Protein AF-0000000079915778 (afdb_homodimer)

pLDDT: mean 86.03, std 10.93, range [22.3, 97.56]

Organism: NCBI:txid1990687

Radius of gyration: 32.43 Å; Cα contacts (8 Å, |Δi|>4): 1343; chains: 2; bounding box: 92×86×88 Å

Nearest PDB structures (foldseek):
  7b9v-assembly1_B  TM=4.156E-01  e=5.890E+00  Saccharomyces cerevisiae
  7b9v-assembly1_B  TM=4.158E-01  e=5.842E+00  Saccharomyces cerevisiae
  1g3p-assembly1_A  TM=3.866E-01  e=5.503E+00  Inovirus M13
  2g3p-assembly1_B  TM=2.930E-01  e=6.202E+00  Enterobacteria phage fd

Structure (mmCIF, N/CA/C/O backbone):
data_AF-0000000079915778-model_v1
#
loop_
_entity.id
_entity.type
_entity.pdbx_description
1 polymer 'GIY-YIG domain-containing protein'
#
loop_
_atom_site.group_PDB
_atom_site.id
_atom_site.type_symbol
_atom_site.label_atom_id
_atom_site.label_alt_id
_atom_site.label_comp_id
_atom_site.label_asym_id
_atom_site.label_entity_id
_atom_site.label_seq_id
_atom_site.pdbx_PDB_ins_code
_atom_site.Cartn_x
_atom_site.Cartn_y
_atom_site.Cartn_z
_atom_site.occupancy
_atom_site.B_iso_or_equiv
_atom_site.auth_seq_id
_atom_site.auth_comp_id
_atom_site.auth_asym_id
_atom_site.auth_atom_id
_atom_site.pdbx_PDB_model_num
ATOM 1 N N . MET A 1 1 ? -9.039 -28.516 17.906 1 73.69 1 MET A N 1
ATOM 2 C CA . MET A 1 1 ? -9.922 -27.75 17.031 1 73.69 1 MET A CA 1
ATOM 3 C C . MET A 1 1 ? -10.438 -26.5 17.75 1 73.69 1 MET A C 1
ATOM 5 O O . MET A 1 1 ? -10.828 -26.562 18.906 1 73.69 1 MET A O 1
ATOM 9 N N . ALA A 1 2 ? -10.031 -25.375 17.203 1 83.38 2 ALA A N 1
ATOM 10 C CA . ALA A 1 2 ? -10.531 -24.141 17.797 1 83.38 2 ALA A CA 1
ATOM 11 C C . ALA A 1 2 ? -11.492 -23.422 16.859 1 83.38 2 ALA A C 1
ATOM 13 O O . ALA A 1 2 ? -11.398 -23.578 15.633 1 83.38 2 ALA A O 1
ATOM 14 N N . THR A 1 3 ? -12.562 -22.969 17.469 1 90.06 3 THR A N 1
ATOM 15 C CA . THR A 1 3 ? -13.5 -22.156 16.703 1 90.06 3 THR A CA 1
ATOM 16 C C . THR A 1 3 ? -13.148 -20.688 16.797 1 90.06 3 THR A C 1
ATOM 18 O O . THR A 1 3 ? -12.922 -20.172 17.906 1 90.06 3 THR A O 1
ATOM 21 N N . VAL A 1 4 ? -12.984 -20.094 15.656 1 92.69 4 VAL A N 1
ATOM 22 C CA . VAL A 1 4 ? -12.68 -18.672 15.641 1 92.69 4 VAL A CA 1
ATOM 23 C C . VAL A 1 4 ? -13.633 -17.953 14.695 1 92.69 4 VAL A C 1
ATOM 25 O O . VAL A 1 4 ? -14.375 -18.578 13.945 1 92.69 4 VAL A O 1
ATOM 28 N N . TRP A 1 5 ? -13.766 -16.641 14.797 1 93.62 5 TRP A N 1
ATOM 29 C CA . TRP A 1 5 ? -14.57 -15.773 13.945 1 93.62 5 TRP A CA 1
ATOM 30 C C . TRP A 1 5 ? -13.695 -14.781 13.188 1 93.62 5 TRP A C 1
ATOM 32 O O . TRP A 1 5 ? -13.219 -13.797 13.766 1 93.62 5 TRP A O 1
ATOM 42 N N . THR A 1 6 ? -13.477 -15.031 11.93 1 92.25 6 THR A N 1
ATOM 43 C CA . THR A 1 6 ? -12.602 -14.211 11.094 1 92.25 6 THR A CA 1
ATOM 44 C C . THR A 1 6 ? -13.406 -13.539 9.977 1 92.25 6 THR A C 1
ATOM 46 O O . THR A 1 6 ? -14.18 -14.195 9.281 1 92.25 6 THR A O 1
ATOM 49 N N . ILE A 1 7 ? -13.195 -12.219 9.852 1 92.56 7 ILE A N 1
ATOM 50 C CA . ILE A 1 7 ? -13.891 -11.477 8.797 1 92.56 7 ILE A CA 1
ATOM 51 C C . ILE A 1 7 ? -13.023 -11.445 7.543 1 92.56 7 ILE A C 1
ATOM 53 O O . ILE A 1 7 ? -12.039 -10.703 7.477 1 92.56 7 ILE A O 1
ATOM 57 N N . PRO A 1 8 ? -13.438 -12.156 6.527 1 88.12 8 PRO A N 1
ATOM 58 C CA . PRO A 1 8 ? -12.625 -12.219 5.309 1 88.12 8 PRO A CA 1
ATOM 59 C C . PRO A 1 8 ? -12.805 -10.984 4.422 1 88.12 8 PRO A C 1
ATOM 61 O O . PRO A 1 8 ? -13.727 -10.195 4.637 1 88.12 8 PRO A O 1
ATOM 64 N N . ILE A 1 9 ? -11.93 -10.859 3.438 1 84.31 9 ILE A N 1
ATOM 65 C CA . ILE A 1 9 ? -11.906 -9.68 2.576 1 84.31 9 ILE A CA 1
ATOM 66 C C . ILE A 1 9 ? -13.156 -9.648 1.71 1 84.31 9 ILE A C 1
ATOM 68 O O . ILE A 1 9 ? -13.633 -8.57 1.336 1 84.31 9 ILE A O 1
ATOM 72 N N . ASP A 1 10 ? -13.711 -10.781 1.413 1 86.38 10 ASP A N 1
ATOM 73 C CA . ASP A 1 10 ? -14.883 -10.836 0.543 1 86.38 10 ASP A CA 1
ATOM 74 C C . ASP A 1 10 ? -16.172 -10.922 1.36 1 86.38 10 ASP A C 1
ATOM 76 O O . ASP A 1 10 ? -17.188 -11.43 0.877 1 86.38 10 ASP A O 1
ATOM 80 N N . ILE A 1 11 ? -16.203 -10.461 2.588 1 90.69 11 ILE A N 1
ATOM 81 C CA . ILE A 1 11 ? -17.312 -10.625 3.521 1 90.69 11 ILE A CA 1
ATOM 82 C C . ILE A 1 11 ? -18.562 -9.961 2.961 1 90.69 11 ILE A C 1
ATOM 84 O O . ILE A 1 11 ? -19.688 -10.461 3.131 1 90.69 11 ILE A O 1
ATOM 88 N N . THR A 1 12 ? -18.406 -8.797 2.344 1 90.12 12 THR A N 1
ATOM 89 C CA . THR A 1 12 ? -19.578 -8.094 1.827 1 90.12 12 THR A CA 1
ATOM 90 C C . THR A 1 12 ? -20.297 -8.938 0.78 1 90.12 12 THR A C 1
ATOM 92 O O . THR A 1 12 ? -21.516 -9.07 0.821 1 90.12 12 THR A O 1
ATOM 95 N N . SER A 1 13 ? -19.516 -9.492 -0.095 1 89.81 13 SER A N 1
ATOM 96 C CA . SER A 1 13 ? -20.109 -10.352 -1.113 1 89.81 13 SER A CA 1
ATOM 97 C C . SER A 1 13 ? -20.797 -11.562 -0.484 1 89.81 13 SER A C 1
ATOM 99 O O . SER A 1 13 ? -21.938 -11.883 -0.818 1 89.81 13 SER A O 1
ATOM 101 N N . ARG A 1 14 ? -20.172 -12.234 0.436 1 91.94 14 ARG A N 1
ATOM 102 C CA . ARG A 1 14 ? -20.75 -13.398 1.115 1 91.94 14 ARG A CA 1
ATOM 103 C C . ARG A 1 14 ? -22 -13.016 1.888 1 91.94 14 ARG A C 1
ATOM 105 O O . ARG A 1 14 ? -22.984 -13.758 1.893 1 91.94 14 ARG A O 1
ATOM 112 N N . TRP A 1 15 ? -21.906 -11.844 2.539 1 93.44 15 TRP A N 1
ATOM 113 C CA . TRP A 1 15 ? -23 -11.305 3.338 1 93.44 15 TRP A CA 1
ATOM 114 C C . TRP A 1 15 ? -24.234 -11.047 2.473 1 93.44 15 TRP A C 1
ATOM 116 O O . TRP A 1 15 ? -25.344 -11.445 2.826 1 93.44 15 TRP A O 1
ATOM 126 N N . LEU A 1 16 ? -23.984 -10.531 1.333 1 91.5 16 LEU A N 1
ATOM 127 C CA . LEU A 1 16 ? -25.062 -10.211 0.408 1 91.5 16 LEU A CA 1
ATOM 128 C C . LEU A 1 16 ? -25.641 -11.477 -0.215 1 91.5 16 LEU A C 1
ATOM 130 O O . LEU A 1 16 ? -26.828 -11.516 -0.572 1 91.5 16 LEU A O 1
ATOM 134 N N . ASP A 1 17 ? -24.906 -12.555 -0.272 1 92.19 17 ASP A N 1
ATOM 135 C CA . ASP A 1 17 ? -25.344 -13.797 -0.909 1 92.19 17 ASP A CA 1
ATOM 136 C C . ASP A 1 17 ? -25.938 -14.758 0.117 1 92.19 17 ASP A C 1
ATOM 138 O O . ASP A 1 17 ? -26.438 -15.828 -0.244 1 92.19 17 ASP A O 1
ATOM 142 N N . SER A 1 18 ? -25.891 -14.422 1.354 1 92.12 18 SER A N 1
ATOM 143 C CA . SER A 1 18 ? -26.375 -15.281 2.426 1 92.12 18 SER A CA 1
ATOM 144 C C . SER A 1 18 ? -27.891 -15.461 2.348 1 92.12 18 SER A C 1
ATOM 146 O O . SER A 1 18 ? -28.641 -14.477 2.34 1 92.12 18 SER A O 1
ATOM 148 N N . ALA A 1 19 ? -28.312 -16.688 2.377 1 89.5 19 ALA A N 1
ATOM 149 C CA . ALA A 1 19 ? -29.734 -17 2.328 1 89.5 19 ALA A CA 1
ATOM 150 C C . ALA A 1 19 ? -30.453 -16.484 3.574 1 89.5 19 ALA A C 1
ATOM 152 O O . ALA A 1 19 ? -31.594 -16.047 3.5 1 89.5 19 ALA A O 1
ATOM 153 N N . GLU A 1 20 ? -29.828 -16.562 4.68 1 89.38 20 GLU A N 1
ATOM 154 C CA . GLU A 1 20 ? -30.406 -16.094 5.93 1 89.38 20 GLU A CA 1
ATOM 155 C C . GLU A 1 20 ? -30.672 -14.586 5.883 1 89.38 20 GLU A C 1
ATOM 157 O O . GLU A 1 20 ? -31.719 -14.125 6.336 1 89.38 20 GLU A O 1
ATOM 162 N N . VAL A 1 21 ? -29.75 -13.875 5.34 1 90.56 21 VAL A N 1
ATOM 163 C CA . VAL A 1 21 ? -29.891 -12.422 5.246 1 90.56 21 VAL A CA 1
ATOM 164 C C . VAL A 1 21 ? -31 -12.07 4.258 1 90.56 21 VAL A C 1
ATOM 166 O O . VAL A 1 21 ? -31.812 -11.18 4.523 1 90.56 21 VAL A O 1
ATOM 169 N N . GLN A 1 22 ? -31 -12.82 3.219 1 88.12 22 GLN A N 1
ATOM 170 C CA . GLN A 1 22 ? -32.031 -12.594 2.217 1 88.12 22 GLN A CA 1
ATOM 171 C C . GLN A 1 22 ? -33.438 -12.867 2.791 1 88.12 22 GLN A C 1
ATOM 173 O O . GLN A 1 22 ? -34.344 -12.078 2.584 1 88.12 22 GLN A O 1
ATOM 178 N N . ALA A 1 23 ? -33.562 -13.922 3.518 1 85.94 23 ALA A N 1
ATOM 179 C CA . ALA A 1 23 ? -34.812 -14.266 4.152 1 85.94 23 ALA A CA 1
ATOM 180 C C . ALA A 1 23 ? -35.25 -13.211 5.168 1 85.94 23 ALA A C 1
ATOM 182 O O . ALA A 1 23 ? -36.406 -12.875 5.285 1 85.94 23 ALA A O 1
ATOM 183 N N . PHE A 1 24 ? -34.344 -12.656 5.848 1 88.75 24 PHE A N 1
ATOM 184 C CA . PHE A 1 24 ? -34.625 -11.609 6.828 1 88.75 24 PHE A CA 1
ATOM 185 C C . PHE A 1 24 ? -35.188 -10.375 6.16 1 88.75 24 PHE A C 1
ATOM 187 O O . PHE A 1 24 ? -36.125 -9.758 6.688 1 88.75 24 PHE A O 1
ATOM 194 N N . LEU A 1 25 ? -34.594 -10.078 5.09 1 86.06 25 LEU A N 1
ATOM 195 C CA . LEU A 1 25 ? -35 -8.852 4.41 1 86.06 25 LEU A CA 1
ATOM 196 C C . LEU A 1 25 ? -36.312 -9.062 3.654 1 86.06 25 LEU A C 1
ATOM 198 O O . LEU A 1 25 ? -37.062 -8.117 3.445 1 86.06 25 LEU A O 1
ATOM 202 N N . ALA A 1 26 ? -36.531 -10.281 3.27 1 81.5 26 ALA A N 1
ATOM 203 C CA . ALA A 1 26 ? -37.719 -10.586 2.469 1 81.5 26 ALA A CA 1
ATOM 204 C C . ALA A 1 26 ? -38.938 -10.852 3.357 1 81.5 26 ALA A C 1
ATOM 206 O O . ALA A 1 26 ? -40.094 -10.688 2.924 1 81.5 26 ALA A O 1
ATOM 207 N N . SER A 1 27 ? -38.688 -11.375 4.566 1 74.75 27 SER A N 1
ATOM 208 C CA . SER A 1 27 ? -39.781 -11.875 5.375 1 74.75 27 SER A CA 1
ATOM 209 C C . SER A 1 27 ? -40.406 -10.758 6.215 1 74.75 27 SER A C 1
ATOM 211 O O . SER A 1 27 ? -39.688 -9.922 6.766 1 74.75 27 SER A O 1
ATOM 213 N N . ASN A 1 28 ? -41.688 -10.641 6.133 1 66.12 28 ASN A N 1
ATOM 214 C CA . ASN A 1 28 ? -42.406 -9.695 6.965 1 66.12 28 ASN A CA 1
ATOM 215 C C . ASN A 1 28 ? -42.812 -10.312 8.297 1 66.12 28 ASN A C 1
ATOM 217 O O . ASN A 1 28 ? -43.375 -9.641 9.164 1 66.12 28 ASN A O 1
ATOM 221 N N . ASP A 1 29 ? -42.5 -11.609 8.453 1 66.31 29 ASP A N 1
ATOM 222 C CA . ASP A 1 29 ? -43.062 -12.289 9.625 1 66.31 29 ASP A CA 1
ATOM 223 C C . ASP A 1 29 ? -41.938 -12.891 10.484 1 66.31 29 ASP A C 1
ATOM 225 O O . ASP A 1 29 ? -42.125 -13.938 11.102 1 66.31 29 ASP A O 1
ATOM 229 N N . LEU A 1 30 ? -40.875 -12.297 10.539 1 69.44 30 LEU A N 1
ATOM 230 C CA . LEU A 1 30 ? -39.812 -12.898 11.344 1 69.44 30 LEU A CA 1
ATOM 231 C C . LEU A 1 30 ? -39.969 -12.523 12.812 1 69.44 30 LEU A C 1
ATOM 233 O O . LEU A 1 30 ? -40.281 -11.375 13.133 1 69.44 30 LEU A O 1
ATOM 237 N N . ASP A 1 31 ? -39.781 -13.555 13.688 1 67.5 31 ASP A N 1
ATOM 238 C CA . ASP A 1 31 ? -39.812 -13.398 15.141 1 67.5 31 ASP A CA 1
ATOM 239 C C . ASP A 1 31 ? -38.656 -12.516 15.625 1 67.5 31 ASP A C 1
ATOM 241 O O . ASP A 1 31 ? -37.5 -12.742 15.273 1 67.5 31 ASP A O 1
ATOM 245 N N . ASN A 1 32 ? -39 -11.188 15.969 1 74.88 32 ASN A N 1
ATOM 246 C CA . ASN A 1 32 ? -38.062 -10.266 16.609 1 74.88 32 ASN A CA 1
ATOM 247 C C . ASN A 1 32 ? -37.438 -9.305 15.594 1 74.88 32 ASN A C 1
ATOM 249 O O . ASN A 1 32 ? -36.281 -8.914 15.727 1 74.88 32 ASN A O 1
ATOM 253 N N . ALA A 1 33 ? -38.188 -9.305 14.523 1 81.25 33 ALA A N 1
ATOM 254 C CA . ALA A 1 33 ? -37.781 -8.297 13.555 1 81.25 33 ALA A CA 1
ATOM 255 C C . ALA A 1 33 ? -38.875 -7.262 13.336 1 81.25 33 ALA A C 1
ATOM 257 O O . ALA A 1 33 ? -40.062 -7.559 13.516 1 81.25 33 ALA A O 1
ATOM 258 N N . SER A 1 34 ? -38.406 -6.109 13.094 1 84.19 34 SER A N 1
ATOM 259 C CA . SER A 1 34 ? -39.375 -5.035 12.836 1 84.19 34 SER A CA 1
ATOM 260 C C . SER A 1 34 ? -40.25 -5.34 11.617 1 84.19 34 SER A C 1
ATOM 262 O O . SER A 1 34 ? -39.75 -5.852 10.609 1 84.19 34 SER A O 1
ATOM 264 N N . PRO A 1 35 ? -41.5 -5.145 11.789 1 83.19 35 PRO A N 1
ATOM 265 C CA . PRO A 1 35 ? -42.344 -5.332 10.617 1 83.19 35 PRO A CA 1
ATOM 266 C C . PRO A 1 35 ? -42.125 -4.277 9.539 1 83.19 35 PRO A C 1
ATOM 268 O O . PRO A 1 35 ? -42.562 -4.453 8.398 1 83.19 35 PRO A O 1
ATOM 271 N N . ASP A 1 36 ? -41.469 -3.191 9.867 1 85.25 36 ASP A N 1
ATOM 272 C CA . ASP A 1 36 ? -41.156 -2.135 8.914 1 85.25 36 ASP A CA 1
ATOM 273 C C . ASP A 1 36 ? -39.938 -2.486 8.094 1 85.25 36 ASP A C 1
ATOM 275 O O . ASP A 1 36 ? -38.812 -2.549 8.641 1 85.25 36 ASP A O 1
ATOM 279 N N . PRO A 1 37 ? -40.125 -2.646 6.793 1 83.88 37 PRO A N 1
ATOM 280 C CA . PRO A 1 37 ? -38.969 -3.023 5.953 1 83.88 37 PRO A CA 1
ATOM 281 C C . PRO A 1 37 ? -37.875 -1.976 5.957 1 83.88 37 PRO A C 1
ATOM 283 O O . PRO A 1 37 ? -36.688 -2.314 5.793 1 83.88 37 PRO A O 1
ATOM 286 N N . LEU A 1 38 ? -38.156 -0.766 6.133 1 84.94 38 LEU A N 1
ATOM 287 C CA . LEU A 1 38 ? -37.156 0.288 6.164 1 84.94 38 LEU A CA 1
ATOM 288 C C . LEU A 1 38 ? -36.281 0.152 7.395 1 84.94 38 LEU A C 1
ATOM 290 O O . LEU A 1 38 ? -35.062 0.376 7.32 1 84.94 38 LEU A O 1
ATOM 294 N N . VAL A 1 39 ? -36.906 -0.17 8.438 1 87.81 39 VAL A N 1
ATOM 295 C CA . VAL A 1 39 ? -36.156 -0.376 9.672 1 87.81 39 VAL A CA 1
ATOM 296 C C . VAL A 1 39 ? -35.281 -1.61 9.539 1 87.81 39 VAL A C 1
ATOM 298 O O . VAL A 1 39 ? -34.094 -1.592 9.938 1 87.81 39 VAL A O 1
ATOM 301 N N . ARG A 1 40 ? -35.719 -2.629 8.969 1 88.88 40 ARG A N 1
ATOM 302 C CA . ARG A 1 40 ? -34.938 -3.846 8.773 1 88.88 40 ARG A CA 1
ATOM 303 C C . ARG A 1 40 ? -33.75 -3.588 7.863 1 88.88 40 ARG A C 1
ATOM 305 O O . ARG A 1 40 ? -32.656 -4.105 8.109 1 88.88 40 ARG A O 1
ATOM 312 N N . PHE A 1 41 ? -34.031 -2.822 6.926 1 88.12 41 PHE A N 1
ATOM 313 C CA . PHE A 1 41 ? -32.938 -2.51 6.02 1 88.12 41 PHE A CA 1
ATOM 314 C C . PHE A 1 41 ? -31.875 -1.664 6.719 1 88.12 41 PHE A C 1
ATOM 316 O O . PHE A 1 41 ? -30.672 -1.848 6.496 1 88.12 41 PHE A O 1
ATOM 323 N N . ALA A 1 42 ? -32.344 -0.742 7.449 1 88.25 42 ALA A N 1
ATOM 324 C CA . ALA A 1 42 ? -31.375 0.084 8.195 1 88.25 42 ALA A CA 1
ATOM 325 C C . ALA A 1 42 ? -30.5 -0.771 9.109 1 88.25 42 ALA A C 1
ATOM 327 O O . ALA A 1 42 ? -29.297 -0.536 9.219 1 88.25 42 ALA A O 1
ATOM 328 N N . GLN A 1 43 ? -31.125 -1.682 9.719 1 90.19 43 GLN A N 1
ATOM 329 C CA . GLN A 1 43 ? -30.391 -2.594 10.586 1 90.19 43 GLN A CA 1
ATOM 330 C C . GLN A 1 43 ? -29.406 -3.445 9.781 1 90.19 43 GLN A C 1
ATOM 332 O O . GLN A 1 43 ? -28.266 -3.65 10.203 1 90.19 43 GLN A O 1
ATOM 337 N N . PHE A 1 44 ? -29.875 -3.922 8.695 1 92.69 44 PHE A N 1
ATOM 338 C CA . PHE A 1 44 ? -29.016 -4.648 7.777 1 92.69 44 PHE A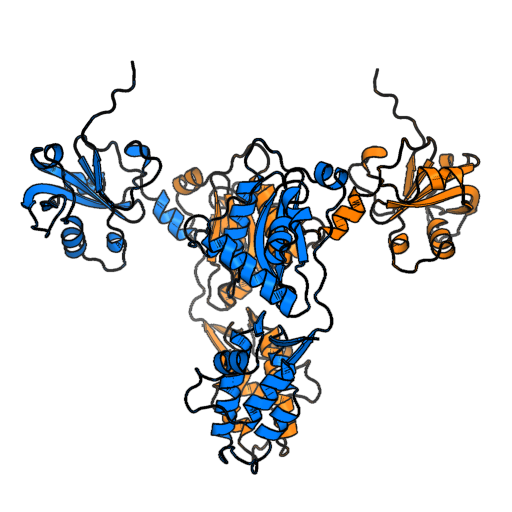 CA 1
ATOM 339 C C . PHE A 1 44 ? -27.828 -3.783 7.355 1 92.69 44 PHE A C 1
ATOM 341 O O . PHE A 1 44 ? -26.688 -4.246 7.348 1 92.69 44 PHE A O 1
ATOM 348 N N . SER A 1 45 ? -28.062 -2.555 7 1 91.75 45 SER A N 1
ATOM 349 C CA . SER A 1 45 ? -27.047 -1.609 6.57 1 91.75 45 SER A CA 1
ATOM 350 C C . SER A 1 45 ? -26 -1.394 7.66 1 91.75 45 SER A C 1
ATOM 352 O O . SER A 1 45 ? -24.797 -1.422 7.387 1 91.75 45 SER A O 1
ATOM 354 N N . ASP A 1 46 ? -26.422 -1.227 8.836 1 93.44 46 ASP A N 1
ATOM 355 C CA . ASP A 1 46 ? -25.516 -0.99 9.953 1 93.44 46 ASP A CA 1
ATOM 356 C C . ASP A 1 46 ? -24.594 -2.189 10.18 1 93.44 46 ASP A C 1
ATOM 358 O O . ASP A 1 46 ? -23.391 -2.023 10.406 1 93.44 46 ASP A O 1
ATOM 362 N N . VAL A 1 47 ? -25.156 -3.355 10.062 1 94.31 47 VAL A N 1
ATOM 363 C CA . VAL A 1 47 ? -24.359 -4.566 10.242 1 94.31 47 VAL A CA 1
ATOM 364 C C . VAL A 1 47 ? -23.359 -4.703 9.102 1 94.31 47 VAL A C 1
ATOM 366 O O . VAL A 1 47 ? -22.203 -5.074 9.32 1 94.31 47 VAL A O 1
ATOM 369 N N . THR A 1 48 ? -23.828 -4.414 7.91 1 93.44 48 THR A N 1
ATOM 370 C CA . THR A 1 48 ? -22.953 -4.488 6.746 1 93.44 48 THR A CA 1
ATOM 371 C C . THR A 1 48 ? -21.75 -3.566 6.914 1 93.44 48 THR A C 1
ATOM 373 O O . THR A 1 48 ? -20.609 -3.979 6.684 1 93.44 48 THR A O 1
ATOM 376 N N . LYS A 1 49 ? -22 -2.355 7.383 1 92.5 49 LYS A N 1
ATOM 377 C CA . LYS A 1 49 ? -20.922 -1.385 7.594 1 92.5 49 LYS A CA 1
ATOM 378 C C . LYS A 1 49 ? -19.953 -1.858 8.68 1 92.5 49 LYS A C 1
ATOM 380 O O . LYS A 1 49 ? -18.75 -1.69 8.547 1 92.5 49 LYS A O 1
ATOM 385 N N . SER A 1 50 ? -20.484 -2.418 9.68 1 93.56 50 SER A N 1
ATOM 386 C CA . SER A 1 50 ? -19.641 -2.928 10.758 1 93.56 50 SER A CA 1
ATOM 387 C C . SER A 1 50 ? -18.75 -4.074 10.273 1 93.56 50 SER A C 1
ATOM 389 O O . SER A 1 50 ? -17.562 -4.125 10.602 1 93.56 50 SER A O 1
ATOM 391 N N . LEU A 1 51 ? -19.344 -4.992 9.508 1 93.19 51 LEU A N 1
ATOM 392 C CA . LEU A 1 51 ? -18.562 -6.094 8.945 1 93.19 51 LEU A CA 1
ATOM 393 C C . LEU A 1 51 ? -17.422 -5.566 8.086 1 93.19 51 LEU A C 1
ATOM 395 O O . LEU A 1 51 ? -16.281 -6.035 8.195 1 93.19 51 LEU A O 1
ATOM 399 N N . GLN A 1 52 ? -17.734 -4.582 7.328 1 88.62 52 GLN A N 1
ATOM 400 C CA . GLN A 1 52 ? -16.734 -4.004 6.438 1 88.62 52 GLN A CA 1
ATOM 401 C C . GLN A 1 52 ? -15.594 -3.363 7.23 1 88.62 52 GLN A C 1
ATOM 403 O O . GLN A 1 52 ? -14.422 -3.531 6.887 1 88.62 52 GLN A O 1
ATOM 408 N N . ARG A 1 53 ? -15.875 -2.719 8.312 1 88.69 53 ARG A N 1
ATOM 409 C CA . ARG A 1 53 ? -14.891 -2.004 9.117 1 88.69 53 ARG A CA 1
ATOM 410 C C . ARG A 1 53 ? -13.961 -2.977 9.836 1 88.69 53 ARG A C 1
ATOM 412 O O . ARG A 1 53 ? -12.867 -2.602 10.258 1 88.69 53 ARG A O 1
ATOM 419 N N . ASN A 1 54 ? -14.422 -4.211 9.945 1 89.56 54 ASN A N 1
ATOM 420 C CA . ASN A 1 54 ? -13.656 -5.156 10.75 1 89.56 54 ASN A CA 1
ATOM 421 C C . ASN A 1 54 ? -12.992 -6.223 9.875 1 89.56 54 ASN A C 1
ATOM 423 O O . ASN A 1 54 ? -12.562 -7.262 10.375 1 89.56 54 ASN A O 1
ATOM 427 N N . ILE A 1 55 ? -12.969 -5.992 8.578 1 87.5 55 ILE A N 1
ATOM 428 C CA . ILE A 1 55 ? -12.297 -6.918 7.672 1 87.5 55 ILE A CA 1
ATOM 429 C C . ILE A 1 55 ? -10.859 -7.141 8.133 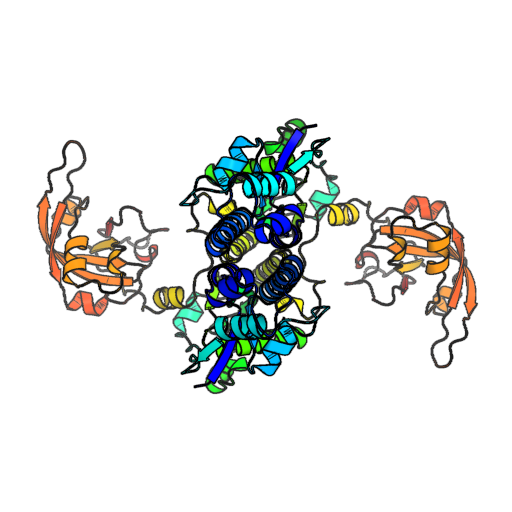1 87.5 55 ILE A C 1
ATOM 431 O O . ILE A 1 55 ? -10.156 -6.191 8.484 1 87.5 55 ILE A O 1
ATOM 435 N N . GLY A 1 56 ? -10.453 -8.414 8.195 1 84.88 56 GLY A N 1
ATOM 436 C CA . GLY A 1 56 ? -9.086 -8.75 8.562 1 84.88 56 GLY A CA 1
ATOM 437 C C . GLY A 1 56 ? -8.914 -9.031 10.039 1 84.88 56 GLY A C 1
ATOM 438 O O . GLY A 1 56 ? -7.836 -9.43 10.484 1 84.88 56 GLY A O 1
ATOM 439 N N . HIS A 1 57 ? -9.961 -8.93 10.812 1 89.56 57 HIS A N 1
ATOM 440 C CA . HIS A 1 57 ? -9.883 -9.195 12.242 1 89.56 57 HIS A CA 1
ATOM 441 C C . HIS A 1 57 ? -10.375 -10.602 12.57 1 89.56 57 HIS A C 1
ATOM 443 O O . HIS A 1 57 ? -11.273 -11.117 11.906 1 89.56 57 HIS A O 1
ATOM 449 N N . THR A 1 58 ? -9.766 -11.18 13.5 1 92.06 58 THR A N 1
ATOM 450 C CA . THR A 1 58 ? -10.148 -12.492 14.008 1 92.06 58 THR A CA 1
ATOM 451 C C . THR A 1 58 ? -10.422 -12.43 15.508 1 92.06 58 THR A C 1
ATOM 453 O O . THR A 1 58 ? -9.664 -11.805 16.25 1 92.06 58 THR A O 1
ATOM 456 N N . TYR A 1 59 ? -11.547 -13.031 15.891 1 91.88 59 TYR A N 1
ATOM 457 C CA . TYR A 1 59 ? -11.938 -13.086 17.297 1 91.88 59 TYR A CA 1
ATOM 458 C C . TYR A 1 59 ? -11.914 -14.523 17.797 1 91.88 59 TYR A C 1
ATOM 460 O O . TYR A 1 59 ? -12.312 -15.453 17.094 1 91.88 59 TYR A O 1
ATOM 468 N N . SER A 1 60 ? -11.508 -14.695 19.047 1 90.19 60 SER A N 1
ATOM 469 C CA . SER A 1 60 ? -11.336 -16.031 19.609 1 90.19 60 SER A CA 1
ATOM 470 C C . SER A 1 60 ? -12.586 -16.5 20.344 1 90.19 60 SER A C 1
ATOM 472 O O . SER A 1 60 ? -12.648 -17.625 20.812 1 90.19 60 SER A O 1
ATOM 474 N N . SER A 1 61 ? -13.562 -15.617 20.5 1 92.75 61 SER A N 1
ATOM 475 C CA . SER A 1 61 ? -14.82 -15.977 21.156 1 92.75 61 SER A CA 1
ATOM 476 C C . SER A 1 61 ? -16.016 -15.336 20.438 1 92.75 61 SER A C 1
ATOM 478 O O . SER A 1 61 ? -15.875 -14.281 19.812 1 92.75 61 SER A O 1
ATOM 480 N N . VAL A 1 62 ? -17.141 -16.062 20.609 1 93.75 62 VAL A N 1
ATOM 481 C CA . VAL A 1 62 ? -18.359 -15.547 19.984 1 93.75 62 VAL A CA 1
ATOM 482 C C . VAL A 1 62 ? -18.766 -14.234 20.641 1 93.75 62 VAL A C 1
ATOM 484 O O . VAL A 1 62 ? -19.25 -13.32 19.984 1 93.75 62 VAL A O 1
ATOM 487 N N . GLN A 1 63 ? -18.547 -14.094 21.922 1 93.88 63 GLN A N 1
ATOM 488 C CA . GLN A 1 63 ? -18.875 -12.875 22.656 1 93.88 63 GLN A CA 1
ATOM 489 C C . GLN A 1 63 ? -18 -11.703 22.203 1 93.88 63 GLN A C 1
ATOM 491 O O . GLN A 1 63 ? -18.484 -10.586 22.031 1 93.88 63 GLN A O 1
ATOM 496 N N . GLY A 1 64 ? -16.734 -12.031 22.047 1 93.88 64 GLY A N 1
ATOM 497 C CA . GLY A 1 64 ? -15.828 -11 21.547 1 93.88 64 GLY A CA 1
ATOM 498 C C . GLY A 1 64 ? -16.203 -10.492 20.172 1 93.88 64 GLY A C 1
ATOM 499 O O . GLY A 1 64 ? -16.203 -9.289 19.922 1 93.88 64 GLY A O 1
ATOM 500 N N . ALA A 1 65 ? -16.547 -11.438 19.344 1 95.25 65 ALA A N 1
ATOM 501 C CA . ALA A 1 65 ? -16.969 -11.078 18 1 95.25 65 ALA A CA 1
ATOM 502 C C . ALA A 1 65 ? -18.25 -10.25 18.016 1 95.25 65 ALA A C 1
ATOM 504 O O . ALA A 1 65 ? -18.344 -9.203 17.375 1 95.25 65 ALA A O 1
ATOM 505 N N . ALA A 1 66 ? -19.188 -10.688 18.828 1 95.5 66 ALA A N 1
ATOM 506 C CA . ALA A 1 66 ? -20.469 -10 18.906 1 95.5 66 ALA A CA 1
ATOM 507 C C . ALA A 1 66 ? -20.312 -8.586 19.453 1 95.5 66 ALA A C 1
ATOM 509 O O . ALA A 1 66 ? -20.922 -7.645 18.953 1 95.5 66 ALA A O 1
ATOM 510 N N . THR A 1 67 ? -19.516 -8.438 20.438 1 95.25 67 THR A N 1
ATOM 511 C CA . THR A 1 67 ? -19.281 -7.133 21.047 1 95.25 67 THR A CA 1
ATOM 512 C C . THR A 1 67 ? -18.656 -6.176 20.031 1 95.25 67 THR A C 1
ATOM 514 O O . THR A 1 67 ? -19.094 -5.035 19.891 1 95.25 67 THR A O 1
ATOM 517 N N . ALA A 1 68 ? -17.688 -6.652 19.328 1 94 68 ALA A N 1
ATOM 518 C CA . ALA A 1 68 ? -16.969 -5.82 18.375 1 94 68 ALA A CA 1
ATOM 519 C C . ALA A 1 68 ? -17.859 -5.418 17.203 1 94 68 ALA A C 1
ATOM 521 O O . ALA A 1 68 ? -17.797 -4.285 16.719 1 94 68 ALA A O 1
ATOM 522 N N . LEU A 1 69 ? -18.703 -6.312 16.797 1 95.31 69 LEU A N 1
ATOM 523 C CA . LEU A 1 69 ? -19.453 -6.109 15.57 1 95.31 69 LEU A CA 1
ATOM 524 C C . LEU A 1 69 ? -20.781 -5.391 15.852 1 95.31 69 LEU A C 1
ATOM 526 O O . LEU A 1 69 ? -21.25 -4.602 15.031 1 95.31 69 LEU A O 1
ATOM 530 N N . PHE A 1 70 ? -21.391 -5.602 17.094 1 95.44 70 PHE A N 1
ATOM 531 C CA . PHE A 1 70 ? -22.797 -5.219 17.203 1 95.44 70 PHE A CA 1
ATOM 532 C C . PHE A 1 70 ? -23 -4.219 18.328 1 95.44 70 PHE A C 1
ATOM 534 O O . PHE A 1 70 ? -23.969 -3.453 18.328 1 95.44 70 PHE A O 1
ATOM 541 N N . ASP A 1 71 ? -22.234 -4.164 19.297 1 93.19 71 ASP A N 1
ATOM 542 C CA . ASP A 1 71 ? -22.484 -3.334 20.469 1 93.19 71 ASP A CA 1
ATOM 543 C C . ASP A 1 71 ? -22.438 -1.851 20.125 1 93.19 71 ASP A C 1
ATOM 545 O O . ASP A 1 71 ? -23.109 -1.032 20.75 1 93.19 71 ASP A O 1
ATOM 549 N N . GLY A 1 72 ? -21.766 -1.43 19.156 1 89.25 72 GLY A N 1
ATOM 550 C CA . GLY A 1 72 ? -21.656 -0.026 18.797 1 89.25 72 GLY A CA 1
ATOM 551 C C . GLY A 1 72 ? -22.781 0.433 17.875 1 89.25 72 GLY A C 1
ATOM 552 O O . GLY A 1 72 ? -22.844 1.608 17.516 1 89.25 72 GLY A O 1
ATOM 553 N N . ILE A 1 73 ? -23.719 -0.439 17.594 1 91.25 73 ILE A N 1
ATOM 554 C CA . ILE A 1 73 ? -24.781 -0.089 16.672 1 91.25 73 ILE A CA 1
ATOM 555 C C . ILE A 1 73 ? -25.984 0.438 17.438 1 91.25 73 ILE A C 1
ATOM 557 O O . ILE A 1 73 ? -26.547 -0.264 18.297 1 91.25 73 ILE A O 1
ATOM 561 N N . ASP A 1 74 ? -26.328 1.641 17.078 1 86.69 74 ASP A N 1
ATOM 562 C CA . ASP A 1 74 ? -27.469 2.285 17.734 1 86.69 74 ASP A CA 1
ATOM 563 C C . ASP A 1 74 ? -28.781 1.583 17.375 1 86.69 74 ASP A C 1
ATOM 565 O O . ASP A 1 74 ? -29.016 1.258 16.203 1 86.69 74 ASP A O 1
ATOM 569 N N . GLY A 1 75 ? -29.703 1.36 18.297 1 85.12 75 GLY A N 1
ATOM 570 C CA . GLY A 1 75 ? -31 0.743 18.078 1 85.12 75 GLY A CA 1
ATOM 571 C C . GLY A 1 75 ? -30.969 -0.771 18.172 1 85.12 75 GLY A C 1
ATOM 572 O O . GLY A 1 75 ? -32 -1.427 18.125 1 85.12 75 GLY A O 1
ATOM 573 N N . GLY A 1 76 ? -29.781 -1.296 18.297 1 88.12 76 GLY A N 1
ATOM 574 C CA . GLY A 1 76 ? -29.625 -2.732 18.453 1 88.12 76 GLY A CA 1
ATOM 575 C C . GLY A 1 76 ? -29.688 -3.494 17.141 1 88.12 76 GLY A C 1
ATOM 576 O O . GLY A 1 76 ? -30.062 -2.932 16.109 1 88.12 76 GLY A O 1
ATOM 577 N N . VAL A 1 77 ? -29.25 -4.727 17.156 1 93.06 77 VAL A N 1
ATOM 578 C CA . VAL A 1 77 ? -29.234 -5.609 15.992 1 93.06 77 VAL A CA 1
ATOM 579 C C . VAL A 1 77 ? -30.156 -6.801 16.234 1 93.06 77 VAL A C 1
ATOM 581 O O . VAL A 1 77 ? -30.094 -7.438 17.281 1 93.06 77 VAL A O 1
ATOM 584 N N . PRO A 1 78 ? -31.047 -7.062 15.312 1 91.94 78 PRO A N 1
ATOM 585 C CA . PRO A 1 78 ? -31.906 -8.234 15.461 1 91.94 78 PRO A CA 1
ATOM 586 C C . PRO A 1 78 ? -31.125 -9.539 15.594 1 91.94 78 PRO A C 1
ATOM 588 O O . PRO A 1 78 ? -30.078 -9.703 14.945 1 91.94 78 PRO A O 1
ATOM 591 N N . VAL A 1 79 ? -31.719 -10.43 16.359 1 91.5 79 VAL A N 1
ATOM 592 C CA . VAL A 1 79 ? -31.047 -11.688 16.656 1 91.5 79 VAL A CA 1
ATOM 593 C C . VAL A 1 79 ? -30.781 -12.453 15.367 1 91.5 79 VAL A C 1
ATOM 595 O O . VAL A 1 79 ? -29.719 -13.062 15.211 1 91.5 79 VAL A O 1
ATOM 598 N N . ALA A 1 80 ? -31.641 -12.398 14.43 1 90.94 80 ALA A N 1
ATOM 599 C CA . ALA A 1 80 ? -31.5 -13.109 13.164 1 90.94 80 ALA A CA 1
ATOM 600 C C . ALA A 1 80 ? -30.266 -12.633 12.406 1 90.94 80 ALA A C 1
ATOM 602 O O . ALA A 1 80 ? -29.516 -13.438 11.859 1 90.94 80 ALA A O 1
ATOM 603 N N . LEU A 1 81 ? -30.062 -11.352 12.32 1 93.38 81 LEU A N 1
ATOM 604 C CA . LEU A 1 81 ? -28.906 -10.797 11.625 1 93.38 81 LEU A CA 1
ATOM 605 C C . LEU A 1 81 ? -27.609 -11.125 12.367 1 93.38 81 LEU A C 1
ATOM 607 O O . LEU A 1 81 ? -26.594 -11.414 11.742 1 93.38 81 LEU A O 1
ATOM 611 N N . LYS A 1 82 ? -27.719 -11.047 13.711 1 94.69 82 LYS A N 1
ATOM 612 C CA . LYS A 1 82 ? -26.547 -11.391 14.508 1 94.69 82 LYS A CA 1
ATOM 613 C C . LYS A 1 82 ? -26.078 -12.82 14.227 1 94.69 82 LYS A C 1
ATOM 615 O O . LYS A 1 82 ? -24.906 -13.055 13.953 1 94.69 82 LYS A O 1
ATOM 620 N N . LEU A 1 83 ? -27.016 -13.68 14.242 1 93.62 83 LEU A N 1
ATOM 621 C CA . LEU A 1 83 ? -26.703 -15.094 14.039 1 93.62 83 LEU A CA 1
ATOM 622 C C . LEU A 1 83 ? -26.188 -15.336 12.633 1 93.62 83 LEU A C 1
ATOM 624 O O . LEU A 1 83 ? -25.234 -16.094 12.438 1 93.62 83 LEU A O 1
ATOM 628 N N . ALA A 1 84 ? -26.812 -14.742 11.688 1 94.31 84 ALA A N 1
ATOM 629 C CA . ALA A 1 84 ? -26.375 -14.898 10.305 1 94.31 84 ALA A CA 1
ATOM 630 C C . ALA A 1 84 ? -24.938 -14.43 10.133 1 94.31 84 ALA A C 1
ATOM 632 O O . ALA A 1 84 ? -24.109 -15.117 9.516 1 94.31 84 ALA A O 1
ATOM 633 N N . ALA A 1 85 ? -24.641 -13.258 10.688 1 96 85 ALA A N 1
ATOM 634 C CA . ALA A 1 85 ? -23.297 -12.695 10.586 1 96 85 ALA A CA 1
ATOM 635 C C . ALA A 1 85 ? -22.281 -13.594 11.273 1 96 85 ALA A C 1
ATOM 637 O O . ALA A 1 85 ? -21.234 -13.906 10.695 1 96 85 ALA A O 1
ATOM 638 N N . LEU A 1 86 ? -22.594 -14.016 12.453 1 95.81 86 LEU A N 1
ATOM 639 C CA . LEU A 1 86 ? -21.656 -14.82 13.242 1 95.81 86 LEU A CA 1
ATOM 640 C C . LEU A 1 86 ? -21.422 -16.172 12.594 1 95.81 86 LEU A C 1
ATOM 642 O O . LEU A 1 86 ? -20.312 -16.719 12.641 1 95.81 86 LEU A O 1
ATOM 646 N N . ARG A 1 87 ? -22.422 -16.766 11.992 1 94.31 87 ARG A N 1
ATOM 647 C CA . ARG A 1 87 ? -22.281 -18.031 11.281 1 94.31 87 ARG A CA 1
ATOM 648 C C . ARG A 1 87 ? -21.406 -17.875 10.031 1 94.31 87 ARG A C 1
ATOM 650 O O . ARG A 1 87 ? -20.625 -18.766 9.688 1 94.31 87 ARG A O 1
ATOM 657 N N . LEU A 1 88 ? -21.594 -16.75 9.383 1 93.75 88 LEU A N 1
ATOM 658 C CA . LEU A 1 88 ? -20.875 -16.5 8.133 1 93.75 88 LEU A CA 1
ATOM 659 C C . LEU A 1 88 ? -19.375 -16.375 8.383 1 93.75 88 LEU A C 1
ATOM 661 O O . LEU A 1 88 ? -18.578 -16.719 7.516 1 93.75 88 LEU A O 1
ATOM 665 N N . ILE A 1 89 ? -19 -15.898 9.555 1 93.88 89 ILE A N 1
ATOM 666 C CA . ILE A 1 89 ? -17.578 -15.609 9.773 1 93.88 89 ILE A CA 1
ATOM 667 C C . ILE A 1 89 ? -16.969 -16.688 10.664 1 93.88 89 ILE A C 1
ATOM 669 O O . ILE A 1 89 ? -15.781 -16.609 11.008 1 93.88 89 ILE A O 1
ATOM 673 N N . LEU A 1 90 ? -17.75 -17.656 10.977 1 93.69 90 LEU A N 1
ATOM 674 C CA . LEU A 1 90 ? -17.266 -18.766 11.797 1 93.69 90 LEU A CA 1
ATOM 675 C C . LEU A 1 90 ? -16.312 -19.656 11.016 1 93.69 90 LEU A C 1
ATOM 677 O O . LEU A 1 90 ? -16.578 -20 9.859 1 93.69 90 LEU A O 1
ATOM 681 N N . ARG A 1 91 ? -15.203 -19.906 11.562 1 88.94 91 ARG A N 1
ATOM 682 C CA . ARG A 1 91 ? -14.211 -20.797 10.984 1 88.94 91 ARG A CA 1
ATOM 683 C C . ARG A 1 91 ? -13.695 -21.797 12.016 1 88.94 91 ARG A C 1
ATOM 685 O O . ARG A 1 91 ? -13.469 -21.438 13.172 1 88.94 91 ARG A O 1
ATOM 692 N N . GLU A 1 92 ? -13.68 -22.984 11.586 1 87.31 92 GLU A N 1
ATOM 693 C CA . GLU A 1 92 ? -13.062 -24.016 12.414 1 87.31 92 GLU A CA 1
ATOM 694 C C . GLU A 1 92 ? -11.594 -24.219 12.039 1 87.31 92 GLU A C 1
ATOM 696 O O . GLU A 1 92 ? -11.273 -24.453 10.875 1 87.31 92 GLU A O 1
ATOM 701 N N . VAL A 1 93 ? -10.82 -24.031 13.094 1 84.25 93 VAL A N 1
ATOM 702 C CA . VAL A 1 93 ? -9.383 -24.188 12.891 1 84.25 93 VAL A CA 1
ATOM 703 C C . VAL A 1 93 ? -8.906 -25.484 13.547 1 84.25 93 VAL A C 1
ATOM 705 O O . VAL A 1 93 ? -8.961 -25.625 14.773 1 84.25 93 VAL A O 1
ATOM 708 N N . TYR A 1 94 ? -8.516 -26.484 12.773 1 76.44 94 TYR A N 1
ATOM 709 C CA . TYR A 1 94 ? -8.148 -27.797 13.289 1 76.44 94 TYR A CA 1
ATOM 710 C C . TYR A 1 94 ? -6.719 -27.812 13.82 1 76.44 94 TYR A C 1
ATOM 712 O O . TYR A 1 94 ? -6.453 -28.359 14.891 1 76.44 94 TYR A O 1
ATOM 720 N N . GLN A 1 95 ? -5.777 -27.312 13.023 1 70 95 GLN A N 1
ATOM 721 C CA . GLN A 1 95 ? -4.387 -27.25 13.461 1 70 95 GLN A CA 1
ATOM 722 C C . GLN A 1 95 ? -3.775 -25.891 13.148 1 70 95 GLN A C 1
ATOM 724 O O . GLN A 1 95 ? -4.109 -25.266 12.133 1 70 95 GLN A O 1
ATOM 729 N N . THR A 1 96 ? -3.166 -25.484 14.32 1 72.25 96 THR A N 1
ATOM 730 C CA . THR A 1 96 ? -2.43 -24.234 14.086 1 72.25 96 THR A CA 1
ATOM 731 C C . THR A 1 96 ? -1.291 -24.469 13.094 1 72.25 96 THR A C 1
ATOM 733 O O . THR A 1 96 ? -0.674 -25.531 13.086 1 72.25 96 THR A O 1
ATOM 736 N N . ARG A 1 97 ? -1.253 -23.516 12.258 1 77.31 97 ARG A N 1
ATOM 737 C CA . ARG A 1 97 ? -0.183 -23.594 11.266 1 77.31 97 ARG A CA 1
ATOM 738 C C . ARG A 1 97 ? 1.186 -23.578 11.938 1 77.31 97 ARG A C 1
ATOM 740 O O . ARG A 1 97 ? 1.338 -23.047 13.039 1 77.31 97 ARG A O 1
ATOM 747 N N . ARG A 1 98 ? 2.072 -24.219 11.336 1 81.88 98 ARG A N 1
ATOM 748 C CA . ARG A 1 98 ? 3.41 -24.359 11.906 1 81.88 98 ARG A CA 1
ATOM 749 C C . ARG A 1 98 ? 4.254 -23.109 11.617 1 81.88 98 ARG A C 1
ATOM 751 O O . ARG A 1 98 ? 4.023 -22.422 10.625 1 81.88 98 ARG A O 1
ATOM 758 N N . ALA A 1 99 ? 5.156 -22.891 12.617 1 89.75 99 ALA A N 1
ATOM 759 C CA . ALA A 1 99 ? 6.145 -21.828 12.422 1 89.75 99 ALA A CA 1
ATOM 760 C C . ALA A 1 99 ? 7.086 -22.172 11.266 1 89.75 99 ALA A C 1
ATOM 762 O O . ALA A 1 99 ? 7.371 -23.344 11.008 1 89.75 99 ALA A O 1
ATOM 763 N N . PRO A 1 100 ? 7.457 -21.141 10.547 1 91.5 100 PRO A N 1
ATOM 764 C CA . PRO A 1 100 ? 8.391 -21.406 9.445 1 91.5 100 PRO A CA 1
ATOM 765 C C . PRO A 1 100 ? 9.727 -21.969 9.922 1 91.5 100 PRO A C 1
ATOM 767 O O . PRO A 1 100 ? 10.211 -21.578 11 1 91.5 100 PRO A O 1
ATOM 770 N N . GLU A 1 101 ? 10.273 -22.828 9.109 1 89 101 GLU A N 1
ATOM 771 C CA . GLU A 1 101 ? 11.602 -23.375 9.391 1 89 101 GLU A CA 1
ATOM 772 C C . GLU A 1 101 ? 12.703 -22.469 8.844 1 89 101 GLU A C 1
ATOM 774 O O . GLU A 1 101 ? 12.531 -21.844 7.801 1 89 101 GLU A O 1
ATOM 779 N N . PRO A 1 102 ? 13.758 -22.5 9.648 1 90.75 102 PRO A N 1
ATOM 780 C CA . PRO A 1 102 ? 14.867 -21.703 9.109 1 90.75 102 PRO A CA 1
ATOM 781 C C . PRO A 1 102 ? 15.383 -22.234 7.777 1 90.75 102 PRO A C 1
ATOM 783 O O . PRO A 1 102 ? 15.422 -23.453 7.566 1 90.75 102 PRO A O 1
ATOM 786 N N . PHE A 1 103 ? 15.656 -21.297 6.898 1 90.06 103 PHE A N 1
ATOM 787 C CA . PHE A 1 103 ? 16.25 -21.734 5.641 1 90.06 103 PHE A CA 1
ATOM 788 C C . PHE A 1 103 ? 17.766 -21.891 5.789 1 90.06 103 PHE A C 1
ATOM 790 O O . PHE A 1 103 ? 18.359 -21.359 6.723 1 90.06 103 PHE A O 1
ATOM 797 N N . PRO A 1 104 ? 18.375 -22.672 4.859 1 85.75 104 PRO A N 1
ATOM 798 C CA . PRO A 1 104 ? 19.812 -22.922 4.957 1 85.75 104 PRO A CA 1
ATOM 799 C C . PRO A 1 104 ? 20.641 -21.641 4.938 1 85.75 104 PRO A C 1
ATOM 801 O O . PRO A 1 104 ? 20.234 -20.656 4.336 1 85.75 104 PRO A O 1
ATOM 804 N N . LYS A 1 105 ? 21.781 -21.75 5.59 1 87.38 105 LYS A N 1
ATOM 805 C CA . LYS A 1 105 ? 22.688 -20.609 5.719 1 87.38 105 LYS A CA 1
ATOM 806 C C . LYS A 1 105 ? 23.062 -20.047 4.348 1 87.38 105 LYS A C 1
ATOM 808 O O . LYS A 1 105 ? 23.25 -18.844 4.191 1 87.38 105 LYS A O 1
ATOM 813 N N . ARG A 1 106 ? 23.172 -20.859 3.439 1 84.88 106 ARG A N 1
ATOM 814 C CA . ARG A 1 106 ? 23.531 -20.438 2.086 1 84.88 106 ARG A CA 1
ATOM 815 C C . ARG A 1 106 ? 22.547 -19.438 1.532 1 84.88 106 ARG A C 1
ATOM 817 O O . ARG A 1 106 ? 22.938 -18.469 0.855 1 84.88 106 ARG A O 1
ATOM 824 N N . VAL A 1 107 ? 21.328 -19.734 1.748 1 89.25 107 VAL A N 1
ATOM 825 C CA . VAL A 1 107 ? 20.281 -18.828 1.291 1 89.25 107 VAL A CA 1
ATOM 826 C C . VAL A 1 107 ? 20.469 -17.453 1.941 1 89.25 107 VAL A C 1
ATOM 828 O O . VAL A 1 107 ? 20.375 -16.422 1.271 1 89.25 107 VAL A O 1
ATOM 831 N N . GLY A 1 108 ? 20.719 -17.422 3.213 1 90.31 108 GLY A N 1
ATOM 832 C CA . GLY A 1 108 ? 20.969 -16.172 3.916 1 90.31 108 GLY A CA 1
ATOM 833 C C . GLY A 1 108 ? 22.156 -15.414 3.355 1 90.31 108 GLY A C 1
ATOM 834 O O . GLY A 1 108 ? 22.125 -14.188 3.242 1 90.31 108 GLY A O 1
ATOM 835 N N . ASP A 1 109 ? 23.141 -16.156 3 1 89.25 109 ASP A N 1
ATOM 836 C CA . ASP A 1 109 ? 24.328 -15.547 2.428 1 89.25 109 ASP A CA 1
ATOM 837 C C . ASP A 1 109 ? 24.031 -14.914 1.069 1 89.25 109 ASP A C 1
ATOM 839 O O . ASP A 1 109 ? 24.547 -13.844 0.751 1 89.25 109 ASP A O 1
ATOM 843 N N . GLU A 1 110 ? 23.266 -15.609 0.346 1 86.56 110 GLU A N 1
ATOM 844 C CA . GLU A 1 110 ? 22.891 -15.102 -0.972 1 86.56 110 GLU A CA 1
ATOM 845 C C . GLU A 1 110 ? 22.016 -13.859 -0.857 1 86.56 110 GLU A C 1
ATOM 847 O O . GLU A 1 110 ? 22.125 -12.93 -1.661 1 86.56 110 GLU A O 1
ATOM 852 N N . LEU A 1 111 ? 21.203 -13.828 0.1 1 90.81 111 LEU A N 1
ATOM 853 C CA . LEU A 1 111 ? 20.297 -12.703 0.283 1 90.81 111 LEU A CA 1
ATOM 854 C C . LEU A 1 111 ? 21.047 -11.477 0.802 1 90.81 111 LEU A C 1
ATOM 856 O O . LEU A 1 111 ? 20.672 -10.344 0.486 1 90.81 111 LEU A O 1
ATOM 860 N N . GLY A 1 112 ? 22.094 -11.711 1.538 1 91.06 112 GLY A N 1
ATOM 861 C CA . GLY A 1 112 ? 22.75 -10.578 2.178 1 91.06 112 GLY A CA 1
ATOM 862 C C . GLY A 1 112 ? 21.812 -9.766 3.051 1 91.06 112 GLY A C 1
ATOM 863 O O . GLY A 1 112 ? 20.984 -10.32 3.785 1 91.06 112 GLY A O 1
ATOM 864 N N . SER A 1 113 ? 22.062 -8.461 3.045 1 91.69 113 SER A N 1
ATOM 865 C CA . SER A 1 113 ? 21.109 -7.574 3.707 1 91.69 113 SER A CA 1
ATOM 866 C C . SER A 1 113 ? 19.859 -7.363 2.855 1 91.69 113 SER A C 1
ATOM 868 O O . SER A 1 113 ? 19.953 -7.195 1.638 1 91.69 113 SER A O 1
ATOM 870 N N . TYR A 1 114 ? 18.75 -7.508 3.518 1 93.38 114 TYR A N 1
ATOM 871 C CA . TYR A 1 114 ? 17.516 -7.418 2.738 1 93.38 114 TYR A CA 1
ATOM 872 C C . TYR A 1 114 ? 16.438 -6.656 3.502 1 93.38 114 TYR A C 1
ATOM 874 O O . TYR A 1 114 ? 16.578 -6.406 4.703 1 93.38 114 TYR A O 1
ATOM 882 N N . VAL A 1 115 ? 15.508 -6.156 2.775 1 94.88 115 VAL A N 1
ATOM 883 C CA . VAL A 1 115 ? 14.273 -5.594 3.314 1 94.88 115 VAL A CA 1
ATOM 884 C C . VAL A 1 115 ? 13.109 -6.551 3.051 1 94.88 115 VAL A C 1
ATOM 886 O O . VAL A 1 115 ? 13 -7.121 1.962 1 94.88 115 VAL A O 1
ATOM 889 N N . TYR A 1 116 ? 12.297 -6.789 4.117 1 96.19 116 TYR A N 1
ATOM 890 C CA . TYR A 1 116 ? 11.211 -7.758 3.967 1 96.19 116 TYR A CA 1
ATOM 891 C C . TYR A 1 116 ? 9.883 -7.168 4.418 1 96.19 116 TYR A C 1
ATOM 893 O O . TYR A 1 116 ? 9.852 -6.141 5.105 1 96.19 116 TYR A O 1
ATOM 901 N N . ALA A 1 117 ? 8.844 -7.746 3.91 1 97 117 ALA A N 1
ATOM 902 C CA . ALA A 1 117 ? 7.473 -7.387 4.273 1 97 117 ALA A CA 1
ATOM 903 C C . ALA A 1 117 ? 6.691 -8.609 4.746 1 97 117 ALA A C 1
ATOM 905 O O . ALA A 1 117 ? 6.828 -9.703 4.184 1 97 117 ALA A O 1
ATOM 906 N N . LEU A 1 118 ? 5.973 -8.414 5.828 1 97.5 118 LEU A N 1
ATOM 907 C CA . LEU A 1 118 ? 5.039 -9.43 6.301 1 97.5 118 LEU A CA 1
ATOM 908 C C . LEU A 1 118 ? 3.619 -9.125 5.844 1 97.5 118 LEU A C 1
ATOM 910 O O . LEU A 1 118 ? 3.121 -8.016 6.059 1 97.5 118 LEU A O 1
ATOM 914 N N . LEU A 1 119 ? 3.021 -10.078 5.188 1 95.44 119 LEU A N 1
ATOM 915 C CA . LEU A 1 119 ? 1.696 -9.891 4.605 1 95.44 119 LEU A CA 1
ATOM 916 C C . LEU A 1 119 ? 0.655 -10.711 5.352 1 95.44 119 LEU A C 1
ATOM 918 O O . LEU A 1 119 ? 0.898 -11.875 5.684 1 95.44 119 LEU A O 1
ATOM 922 N N . ASP A 1 120 ? -0.417 -10.086 5.719 1 93.69 120 ASP A N 1
ATOM 923 C CA . ASP A 1 120 ? -1.595 -10.742 6.281 1 93.69 120 ASP A CA 1
ATOM 924 C C . ASP A 1 120 ? -2.488 -11.305 5.176 1 93.69 120 ASP A C 1
ATOM 926 O O . ASP A 1 120 ? -3.059 -10.547 4.387 1 93.69 120 ASP A O 1
ATOM 930 N N . PRO A 1 121 ? -2.582 -12.625 5.105 1 88.88 121 PRO A N 1
ATOM 931 C CA . PRO A 1 121 ? -3.354 -13.219 4.012 1 88.88 121 PRO A CA 1
ATOM 932 C C . PRO A 1 121 ? -4.859 -13.016 4.172 1 88.88 121 PRO A C 1
ATOM 934 O O . PRO A 1 121 ? -5.617 -13.227 3.225 1 88.88 121 PRO A O 1
ATOM 937 N N . ARG A 1 122 ? -5.395 -12.719 5.352 1 85.56 122 ARG A N 1
ATOM 938 C CA . ARG A 1 122 ? -6.824 -12.57 5.598 1 85.56 122 ARG A CA 1
ATOM 939 C C . ARG A 1 122 ? -7.391 -11.383 4.824 1 85.56 122 ARG A C 1
ATOM 941 O O . ARG A 1 122 ? -8.531 -11.422 4.359 1 85.56 122 ARG A O 1
ATOM 948 N N . ASN A 1 123 ? -6.57 -10.297 4.645 1 85.38 123 ASN A N 1
ATOM 949 C CA . ASN A 1 123 ? -7.004 -9.133 3.889 1 85.38 123 ASN A CA 1
ATOM 950 C C . ASN A 1 123 ? -5.961 -8.711 2.857 1 85.38 123 ASN A C 1
ATOM 952 O O . ASN A 1 123 ? -6.066 -7.637 2.262 1 85.38 123 ASN A O 1
ATOM 956 N N . ARG A 1 124 ? -4.883 -9.484 2.693 1 87.31 124 ARG A N 1
ATOM 957 C CA . ARG A 1 124 ? -3.809 -9.25 1.732 1 87.31 124 ARG A CA 1
ATOM 958 C C . ARG A 1 124 ? -3.223 -7.852 1.894 1 87.31 124 ARG A C 1
ATOM 960 O O . ARG A 1 124 ? -3.111 -7.102 0.919 1 87.31 124 ARG A O 1
ATOM 967 N N . SER A 1 125 ? -2.91 -7.543 3.064 1 91.62 125 SER A N 1
ATOM 968 C CA . SER A 1 125 ? -2.279 -6.273 3.418 1 91.62 125 SER A CA 1
ATOM 969 C C . SER A 1 125 ? -0.917 -6.496 4.066 1 91.62 125 SER A C 1
ATOM 971 O O . SER A 1 125 ? -0.729 -7.461 4.812 1 91.62 125 SER A O 1
ATOM 973 N N . VAL A 1 126 ? -0.033 -5.641 3.723 1 94.88 126 VAL A N 1
ATOM 974 C CA . VAL A 1 126 ? 1.254 -5.648 4.41 1 94.88 126 VAL A CA 1
ATOM 975 C C . VAL A 1 126 ? 1.103 -5.02 5.793 1 94.88 126 VAL A C 1
ATOM 977 O O . VAL A 1 126 ? 0.64 -3.885 5.922 1 94.88 126 VAL A O 1
ATOM 980 N N . PHE A 1 127 ? 1.47 -5.773 6.855 1 96 127 PHE A N 1
ATOM 981 C CA . PHE A 1 127 ? 1.249 -5.215 8.188 1 96 127 PHE A CA 1
ATOM 982 C C . PHE A 1 127 ? 2.574 -4.883 8.859 1 96 127 PHE A C 1
ATOM 984 O O . PHE A 1 127 ? 2.6 -4.234 9.906 1 96 127 PHE A O 1
ATOM 991 N N . TYR A 1 128 ? 3.652 -5.285 8.219 1 96.56 128 TYR A N 1
ATOM 992 C CA . TYR A 1 128 ? 4.953 -4.969 8.797 1 96.56 128 TYR A CA 1
ATOM 993 C C . TYR A 1 128 ? 6.039 -4.957 7.723 1 96.56 128 TYR A C 1
ATOM 995 O O . TYR A 1 128 ? 6.02 -5.781 6.805 1 96.56 128 TYR A O 1
ATOM 1003 N N . VAL A 1 129 ? 6.957 -3.994 7.867 1 95.56 129 VAL A N 1
ATOM 1004 C CA . VAL A 1 129 ? 8.148 -3.895 7.035 1 95.56 129 VAL A CA 1
ATOM 1005 C C . VAL A 1 129 ? 9.391 -3.85 7.922 1 95.56 129 VAL A C 1
ATOM 1007 O O . VAL A 1 129 ? 9.438 -3.1 8.898 1 95.56 129 VAL A O 1
ATOM 1010 N N . GLY A 1 130 ? 10.367 -4.684 7.609 1 94.06 130 GLY A N 1
ATOM 1011 C CA . GLY A 1 130 ? 11.594 -4.711 8.383 1 94.06 130 GLY A CA 1
ATOM 1012 C C . GLY A 1 130 ? 12.828 -4.941 7.531 1 94.06 130 GLY A C 1
ATOM 1013 O O . GLY A 1 130 ? 12.727 -5.156 6.324 1 94.06 130 GLY A O 1
ATOM 1014 N N . LYS A 1 131 ? 13.961 -4.777 8.117 1 92.94 131 LYS A N 1
ATOM 1015 C CA . LYS A 1 131 ? 15.258 -5.105 7.527 1 92.94 131 LYS A CA 1
ATOM 1016 C C . LYS A 1 131 ? 15.945 -6.223 8.305 1 92.94 131 LYS A C 1
ATOM 1018 O O . LYS A 1 131 ? 15.664 -6.422 9.492 1 92.94 131 LYS A O 1
ATOM 1023 N N . GLY A 1 132 ? 16.781 -6.988 7.531 1 91.31 132 GLY A N 1
ATOM 1024 C CA . GLY A 1 132 ? 17.438 -8.07 8.242 1 91.31 132 GLY A CA 1
ATOM 1025 C C . GLY A 1 132 ? 18.438 -8.82 7.391 1 91.31 132 GLY A C 1
ATOM 1026 O O . GLY A 1 132 ? 18.734 -8.414 6.266 1 91.31 132 GLY A O 1
ATOM 1027 N N . ARG A 1 133 ? 19.031 -9.789 8.07 1 91.31 133 ARG A N 1
ATOM 1028 C CA . ARG A 1 133 ? 19.938 -10.773 7.48 1 91.31 133 ARG A CA 1
ATOM 1029 C C . ARG A 1 133 ? 19.609 -12.18 7.965 1 91.31 133 ARG A C 1
ATOM 1031 O O . ARG A 1 133 ? 18.953 -12.352 9 1 91.31 133 ARG A O 1
ATOM 1038 N N . GLY A 1 134 ? 20.109 -13.148 7.098 1 91.19 134 GLY A N 1
ATOM 1039 C CA . GLY A 1 134 ? 19.812 -14.516 7.496 1 91.19 134 GLY A CA 1
ATOM 1040 C C . GLY A 1 134 ? 18.328 -14.797 7.621 1 91.19 134 GLY A C 1
ATOM 1041 O O . GLY A 1 134 ? 17.547 -14.43 6.746 1 91.19 134 GLY A O 1
ATOM 1042 N N . THR A 1 135 ? 17.953 -15.445 8.766 1 93.38 135 THR A N 1
ATOM 1043 C CA . THR A 1 135 ? 16.578 -15.883 8.914 1 93.38 135 THR A CA 1
ATOM 1044 C C . THR A 1 135 ? 15.758 -14.867 9.711 1 93.38 135 THR A C 1
ATOM 1046 O O . THR A 1 135 ? 14.711 -15.195 10.266 1 93.38 135 THR A O 1
ATOM 1049 N N . ARG A 1 136 ? 16.188 -13.648 9.797 1 93.75 136 ARG A N 1
ATOM 1050 C CA . ARG A 1 136 ? 15.516 -12.594 10.555 1 93.75 136 ARG A CA 1
ATOM 1051 C C . ARG A 1 136 ? 14.078 -12.422 10.094 1 93.75 136 ARG A C 1
ATOM 1053 O O . ARG A 1 136 ? 13.203 -12.055 10.883 1 93.75 136 ARG A O 1
ATOM 1060 N N . VAL A 1 137 ? 13.805 -12.68 8.859 1 95 137 VAL A N 1
ATOM 1061 C CA . VAL A 1 137 ? 12.492 -12.5 8.25 1 95 137 VAL A CA 1
ATOM 1062 C C . VAL A 1 137 ? 11.453 -13.305 9.023 1 95 137 VAL A C 1
ATOM 1064 O O . VAL A 1 137 ? 10.281 -12.93 9.07 1 95 137 VAL A O 1
ATOM 1067 N N . TYR A 1 138 ? 11.914 -14.344 9.711 1 95.56 138 TYR A N 1
ATOM 1068 C CA . TYR A 1 138 ? 11.008 -15.203 10.453 1 95.56 138 TYR A CA 1
ATOM 1069 C C . TYR A 1 138 ? 10.961 -14.82 11.93 1 95.56 138 TYR A C 1
ATOM 1071 O O . TYR A 1 138 ? 10.18 -15.375 12.703 1 95.56 138 TYR A O 1
ATOM 1079 N N . GLY A 1 139 ? 11.742 -13.938 12.375 1 94.44 139 GLY A N 1
ATOM 1080 C CA . GLY A 1 139 ? 11.977 -13.641 13.773 1 94.44 139 GLY A CA 1
ATOM 1081 C C . GLY A 1 139 ? 10.711 -13.32 14.539 1 94.44 139 GLY A C 1
ATOM 1082 O O . GLY A 1 139 ? 10.469 -13.883 15.617 1 94.44 139 GLY A O 1
ATOM 1083 N N . TYR A 1 140 ? 9.906 -12.422 14.039 1 94.88 140 TYR A N 1
ATOM 1084 C CA . TYR A 1 140 ? 8.695 -12.016 14.742 1 94.88 140 TYR A CA 1
ATOM 1085 C C . TYR A 1 140 ? 7.727 -13.18 14.875 1 94.88 140 TYR A C 1
ATOM 1087 O O . TYR A 1 140 ? 7.031 -13.312 15.891 1 94.88 140 TYR A O 1
ATOM 1095 N N . VAL A 1 141 ? 7.672 -13.992 13.828 1 95.69 141 VAL A N 1
ATOM 1096 C CA . VAL A 1 141 ? 6.785 -15.148 13.883 1 95.69 141 VAL A CA 1
ATOM 1097 C C . VAL A 1 141 ? 7.266 -16.125 14.961 1 95.69 141 VAL A C 1
ATOM 1099 O O . VAL A 1 141 ? 6.465 -16.641 15.742 1 95.69 141 VAL A O 1
ATOM 1102 N N . TRP A 1 142 ? 8.586 -16.344 14.969 1 94.31 142 TRP A N 1
ATOM 1103 C CA . TRP A 1 142 ? 9.133 -17.234 15.992 1 94.31 142 TRP A CA 1
ATOM 1104 C C . TRP A 1 142 ? 8.859 -16.672 17.391 1 94.31 142 TRP A C 1
ATOM 1106 O O . TRP A 1 142 ? 8.57 -17.438 18.312 1 94.31 142 TRP A O 1
ATOM 1116 N N . GLU A 1 143 ? 8.961 -15.43 17.531 1 92.75 143 GLU A N 1
ATOM 1117 C CA . GLU A 1 143 ? 8.672 -14.805 18.812 1 92.75 143 GLU A CA 1
ATOM 1118 C C . GLU A 1 143 ? 7.191 -14.938 19.172 1 92.75 143 GLU A C 1
ATOM 1120 O O . GLU A 1 143 ? 6.852 -15.289 20.312 1 92.75 143 GLU A O 1
ATOM 1125 N N . ALA A 1 144 ? 6.359 -14.633 18.266 1 94 144 ALA A N 1
ATOM 1126 C CA . ALA A 1 144 ? 4.918 -14.672 18.5 1 94 144 ALA A CA 1
ATOM 1127 C C . ALA A 1 144 ? 4.461 -16.078 18.859 1 94 144 ALA A C 1
ATOM 1129 O O . ALA A 1 144 ? 3.57 -16.25 19.703 1 94 144 ALA A O 1
ATOM 1130 N N . LEU A 1 145 ? 5.105 -17.078 18.25 1 92.62 145 LEU A N 1
ATOM 1131 C CA . LEU A 1 145 ? 4.688 -18.469 18.453 1 92.62 145 LEU A CA 1
ATOM 1132 C C . LEU A 1 145 ? 5.562 -19.141 19.5 1 92.62 145 LEU A C 1
ATOM 1134 O O . LEU A 1 145 ? 5.445 -20.359 19.719 1 92.62 145 LEU A O 1
ATOM 1138 N N . ALA A 1 146 ? 6.469 -18.391 20.125 1 90.06 146 ALA A N 1
ATOM 1139 C CA . ALA A 1 146 ? 7.316 -18.859 21.219 1 90.06 146 ALA A CA 1
ATOM 1140 C C . ALA A 1 146 ? 8.172 -20.047 20.797 1 90.06 146 ALA A C 1
ATOM 1142 O O . ALA A 1 146 ? 8.219 -21.062 21.484 1 90.06 146 ALA A O 1
ATOM 1143 N N . VAL A 1 147 ? 8.664 -19.969 19.594 1 88.25 147 VAL A N 1
ATOM 1144 C CA . VAL A 1 147 ? 9.633 -20.953 19.125 1 88.25 147 VAL A CA 1
ATOM 1145 C C . VAL A 1 147 ? 11.039 -20.516 19.547 1 88.25 147 VAL A C 1
ATOM 1147 O O . VAL A 1 147 ? 11.812 -20.016 18.719 1 88.25 147 VAL A O 1
ATOM 1150 N N . ASP A 1 148 ? 11.43 -20.828 20.641 1 85.81 148 ASP A N 1
ATOM 1151 C CA . ASP A 1 148 ? 12.648 -20.328 21.266 1 85.81 148 ASP A CA 1
ATOM 1152 C C . ASP A 1 148 ? 13.891 -20.922 20.594 1 85.81 148 ASP A C 1
ATOM 1154 O O . ASP A 1 148 ? 14.914 -20.25 20.484 1 85.81 148 ASP A O 1
ATOM 1158 N N . GLU A 1 149 ? 13.781 -22.125 20.172 1 85.12 149 GLU A N 1
ATOM 1159 C CA . GLU A 1 149 ? 14.922 -22.781 19.547 1 85.12 149 GLU A CA 1
ATOM 1160 C C . GLU A 1 149 ? 15.391 -22.016 18.312 1 85.12 149 GLU A C 1
ATOM 1162 O O . GLU A 1 149 ? 16.594 -21.859 18.094 1 85.12 149 GLU A O 1
ATOM 1167 N N . HIS A 1 150 ? 14.438 -21.547 17.578 1 87.25 150 HIS A N 1
ATOM 1168 C CA . HIS A 1 150 ? 14.773 -20.812 16.359 1 87.25 150 HIS A CA 1
ATOM 1169 C C . HIS A 1 150 ? 15.164 -19.375 16.688 1 87.25 150 HIS A C 1
ATOM 1171 O O . HIS A 1 150 ? 16.078 -18.828 16.062 1 87.25 150 HIS A O 1
ATOM 1177 N N . ARG A 1 151 ? 14.539 -18.797 17.625 1 85.94 151 ARG A N 1
ATOM 1178 C CA . ARG A 1 151 ? 14.812 -17.406 18 1 85.94 151 ARG A CA 1
ATOM 1179 C C . ARG A 1 151 ? 16.266 -17.234 18.453 1 85.94 151 ARG A C 1
ATOM 1181 O O . ARG A 1 151 ? 16.875 -16.203 18.188 1 85.94 151 ARG A O 1
ATOM 1188 N N . LYS A 1 152 ? 16.797 -18.188 19.016 1 83 152 LYS A N 1
ATOM 1189 C CA . LYS A 1 152 ? 18.156 -18.125 19.562 1 83 152 LYS A CA 1
ATOM 1190 C C . LYS A 1 152 ? 19.203 -18.094 18.438 1 83 152 LYS A C 1
ATOM 1192 O O . LYS A 1 152 ? 20.328 -17.656 18.656 1 83 152 LYS A O 1
ATOM 1197 N N . THR A 1 153 ? 18.797 -18.516 17.297 1 80.44 153 THR A N 1
ATOM 1198 C CA . THR A 1 153 ? 19.734 -18.547 16.172 1 80.44 153 THR A CA 1
ATOM 1199 C C . THR A 1 153 ? 19.828 -17.188 15.492 1 80.44 153 THR A C 1
ATOM 1201 O O . THR A 1 153 ? 20.703 -16.969 14.656 1 80.44 153 THR A O 1
ATOM 1204 N N . LEU A 1 154 ? 19 -16.281 15.867 1 85.19 154 LEU A N 1
ATOM 1205 C CA . LEU A 1 154 ? 19 -14.961 15.258 1 85.19 154 LEU A CA 1
ATOM 1206 C C . LEU A 1 154 ? 20.156 -14.125 15.773 1 85.19 154 LEU A C 1
ATOM 1208 O O . LEU A 1 154 ? 20.438 -14.109 16.984 1 85.19 154 LEU A O 1
ATOM 1212 N N . GLU A 1 155 ? 20.953 -13.609 14.836 1 70.62 155 GLU A N 1
ATOM 1213 C CA . GLU A 1 155 ? 22.109 -12.812 15.211 1 70.62 155 GLU A CA 1
ATOM 1214 C C . GLU A 1 155 ? 21.719 -11.398 15.602 1 70.62 155 GLU A C 1
ATOM 1216 O O . GLU A 1 155 ? 22.406 -10.742 16.375 1 70.62 155 GLU A O 1
ATOM 1221 N N . ASP A 1 156 ? 20.734 -10.891 14.953 1 67 156 ASP A N 1
ATOM 1222 C CA . ASP A 1 156 ? 20.391 -9.484 15.164 1 67 156 ASP A CA 1
ATOM 1223 C C . ASP A 1 156 ? 19.031 -9.344 15.844 1 67 156 ASP A C 1
ATOM 1225 O O . ASP A 1 156 ? 18.172 -10.211 15.695 1 67 156 ASP A O 1
ATOM 1229 N N . SER A 1 157 ? 19.094 -8.539 16.891 1 60.47 157 SER A N 1
ATOM 1230 C CA . SER A 1 157 ? 17.828 -8.258 17.562 1 60.47 157 SER A CA 1
ATOM 1231 C C . SER A 1 157 ? 17.047 -7.164 16.828 1 60.47 157 SER A C 1
ATOM 1233 O O . SER A 1 157 ? 17.641 -6.262 16.234 1 60.47 157 SER A O 1
ATOM 1235 N N . GLU A 1 158 ? 15.789 -7.422 16.625 1 64.75 158 GLU A N 1
ATOM 1236 C CA . GLU A 1 158 ? 14.945 -6.363 16.078 1 64.75 158 GLU A CA 1
ATOM 1237 C C . GLU A 1 158 ? 14.93 -5.137 17 1 64.75 158 GLU A C 1
ATOM 1239 O O . GLU A 1 158 ? 14.781 -5.266 18.219 1 64.75 158 GLU A O 1
ATOM 1244 N N . LYS A 1 159 ? 15.289 -4.008 16.469 1 75.25 159 LYS A N 1
ATOM 1245 C CA . LYS A 1 159 ? 15.445 -2.768 17.219 1 75.25 159 LYS A CA 1
ATOM 1246 C C . LYS A 1 159 ? 14.172 -1.924 17.156 1 75.25 159 LYS A C 1
ATOM 1248 O O . LYS A 1 159 ? 14.227 -0.701 17.297 1 75.25 159 LYS A O 1
ATOM 1253 N N . ASP A 1 160 ? 13.039 -2.66 17.094 1 88.5 160 ASP A N 1
ATOM 1254 C CA . ASP A 1 160 ? 11.805 -1.888 17 1 88.5 160 ASP A CA 1
ATOM 1255 C C . ASP A 1 160 ? 11.359 -1.405 18.375 1 88.5 160 ASP A C 1
ATOM 1257 O O . ASP A 1 160 ? 11.727 -1.994 19.406 1 88.5 160 ASP A O 1
ATOM 1261 N N . ALA A 1 161 ? 10.68 -0.276 18.406 1 87.81 161 ALA A N 1
ATOM 1262 C CA . ALA A 1 161 ? 10.062 0.198 19.641 1 87.81 161 ALA A CA 1
ATOM 1263 C C . ALA A 1 161 ? 9.133 -0.863 20.234 1 87.81 161 ALA A C 1
ATOM 1265 O O . ALA A 1 161 ? 8.57 -1.678 19.5 1 87.81 161 ALA A O 1
ATOM 1266 N N . PRO A 1 162 ? 8.977 -0.863 21.562 1 90.94 162 PRO A N 1
ATOM 1267 C CA . PRO A 1 162 ? 8.125 -1.854 22.234 1 90.94 162 PRO A CA 1
ATOM 1268 C C . PRO A 1 162 ? 6.699 -1.867 21.688 1 90.94 162 PRO A C 1
ATOM 1270 O O . PRO A 1 162 ? 6.086 -2.932 21.578 1 90.94 162 PRO A O 1
ATOM 1273 N N . GLU A 1 163 ? 6.223 -0.686 21.375 1 91.62 163 GLU A N 1
ATOM 1274 C CA . GLU A 1 163 ? 4.859 -0.6 20.844 1 91.62 163 GLU A CA 1
ATOM 1275 C C . GLU A 1 163 ? 4.738 -1.326 19.516 1 91.62 163 GLU A C 1
ATOM 1277 O O . GLU A 1 163 ? 3.725 -1.976 19.25 1 91.62 163 GLU A O 1
ATOM 1282 N N . VAL A 1 164 ? 5.738 -1.165 18.719 1 93.31 164 VAL A N 1
ATOM 1283 C CA . VAL A 1 164 ? 5.754 -1.82 17.406 1 93.31 164 VAL A CA 1
ATOM 1284 C C . VAL A 1 164 ? 5.844 -3.334 17.594 1 93.31 164 VAL A C 1
ATOM 1286 O O . VAL A 1 164 ? 5.113 -4.09 16.953 1 93.31 164 VAL A O 1
ATOM 1289 N N . THR A 1 165 ? 6.707 -3.773 18.484 1 93.56 165 THR A N 1
ATOM 1290 C CA . THR A 1 165 ? 6.875 -5.195 18.75 1 93.56 165 THR A CA 1
ATOM 1291 C C . THR A 1 165 ? 5.562 -5.809 19.25 1 93.56 165 THR A C 1
ATOM 1293 O O . THR A 1 165 ? 5.133 -6.848 18.75 1 93.56 165 THR A O 1
ATOM 1296 N N . ALA A 1 166 ? 4.93 -5.184 20.141 1 94.44 166 ALA A N 1
ATOM 1297 C CA . ALA A 1 166 ? 3.682 -5.684 20.703 1 94.44 166 ALA A CA 1
ATOM 1298 C C . ALA A 1 166 ? 2.594 -5.781 19.641 1 94.44 166 ALA A C 1
ATOM 1300 O O . ALA A 1 166 ? 1.888 -6.789 19.562 1 94.44 166 ALA A O 1
ATOM 1301 N N . ALA A 1 167 ? 2.473 -4.727 18.906 1 94.88 167 ALA A N 1
ATOM 1302 C CA . ALA A 1 167 ? 1.459 -4.707 17.859 1 94.88 167 ALA A CA 1
ATOM 1303 C C . ALA A 1 167 ? 1.721 -5.793 16.812 1 94.88 167 ALA A C 1
ATOM 1305 O O . ALA A 1 167 ? 0.787 -6.445 16.344 1 94.88 167 ALA A O 1
ATOM 1306 N N . THR A 1 168 ? 3.012 -5.945 16.438 1 95.69 168 THR A N 1
ATOM 1307 C CA . THR A 1 168 ? 3.379 -6.934 15.43 1 95.69 168 THR A CA 1
ATOM 1308 C C . THR A 1 168 ? 3.105 -8.352 15.938 1 95.69 168 THR A C 1
ATOM 1310 O O . THR A 1 168 ? 2.506 -9.156 15.227 1 95.69 168 THR A O 1
ATOM 1313 N N . ILE A 1 169 ? 3.475 -8.625 17.141 1 95.38 169 ILE A N 1
ATOM 1314 C CA . ILE A 1 169 ? 3.264 -9.938 17.734 1 95.38 169 ILE A CA 1
ATOM 1315 C C . ILE A 1 169 ? 1.768 -10.227 17.844 1 95.38 169 ILE A C 1
ATOM 1317 O O . ILE A 1 169 ? 1.313 -11.32 17.516 1 95.38 169 ILE A O 1
ATOM 1321 N N . ALA A 1 170 ? 0.998 -9.273 18.281 1 94 170 ALA A N 1
ATOM 1322 C CA . ALA A 1 170 ? -0.447 -9.438 18.422 1 94 170 ALA A CA 1
ATOM 1323 C C . ALA A 1 170 ? -1.092 -9.781 17.078 1 94 170 ALA A C 1
ATOM 1325 O O . ALA A 1 170 ? -1.937 -10.68 17.016 1 94 170 ALA A O 1
ATOM 1326 N N . ARG A 1 171 ? -0.706 -9.102 16.078 1 94.5 171 ARG A N 1
ATOM 1327 C CA . ARG A 1 171 ? -1.273 -9.352 14.758 1 94.5 171 ARG A CA 1
ATOM 1328 C C . ARG A 1 171 ? -0.908 -10.75 14.258 1 94.5 171 ARG A C 1
ATOM 1330 O O . ARG A 1 171 ? -1.744 -11.445 13.68 1 94.5 171 ARG A O 1
ATOM 1337 N N . ILE A 1 172 ? 0.33 -11.094 14.445 1 95.69 172 ILE A N 1
ATOM 1338 C CA . ILE A 1 172 ? 0.774 -12.414 14.016 1 95.69 172 ILE A CA 1
ATOM 1339 C C . ILE A 1 172 ? -0.042 -13.492 14.727 1 95.69 172 ILE A C 1
ATOM 1341 O O . ILE A 1 172 ? -0.506 -14.445 14.094 1 95.69 172 ILE A O 1
ATOM 1345 N N . ARG A 1 173 ? -0.298 -13.352 15.961 1 91.94 173 ARG A N 1
ATOM 1346 C CA . ARG A 1 173 ? -1.086 -14.32 16.719 1 91.94 173 ARG A CA 1
ATOM 1347 C C . ARG A 1 173 ? -2.518 -14.391 16.203 1 91.94 173 ARG A C 1
ATOM 1349 O O . ARG A 1 173 ? -3.086 -15.477 16.062 1 91.94 173 ARG A O 1
ATOM 1356 N N . GLU A 1 174 ? -3.045 -13.266 15.906 1 89.75 174 GLU A N 1
ATOM 1357 C CA . GLU A 1 174 ? -4.387 -13.234 15.32 1 89.75 174 GLU A CA 1
ATOM 1358 C C . GLU A 1 174 ? -4.438 -14.016 14.016 1 89.75 174 GLU A C 1
ATOM 1360 O O . GLU A 1 174 ? -5.398 -14.742 13.758 1 89.75 174 GLU A O 1
ATOM 1365 N N . ILE A 1 175 ? -3.441 -13.828 13.203 1 91.56 175 ILE A N 1
ATOM 1366 C CA . ILE A 1 175 ? -3.381 -14.5 11.906 1 91.56 175 ILE A CA 1
ATOM 1367 C C . ILE A 1 175 ? -3.322 -16.016 12.109 1 91.56 175 ILE A C 1
ATOM 1369 O O . ILE A 1 175 ? -4.102 -16.75 11.516 1 91.56 175 ILE A O 1
ATOM 1373 N N . TYR A 1 176 ? -2.479 -16.438 12.984 1 90.81 176 TYR A N 1
ATOM 1374 C CA . TYR A 1 176 ? -2.316 -17.875 13.203 1 90.81 176 TYR A CA 1
ATOM 1375 C C . TYR A 1 176 ? -3.535 -18.453 13.914 1 90.81 176 TYR A C 1
ATOM 1377 O O . TYR A 1 176 ? -3.939 -19.594 13.633 1 90.81 176 TYR A O 1
ATOM 1385 N N . ASP A 1 177 ? -4.125 -17.688 14.789 1 86.88 177 ASP A N 1
ATOM 1386 C CA . ASP A 1 177 ? -5.355 -18.125 15.445 1 86.88 177 ASP A CA 1
ATOM 1387 C C . ASP A 1 177 ? -6.473 -18.344 14.422 1 86.88 177 ASP A C 1
ATOM 1389 O O . ASP A 1 177 ? -7.379 -19.156 14.656 1 86.88 177 ASP A O 1
ATOM 1393 N N . SER A 1 178 ? -6.387 -17.656 13.359 1 87.31 178 SER A N 1
ATOM 1394 C CA . SER A 1 178 ? -7.41 -17.766 12.328 1 87.31 178 SER A CA 1
ATOM 1395 C C . SER A 1 178 ? -7.125 -18.938 11.391 1 87.31 178 SER A C 1
ATOM 1397 O O . SER A 1 178 ? -7.875 -19.172 10.438 1 87.31 178 SER A O 1
ATOM 1399 N N . GLY A 1 179 ? -6.023 -19.641 11.625 1 85.75 179 GLY A N 1
ATOM 1400 C CA . GLY A 1 179 ? -5.684 -20.781 10.797 1 85.75 179 GLY A CA 1
ATOM 1401 C C . GLY A 1 179 ? -4.867 -20.422 9.578 1 85.75 179 GLY A C 1
ATOM 1402 O O . GLY A 1 179 ? -4.66 -21.266 8.688 1 85.75 179 GLY A O 1
ATOM 1403 N N . HIS A 1 180 ? -4.492 -19.234 9.484 1 88.25 180 HIS A N 1
ATOM 1404 C CA . HIS A 1 180 ? -3.633 -18.781 8.398 1 88.25 180 HIS A CA 1
ATOM 1405 C C . HIS A 1 180 ? -2.189 -18.625 8.859 1 88.25 180 HIS A C 1
ATOM 1407 O O . HIS A 1 180 ? -1.898 -18.766 10.055 1 88.25 180 HIS A O 1
ATOM 1413 N N . GLU A 1 181 ? -1.312 -18.484 7.93 1 92.62 181 GLU A N 1
ATOM 1414 C CA . GLU A 1 181 ? 0.09 -18.203 8.219 1 92.62 181 GLU A CA 1
ATOM 1415 C C . GLU A 1 181 ? 0.523 -16.875 7.594 1 92.62 181 GLU A C 1
ATOM 1417 O O . GLU A 1 181 ? 0.012 -16.484 6.543 1 92.62 181 GLU A O 1
ATOM 1422 N N . VAL A 1 182 ? 1.438 -16.281 8.289 1 95.62 182 VAL A N 1
ATOM 1423 C CA . VAL A 1 182 ? 2.006 -15.055 7.754 1 95.62 182 VAL A CA 1
ATOM 1424 C C . VAL A 1 182 ? 2.744 -15.352 6.453 1 95.62 182 VAL A C 1
ATOM 1426 O O . VAL A 1 182 ? 3.471 -16.344 6.355 1 95.62 182 VAL A O 1
ATOM 1429 N N . GLU A 1 183 ? 2.471 -14.602 5.406 1 94.5 183 GLU A N 1
ATOM 1430 C CA . GLU A 1 183 ? 3.262 -14.695 4.184 1 94.5 183 GLU A CA 1
ATOM 1431 C C . GLU A 1 183 ? 4.48 -13.781 4.246 1 94.5 183 GLU A C 1
ATOM 1433 O O . GLU A 1 183 ? 4.363 -12.602 4.598 1 94.5 183 GLU A O 1
ATOM 1438 N N . HIS A 1 184 ? 5.633 -14.336 3.969 1 96.56 184 HIS A N 1
ATOM 1439 C CA . HIS A 1 184 ? 6.898 -13.609 4.027 1 96.56 184 HIS A CA 1
ATOM 1440 C C . HIS A 1 184 ? 7.379 -13.227 2.633 1 96.56 184 HIS A C 1
ATOM 1442 O O . HIS A 1 184 ? 7.508 -14.086 1.76 1 96.56 184 HIS A O 1
ATOM 1448 N N . TYR A 1 185 ? 7.66 -11.945 2.434 1 95.19 185 TYR A N 1
ATOM 1449 C CA . TYR A 1 185 ? 8.156 -11.469 1.146 1 95.19 185 TYR A CA 1
ATOM 1450 C C . TYR A 1 185 ? 9.469 -10.719 1.312 1 95.19 185 TYR A C 1
ATOM 1452 O O . TYR A 1 185 ? 9.641 -9.961 2.264 1 95.19 185 TYR A O 1
ATOM 1460 N N . ILE A 1 186 ? 10.414 -10.938 0.405 1 94.94 186 ILE A N 1
ATOM 1461 C CA . ILE A 1 186 ? 11.609 -10.117 0.286 1 94.94 186 ILE A CA 1
ATOM 1462 C C . ILE A 1 186 ? 11.391 -9.039 -0.777 1 94.94 186 ILE A C 1
ATOM 1464 O O . ILE A 1 186 ? 11.109 -9.352 -1.937 1 94.94 186 ILE A O 1
ATOM 1468 N N . VAL A 1 187 ? 11.5 -7.84 -0.312 1 93.94 187 VAL A N 1
ATOM 1469 C CA . VAL A 1 187 ? 11.234 -6.699 -1.186 1 93.94 187 VAL A CA 1
ATOM 1470 C C . VAL A 1 187 ? 12.5 -6.324 -1.946 1 93.94 187 VAL A C 1
ATOM 1472 O O . VAL A 1 187 ? 12.445 -5.965 -3.123 1 93.94 187 VAL A O 1
ATOM 1475 N N . ALA A 1 188 ? 13.617 -6.297 -1.354 1 91.62 188 ALA A N 1
ATOM 1476 C CA . ALA A 1 188 ? 14.945 -6.039 -1.9 1 91.62 188 ALA A CA 1
ATOM 1477 C C . ALA A 1 188 ? 16 -6.844 -1.158 1 91.62 188 ALA A C 1
ATOM 1479 O O . ALA A 1 188 ? 15.93 -7.008 0.061 1 91.62 188 ALA A O 1
ATOM 1480 N N . HIS A 1 189 ? 16.938 -7.359 -1.919 1 91.31 189 HIS A N 1
ATOM 1481 C CA . HIS A 1 189 ? 18 -8.117 -1.272 1 91.31 189 HIS A CA 1
ATOM 1482 C C . HIS A 1 189 ? 19.344 -7.84 -1.927 1 91.31 189 HIS A C 1
ATOM 1484 O O . HIS A 1 189 ? 19.422 -7.07 -2.887 1 91.31 189 HIS A O 1
ATOM 1490 N N . ARG A 1 190 ? 20.453 -8.352 -1.334 1 89.88 190 ARG A N 1
ATOM 1491 C CA . ARG A 1 190 ? 21.828 -8.109 -1.753 1 89.88 190 ARG A CA 1
ATOM 1492 C C . ARG A 1 190 ? 22.188 -6.625 -1.659 1 89.88 190 ARG A C 1
ATOM 1494 O O . ARG A 1 190 ? 22.766 -6.059 -2.588 1 89.88 190 ARG A O 1
ATOM 1501 N N . LEU A 1 191 ? 21.625 -6.105 -0.596 1 88.56 191 LEU A N 1
ATOM 1502 C CA . LEU A 1 191 ? 21.859 -4.676 -0.393 1 88.56 191 LEU A CA 1
ATOM 1503 C C . LEU A 1 191 ? 23.203 -4.43 0.283 1 88.56 191 LEU A C 1
ATOM 1505 O O . LEU A 1 191 ? 23.609 -5.195 1.154 1 88.56 191 LEU A O 1
ATOM 1509 N N . ASN A 1 192 ? 23.859 -3.42 -0.256 1 75.94 192 ASN A N 1
ATOM 1510 C CA . ASN A 1 192 ? 25.156 -3.08 0.318 1 75.94 192 ASN A CA 1
ATOM 1511 C C . 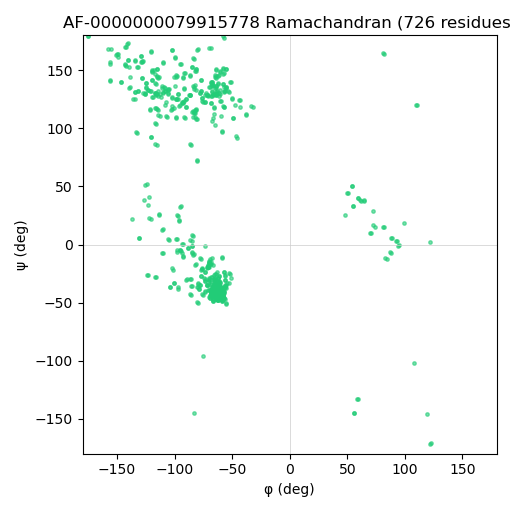ASN A 1 192 ? 25.031 -2.631 1.771 1 75.94 192 ASN A C 1
ATOM 1513 O O . ASN A 1 192 ? 24.141 -1.85 2.105 1 75.94 192 ASN A O 1
ATOM 1517 N N . ALA A 1 193 ? 25.859 -3.174 2.584 1 65.44 193 ALA A N 1
ATOM 1518 C CA . ALA A 1 193 ? 25.812 -2.896 4.016 1 65.44 193 ALA A CA 1
ATOM 1519 C C . ALA A 1 193 ? 26.25 -1.467 4.312 1 65.44 193 ALA A C 1
ATOM 1521 O O . ALA A 1 193 ? 25.859 -0.882 5.324 1 65.44 193 ALA A O 1
ATOM 1522 N N . THR A 1 194 ? 27.172 -0.815 3.549 1 59.03 194 THR A N 1
ATOM 1523 C CA . THR A 1 194 ? 27.828 0.438 3.887 1 59.03 194 THR A CA 1
ATOM 1524 C C . THR A 1 194 ? 26.875 1.617 3.736 1 59.03 194 THR A C 1
ATOM 1526 O O . THR A 1 194 ? 27.062 2.656 4.375 1 59.03 194 THR A O 1
ATOM 1529 N N . GLY A 1 195 ? 25.781 1.499 3.371 1 60.09 195 GLY A N 1
ATOM 1530 C CA . GLY A 1 195 ? 25.109 2.738 3.02 1 60.09 195 GLY A CA 1
ATOM 1531 C C . GLY A 1 195 ? 23.688 2.809 3.533 1 60.09 195 GLY A C 1
ATOM 1532 O O . GLY A 1 195 ? 22.953 3.748 3.219 1 60.09 195 GLY A O 1
ATOM 1533 N N . ASP A 1 196 ? 23.422 2.1 4.449 1 79.81 196 ASP A N 1
ATOM 1534 C CA . ASP A 1 196 ? 22.109 2.115 5.094 1 79.81 196 ASP A CA 1
ATOM 1535 C C . ASP A 1 196 ? 20.984 2.057 4.062 1 79.81 196 ASP A C 1
ATOM 1537 O O . ASP A 1 196 ? 19.984 2.754 4.191 1 79.81 196 ASP A O 1
ATOM 1541 N N . VAL A 1 197 ? 21.297 1.514 2.949 1 85.38 197 VAL A N 1
ATOM 1542 C CA . VAL A 1 197 ? 20.328 1.415 1.861 1 85.38 197 VAL A CA 1
ATOM 1543 C C . VAL A 1 197 ? 19.094 0.659 2.338 1 85.38 197 VAL A C 1
ATOM 1545 O O . VAL A 1 197 ? 17.969 1.058 2.045 1 85.38 197 VAL A O 1
ATOM 1548 N N . ALA A 1 198 ? 19.328 -0.345 3.102 1 89.81 198 ALA A N 1
ATOM 1549 C CA . ALA A 1 198 ? 18.203 -1.139 3.613 1 89.81 198 ALA A CA 1
ATOM 1550 C C . ALA A 1 198 ? 17.297 -0.293 4.492 1 89.81 198 ALA A C 1
ATOM 1552 O O . ALA A 1 198 ? 16.062 -0.423 4.426 1 89.81 198 ALA A O 1
ATOM 1553 N N . GLU A 1 199 ? 17.875 0.561 5.238 1 88.56 199 GLU A N 1
ATOM 1554 C CA . GLU A 1 199 ? 17.094 1.438 6.105 1 88.56 199 GLU A CA 1
ATOM 1555 C C . GLU A 1 199 ? 16.297 2.445 5.285 1 88.56 199 GLU A C 1
ATOM 1557 O O . GLU A 1 199 ? 15.125 2.711 5.59 1 88.56 199 GLU A O 1
ATOM 1562 N N . ALA A 1 200 ? 16.922 3.004 4.309 1 88.12 200 ALA A N 1
ATOM 1563 C CA . ALA A 1 200 ? 16.219 3.961 3.449 1 88.12 200 ALA A CA 1
ATOM 1564 C C . ALA A 1 200 ? 15.039 3.307 2.742 1 88.12 200 ALA A C 1
ATOM 1566 O O . ALA A 1 200 ? 13.969 3.904 2.633 1 88.12 200 ALA A O 1
ATOM 1567 N N . ILE A 1 201 ? 15.234 2.072 2.305 1 90.94 201 ILE A N 1
ATOM 1568 C CA . ILE A 1 201 ? 14.164 1.35 1.628 1 90.94 201 ILE A CA 1
ATOM 1569 C C . ILE A 1 201 ? 13.031 1.064 2.611 1 90.94 201 ILE A C 1
ATOM 1571 O O . ILE A 1 201 ? 11.867 1.334 2.316 1 90.94 201 ILE A O 1
ATOM 1575 N N . SER A 1 202 ? 13.398 0.547 3.754 1 92.44 202 SER A N 1
ATOM 1576 C CA . SER A 1 202 ? 12.391 0.208 4.75 1 92.44 202 SER A CA 1
ATOM 1577 C C . SER A 1 202 ? 11.594 1.439 5.18 1 92.44 202 SER A C 1
ATOM 1579 O O . SER A 1 202 ? 10.367 1.401 5.242 1 92.44 202 SER A O 1
ATOM 1581 N N . ASP A 1 203 ? 12.297 2.531 5.379 1 90.5 203 ASP A N 1
ATOM 1582 C CA . ASP A 1 203 ? 11.633 3.766 5.781 1 90.5 203 ASP A CA 1
ATOM 1583 C C . ASP A 1 203 ? 10.695 4.266 4.684 1 90.5 203 ASP A C 1
ATOM 1585 O O . ASP A 1 203 ? 9.586 4.73 4.969 1 90.5 203 ASP A O 1
ATOM 1589 N N . GLY A 1 204 ? 11.18 4.207 3.488 1 91.62 204 GLY A N 1
ATOM 1590 C CA . GLY A 1 204 ? 10.328 4.582 2.369 1 91.62 204 GLY A CA 1
ATOM 1591 C C . GLY A 1 204 ? 9.07 3.75 2.27 1 91.62 204 GLY A C 1
ATOM 1592 O O . GLY A 1 204 ? 7.98 4.285 2.045 1 91.62 204 GLY A O 1
ATOM 1593 N N . LEU A 1 205 ? 9.258 2.479 2.459 1 93.88 205 LEU A N 1
ATOM 1594 C CA . LEU A 1 205 ? 8.117 1.565 2.406 1 93.88 205 LEU A CA 1
ATOM 1595 C C . LEU A 1 205 ? 7.105 1.894 3.5 1 93.88 205 LEU A C 1
ATOM 1597 O O . LEU A 1 205 ? 5.906 1.986 3.232 1 93.88 205 LEU A O 1
ATOM 1601 N N . ILE A 1 206 ? 7.594 2.082 4.691 1 93.12 206 ILE A N 1
ATOM 1602 C CA . ILE A 1 206 ? 6.723 2.393 5.82 1 93.12 206 ILE A CA 1
ATOM 1603 C C . ILE A 1 206 ? 5.965 3.689 5.547 1 93.12 206 ILE A C 1
ATOM 1605 O O . ILE A 1 206 ? 4.754 3.764 5.762 1 93.12 206 ILE A O 1
ATOM 1609 N N . GLY A 1 207 ? 6.613 4.648 5.047 1 90.88 207 GLY A N 1
ATOM 1610 C CA . GLY A 1 207 ? 5.977 5.914 4.719 1 90.88 207 GLY A CA 1
ATOM 1611 C C . GLY A 1 207 ? 4.898 5.777 3.658 1 90.88 207 GLY A C 1
ATOM 1612 O O . GLY A 1 207 ? 3.797 6.312 3.814 1 90.88 207 GLY A O 1
ATOM 1613 N N . ALA A 1 208 ? 5.191 5.078 2.594 1 92.69 208 ALA A N 1
ATOM 1614 C CA . ALA A 1 208 ? 4.258 4.941 1.478 1 92.69 208 ALA A CA 1
ATOM 1615 C C . ALA A 1 208 ? 3.051 4.094 1.872 1 92.69 208 ALA A C 1
ATOM 1617 O O . ALA A 1 208 ? 1.91 4.449 1.567 1 92.69 208 ALA A O 1
ATOM 1618 N N . LEU A 1 209 ? 3.312 2.986 2.523 1 92.56 209 LEU A N 1
ATOM 1619 C CA . LEU A 1 209 ? 2.229 2.105 2.941 1 92.56 209 LEU A CA 1
ATOM 1620 C C . LEU A 1 209 ? 1.343 2.789 3.979 1 92.56 209 LEU A C 1
ATOM 1622 O O . LEU A 1 209 ? 0.144 2.514 4.059 1 92.56 209 LEU A O 1
ATOM 1626 N N . GLY A 1 210 ? 1.947 3.645 4.703 1 90.31 210 GLY A N 1
ATOM 1627 C CA . GLY A 1 210 ? 1.202 4.391 5.703 1 90.31 210 GLY A CA 1
ATOM 1628 C C . GLY A 1 210 ? 0.223 5.383 5.105 1 90.31 210 GLY A C 1
ATOM 1629 O O . GLY A 1 210 ? -0.698 5.84 5.785 1 90.31 210 GLY A O 1
ATOM 1630 N N . LEU A 1 211 ? 0.364 5.73 3.816 1 87.69 211 LEU A N 1
ATOM 1631 C CA . LEU A 1 211 ? -0.51 6.68 3.135 1 87.69 211 LEU A CA 1
ATOM 1632 C C . LEU A 1 211 ? -1.851 6.035 2.795 1 87.69 211 LEU A C 1
ATOM 1634 O O . LEU A 1 211 ? -2.834 6.734 2.545 1 87.69 211 LEU A O 1
ATOM 1638 N N . LEU A 1 212 ? -1.896 4.742 2.756 1 88.06 212 LEU A N 1
ATOM 1639 C CA . LEU A 1 212 ? -3.041 4.027 2.205 1 88.06 212 LEU A CA 1
ATOM 1640 C C . LEU A 1 212 ? -4.203 4.016 3.193 1 88.06 212 LEU A C 1
ATOM 1642 O O . LEU A 1 212 ? -3.994 3.887 4.402 1 88.06 212 LEU A O 1
ATOM 1646 N N . GLU A 1 213 ? -5.289 4.148 2.598 1 81.19 213 GLU A N 1
ATOM 1647 C CA . GLU A 1 213 ? -6.48 3.977 3.42 1 81.19 213 GLU A CA 1
ATOM 1648 C C . GLU A 1 213 ? -6.574 2.557 3.967 1 81.19 213 GLU A C 1
ATOM 1650 O O . GLU A 1 213 ? -6.406 1.587 3.225 1 81.19 213 GLU A O 1
ATOM 1655 N N . GLY A 1 214 ? -6.773 2.51 5.352 1 78.12 214 GLY A N 1
ATOM 1656 C CA . GLY A 1 214 ? -6.961 1.2 5.957 1 78.12 214 GLY A CA 1
ATOM 1657 C C . GLY A 1 214 ? -5.656 0.465 6.207 1 78.12 214 GLY A C 1
ATOM 1658 O O . GLY A 1 214 ? -5.652 -0.753 6.391 1 78.12 214 GLY A O 1
ATOM 1659 N N . SER A 1 215 ? -4.598 1.241 6.133 1 80.5 215 SER A N 1
ATOM 1660 C CA . SER A 1 215 ? -3.303 0.632 6.41 1 80.5 215 SER A CA 1
ATOM 1661 C C . SER A 1 215 ? -3.287 -0.042 7.777 1 80.5 215 SER A C 1
ATOM 1663 O O . SER A 1 215 ? -3.812 0.503 8.75 1 80.5 215 SER A O 1
ATOM 1665 N N . VAL A 1 216 ? -2.727 -1.267 7.852 1 84.12 216 VAL A N 1
ATOM 1666 C CA . VAL A 1 216 ? -2.625 -2.031 9.094 1 84.12 216 VAL A CA 1
ATOM 1667 C C . VAL A 1 216 ? -1.158 -2.178 9.492 1 84.12 216 VAL A C 1
ATOM 1669 O O . VAL A 1 216 ? -0.79 -3.125 10.188 1 84.12 216 VAL A O 1
ATOM 1672 N N . LEU A 1 217 ? -0.376 -1.233 9.031 1 91.5 217 LEU A N 1
ATOM 1673 C CA . LEU A 1 217 ? 1.057 -1.298 9.297 1 91.5 217 LEU A CA 1
ATOM 1674 C C . LEU A 1 217 ? 1.338 -1.152 10.789 1 91.5 217 LEU A C 1
ATOM 1676 O O . LEU A 1 217 ? 1.082 -0.096 11.375 1 91.5 217 LEU A O 1
ATOM 1680 N N . THR A 1 218 ? 1.911 -2.154 11.359 1 93.94 218 THR A N 1
ATOM 1681 C CA . THR A 1 218 ? 2.219 -2.141 12.781 1 93.94 218 THR A CA 1
ATOM 1682 C C . THR A 1 218 ? 3.451 -1.285 13.062 1 93.94 218 THR A C 1
ATOM 1684 O O . THR A 1 218 ? 3.67 -0.857 14.195 1 93.94 218 THR A O 1
ATOM 1687 N N . ASN A 1 219 ? 4.305 -1.058 12.039 1 91.94 219 ASN A N 1
ATOM 1688 C CA . ASN A 1 219 ? 5.461 -0.176 12.164 1 91.94 219 ASN A CA 1
ATOM 1689 C C . ASN A 1 219 ? 5.062 1.193 12.711 1 91.94 219 ASN A C 1
ATOM 1691 O O . ASN A 1 219 ? 5.891 1.905 13.281 1 91.94 219 ASN A O 1
ATOM 1695 N N . LEU A 1 220 ? 3.852 1.604 12.539 1 88.12 220 LEU A N 1
ATOM 1696 C CA . LEU A 1 220 ? 3.404 2.951 12.875 1 88.12 220 LEU A CA 1
ATOM 1697 C C . LEU A 1 220 ? 2.842 3.004 14.289 1 88.12 220 LEU A C 1
ATOM 1699 O O . LEU A 1 220 ? 2.373 4.055 14.734 1 88.12 220 LEU A O 1
ATOM 1703 N N . ALA A 1 221 ? 2.854 1.915 14.945 1 85.75 221 ALA A N 1
ATOM 1704 C CA . ALA A 1 221 ? 2.252 1.835 16.281 1 85.75 221 ALA A CA 1
ATOM 1705 C C . ALA A 1 221 ? 2.949 2.777 17.25 1 85.75 221 ALA A C 1
ATOM 1707 O O . ALA A 1 221 ? 2.34 3.244 18.219 1 85.75 221 ALA A O 1
ATOM 1708 N N . ALA A 1 222 ? 4.289 3.023 17.094 1 77.19 222 ALA A N 1
ATOM 1709 C CA . ALA A 1 222 ? 5.023 3.891 18.016 1 77.19 222 ALA A CA 1
ATOM 1710 C C . ALA A 1 222 ? 4.867 5.359 17.625 1 77.19 222 ALA A C 1
ATOM 1712 O O . ALA A 1 222 ? 5.453 6.238 18.25 1 77.19 222 ALA A O 1
ATOM 1713 N N . GLY A 1 223 ? 4.062 5.695 16.703 1 67.5 223 GLY A N 1
ATOM 1714 C CA . GLY A 1 223 ? 3.9 7.062 16.25 1 67.5 223 GLY A CA 1
ATOM 1715 C C . GLY A 1 223 ? 4.434 7.285 14.844 1 67.5 223 GLY A C 1
ATOM 1716 O O . GLY A 1 223 ? 5.418 6.66 14.445 1 67.5 223 GLY A O 1
ATOM 1717 N N . ALA A 1 224 ? 3.566 7.711 13.898 1 56.38 224 ALA A N 1
ATOM 1718 C CA . ALA A 1 224 ? 3.738 7.887 12.461 1 56.38 224 ALA A CA 1
ATOM 1719 C C . ALA A 1 224 ? 4.867 8.867 12.156 1 56.38 224 ALA A C 1
ATOM 1721 O O . ALA A 1 224 ? 5.43 8.859 11.062 1 56.38 224 ALA A O 1
ATOM 1722 N N . GLY A 1 225 ? 5.398 9.602 13.07 1 54.28 225 GLY A N 1
ATOM 1723 C CA . GLY A 1 225 ? 6.02 10.867 12.727 1 54.28 225 GLY A CA 1
ATOM 1724 C C . GLY A 1 225 ? 7.305 10.711 11.938 1 54.28 225 GLY A C 1
ATOM 1725 O O . GLY A 1 225 ? 7.504 11.383 10.922 1 54.28 225 GLY A O 1
ATOM 1726 N N . GLU A 1 226 ? 8.195 9.797 12.328 1 56.03 226 GLU A N 1
ATOM 1727 C CA . GLU A 1 226 ? 9.531 9.883 11.758 1 56.03 226 GLU A CA 1
ATOM 1728 C C . GLU A 1 226 ? 9.594 9.234 10.375 1 56.03 226 GLU A C 1
ATOM 1730 O O . GLU A 1 226 ? 10.43 9.594 9.547 1 56.03 226 GLU A O 1
ATOM 1735 N N . HIS A 1 227 ? 8.633 8.414 10.055 1 59.56 227 HIS A N 1
ATOM 1736 C CA . HIS A 1 227 ? 8.766 7.621 8.836 1 59.56 227 HIS A CA 1
ATOM 1737 C C . HIS A 1 227 ? 7.574 7.84 7.906 1 59.56 227 HIS A C 1
ATOM 1739 O O . HIS A 1 227 ? 7.039 6.883 7.344 1 59.56 227 HIS A O 1
ATOM 1745 N N . ARG A 1 228 ? 7.359 9.086 7.672 1 74.19 228 ARG A N 1
ATOM 1746 C CA . ARG A 1 228 ? 6.145 9.32 6.895 1 74.19 228 ARG A CA 1
ATOM 1747 C C . ARG A 1 228 ? 6.469 9.969 5.551 1 74.19 228 ARG A C 1
ATOM 1749 O O . ARG A 1 228 ? 7.418 10.742 5.445 1 74.19 228 ARG A O 1
ATOM 1756 N N . ALA A 1 229 ? 5.781 9.484 4.555 1 87.44 229 ALA A N 1
ATOM 1757 C CA . ALA A 1 229 ? 5.727 10.25 3.312 1 87.44 229 ALA A CA 1
ATOM 1758 C C . ALA A 1 229 ? 5.172 11.648 3.553 1 87.44 229 ALA A C 1
ATOM 1760 O O . ALA A 1 229 ? 4.207 11.82 4.301 1 87.44 229 ALA A O 1
ATOM 1761 N N . VAL A 1 230 ? 5.883 12.648 3.006 1 87.38 230 VAL A N 1
ATOM 1762 C CA . VAL A 1 230 ? 5.52 14.039 3.271 1 87.38 230 VAL A CA 1
ATOM 1763 C C . VAL A 1 230 ? 4.918 14.664 2.016 1 87.38 230 VAL A C 1
ATOM 1765 O O . VAL A 1 230 ? 5.473 14.531 0.922 1 87.38 230 VAL A O 1
ATOM 1768 N N . PRO A 1 231 ? 3.756 15.328 2.26 1 89.88 231 PRO A N 1
ATOM 1769 C CA . PRO A 1 231 ? 3.223 16.062 1.108 1 89.88 231 PRO A CA 1
ATOM 1770 C C . PRO A 1 231 ? 4.207 17.094 0.558 1 89.88 231 PRO A C 1
ATOM 1772 O O . PRO A 1 231 ? 4.875 17.781 1.328 1 89.88 231 PRO A O 1
ATOM 1775 N N . VAL A 1 232 ? 4.312 17.188 -0.753 1 91.62 232 VAL A N 1
ATOM 1776 C CA . VAL A 1 232 ? 5.266 18.094 -1.393 1 91.62 232 VAL A CA 1
ATOM 1777 C C . VAL A 1 232 ? 5.008 19.516 -0.928 1 91.62 232 VAL A C 1
ATOM 1779 O O . VAL A 1 232 ? 5.953 20.266 -0.652 1 91.62 232 VAL A O 1
ATOM 1782 N N . ASP A 1 233 ? 3.75 19.906 -0.821 1 84.19 233 ASP A N 1
ATOM 1783 C CA . ASP A 1 233 ? 3.4 21.266 -0.419 1 84.19 233 ASP A CA 1
ATOM 1784 C C . ASP A 1 233 ? 3.99 21.594 0.948 1 84.19 233 ASP A C 1
ATOM 1786 O O . ASP A 1 233 ? 4.398 22.734 1.189 1 84.19 233 ASP A O 1
ATOM 1790 N N . ASP A 1 234 ? 4.016 20.672 1.815 1 80.88 234 ASP A N 1
ATOM 1791 C CA . ASP A 1 234 ? 4.602 20.875 3.137 1 80.88 234 ASP A CA 1
ATOM 1792 C C . ASP A 1 234 ? 6.109 21.094 3.043 1 80.88 234 ASP A C 1
ATOM 1794 O O . ASP A 1 234 ? 6.668 21.922 3.766 1 80.88 234 ASP A O 1
ATOM 1798 N N . LEU A 1 235 ? 6.73 20.375 2.182 1 86.06 235 LEU A N 1
ATOM 1799 C CA . LEU A 1 235 ? 8.172 20.516 2.006 1 86.06 235 LEU A CA 1
ATOM 1800 C C . LEU A 1 235 ? 8.508 21.859 1.348 1 86.06 235 LEU A C 1
ATOM 1802 O O . LEU A 1 235 ? 9.539 22.469 1.658 1 86.06 235 LEU A O 1
ATOM 1806 N N . VAL A 1 236 ? 7.672 22.219 0.403 1 84.75 236 VAL A N 1
ATOM 1807 C CA . VAL A 1 236 ? 7.867 23.516 -0.237 1 84.75 236 VAL A CA 1
ATOM 1808 C C . VAL A 1 236 ? 7.805 24.625 0.812 1 84.75 236 VAL A C 1
ATOM 1810 O O . VAL A 1 236 ? 8.656 25.516 0.83 1 84.75 236 VAL A O 1
ATOM 1813 N N . LEU A 1 237 ? 6.777 24.531 1.603 1 74.38 237 LEU A N 1
ATOM 1814 C CA . LEU A 1 237 ? 6.648 25.516 2.678 1 74.38 237 LEU A CA 1
ATOM 1815 C C . LEU A 1 237 ? 7.875 25.484 3.586 1 74.38 237 LEU A C 1
ATOM 1817 O O . LEU A 1 237 ? 8.359 26.531 4.012 1 74.38 237 LEU A O 1
ATOM 1821 N N . GLN A 1 238 ? 8.352 24.344 3.781 1 74.5 238 GLN A N 1
ATOM 1822 C CA . GLN A 1 238 ? 9.484 24.156 4.684 1 74.5 238 GLN A CA 1
ATOM 1823 C C . GLN A 1 238 ? 10.781 24.672 4.055 1 74.5 238 GLN A C 1
ATOM 1825 O O . GLN A 1 238 ? 11.594 25.312 4.723 1 74.5 238 GLN A O 1
ATOM 1830 N N . TYR A 1 239 ? 10.93 24.406 2.807 1 80.75 239 TYR A N 1
ATOM 1831 C CA . TYR A 1 239 ? 12.234 24.656 2.205 1 80.75 239 TYR A CA 1
ATOM 1832 C C . TYR A 1 239 ? 12.227 25.953 1.405 1 80.75 239 TYR A C 1
ATOM 1834 O O . TYR A 1 239 ? 13.281 26.438 1.008 1 80.75 239 TYR A O 1
ATOM 1842 N N . ALA A 1 240 ? 10.984 26.391 0.996 1 72 240 ALA A N 1
ATOM 1843 C CA . ALA A 1 240 ? 10.891 27.625 0.237 1 72 240 ALA A CA 1
ATOM 1844 C C . ALA A 1 240 ? 11.391 28.812 1.063 1 72 240 ALA A C 1
ATOM 1846 O O . ALA A 1 240 ? 11.938 29.781 0.516 1 72 240 ALA A O 1
ATOM 1847 N N . ALA A 1 241 ? 10.953 28.75 2.289 1 64.44 241 ALA A N 1
ATOM 1848 C CA . ALA A 1 241 ? 11.344 29.891 3.115 1 64.44 241 ALA A CA 1
ATOM 1849 C C . ALA A 1 241 ? 12.859 30.047 3.156 1 64.44 241 ALA A C 1
ATOM 1851 O O . ALA A 1 241 ? 13.586 29.062 3.236 1 64.44 241 ALA A O 1
ATOM 1852 N N . GLU A 1 242 ? 13.297 31.219 2.641 1 68.44 242 GLU A N 1
ATOM 1853 C CA . GLU A 1 242 ? 14.703 31.578 2.736 1 68.44 242 GLU A CA 1
ATOM 1854 C C . GLU A 1 242 ? 15.266 31.281 4.121 1 68.44 242 GLU A C 1
ATOM 1856 O O . GLU A 1 242 ? 14.594 31.516 5.133 1 68.44 242 GLU A O 1
ATOM 1861 N N . PRO A 1 243 ? 16.328 30.484 4.031 1 74.25 243 PRO A N 1
ATOM 1862 C CA . PRO A 1 243 ? 16.906 30.25 5.359 1 74.25 243 PRO A CA 1
ATOM 1863 C C . PRO A 1 243 ? 17.156 31.562 6.121 1 74.25 243 PRO A C 1
ATOM 1865 O O . PRO A 1 243 ? 17.406 32.594 5.508 1 74.25 243 PRO A O 1
ATOM 1868 N N . VAL A 1 244 ? 16.844 31.484 7.422 1 81 244 VAL A N 1
ATOM 1869 C CA . VAL A 1 244 ? 17.109 32.656 8.242 1 81 244 VAL A CA 1
ATOM 1870 C C . VAL A 1 244 ? 18.578 33.062 8.125 1 81 244 VAL A C 1
ATOM 1872 O O . VAL A 1 244 ? 19.453 32.188 8.008 1 81 244 VAL A O 1
ATOM 1875 N N . PRO A 1 245 ? 18.859 34.312 7.957 1 81.81 245 PRO A N 1
ATOM 1876 C CA . PRO A 1 245 ? 20.25 34.781 8.047 1 81.81 245 PRO A CA 1
ATOM 1877 C C . PRO A 1 245 ? 20.891 34.438 9.391 1 81.81 245 PRO A C 1
ATOM 1879 O O . PRO A 1 245 ? 20.312 33.688 10.195 1 81.81 245 PRO A O 1
ATOM 1882 N N . ASN A 1 246 ? 22.219 34.812 9.539 1 84.06 246 ASN A N 1
ATOM 1883 C CA . ASN A 1 246 ? 22.906 34.562 10.812 1 84.06 246 ASN A CA 1
ATOM 1884 C C . ASN A 1 246 ? 22.078 35.094 11.992 1 84.06 246 ASN A C 1
ATOM 1886 O O . ASN A 1 246 ? 21.688 36.25 12.016 1 84.06 246 ASN A O 1
ATOM 1890 N N . LEU A 1 247 ? 21.844 34.219 12.914 1 89.12 247 LEU A N 1
ATOM 1891 C CA . LEU A 1 247 ? 21.062 34.531 14.094 1 89.12 247 LEU A CA 1
ATOM 1892 C C . LEU A 1 247 ? 21.812 35.5 14.992 1 89.12 247 LEU A C 1
ATOM 1894 O O . LEU A 1 247 ? 23.047 35.406 15.133 1 89.12 247 LEU A O 1
ATOM 1898 N N . PRO A 1 248 ? 21.141 36.375 15.492 1 88.44 248 PRO A N 1
ATOM 1899 C CA . PRO A 1 248 ? 21.812 37.25 16.469 1 88.44 248 PRO A CA 1
ATOM 1900 C C . PRO A 1 248 ? 22.203 36.5 17.75 1 88.44 248 PRO A C 1
ATOM 1902 O O . PRO A 1 248 ? 21.484 35.594 18.172 1 88.44 248 PRO A O 1
ATOM 1905 N N . THR A 1 249 ? 23.375 36.75 18.203 1 88.56 249 THR A N 1
ATOM 1906 C CA . THR A 1 249 ? 23.844 36.219 19.484 1 88.56 249 THR A CA 1
ATOM 1907 C C . THR A 1 249 ? 24.078 37.344 20.484 1 88.56 249 THR A C 1
ATOM 1909 O O . THR A 1 249 ? 24.891 38.25 20.234 1 88.56 249 THR A O 1
ATOM 1912 N N . PRO A 1 250 ? 23.328 37.344 21.531 1 89.56 250 PRO A N 1
ATOM 1913 C CA . PRO A 1 250 ? 22.469 36.281 22.062 1 89.56 250 PRO A CA 1
ATOM 1914 C C . PRO A 1 250 ? 21.047 36.344 21.531 1 89.56 250 PRO A C 1
ATOM 1916 O O . PRO A 1 250 ? 20.562 37.438 21.188 1 89.56 250 PRO A O 1
ATOM 1919 N N . CYS A 1 251 ? 20.375 35.219 21.359 1 94.44 251 CYS A N 1
ATOM 1920 C CA . CYS A 1 251 ? 18.953 35.156 21.047 1 94.44 251 CYS A CA 1
ATOM 1921 C C . CYS A 1 251 ? 18.312 33.906 21.609 1 94.44 251 CYS A C 1
ATOM 1923 O O . CYS A 1 251 ? 19.016 33 22.094 1 94.44 251 CYS A O 1
ATOM 1925 N N . VAL A 1 252 ? 16.984 33.906 21.672 1 94.38 252 VAL A N 1
ATOM 1926 C CA . VAL A 1 252 ? 16.234 32.719 22.078 1 94.38 252 VAL A CA 1
ATOM 1927 C C . VAL A 1 252 ? 15.305 32.25 20.953 1 94.38 252 VAL A C 1
ATOM 1929 O O . VAL A 1 252 ? 14.602 33.094 20.359 1 94.38 252 VAL A O 1
ATOM 1932 N N . LEU A 1 253 ? 15.414 31.031 20.625 1 94.25 253 LEU A N 1
ATOM 1933 C CA . LEU A 1 253 ? 14.5 30.422 19.672 1 94.25 253 LEU A CA 1
ATOM 1934 C C . LEU A 1 253 ? 13.383 29.672 20.391 1 94.25 253 LEU A C 1
ATOM 1936 O O . LEU A 1 253 ? 13.648 28.922 21.328 1 94.25 253 LEU A O 1
ATOM 1940 N N . LEU A 1 254 ? 12.125 29.969 19.969 1 94.25 254 LEU A N 1
ATOM 1941 C CA . LEU A 1 254 ? 10.961 29.344 20.578 1 94.25 254 LEU A CA 1
ATOM 1942 C C . LEU A 1 254 ? 10.133 28.594 19.547 1 94.25 254 LEU A C 1
ATOM 1944 O O . LEU A 1 254 ? 9.695 29.188 18.547 1 94.25 254 LEU A O 1
ATOM 1948 N N . GLU A 1 255 ? 10.055 27.312 19.734 1 91.62 255 GLU A N 1
ATOM 1949 C CA . GLU A 1 255 ? 9.148 26.547 18.875 1 91.62 255 GLU A CA 1
ATOM 1950 C C . GLU A 1 255 ? 7.723 26.578 19.438 1 91.62 255 GLU A C 1
ATOM 1952 O O . GLU A 1 255 ? 7.465 26.062 20.516 1 91.62 255 GLU A O 1
ATOM 1957 N N . VAL A 1 256 ? 6.801 27.188 18.75 1 87.5 256 VAL A N 1
ATOM 1958 C CA . VAL A 1 256 ? 5.383 27.25 19.094 1 87.5 256 VAL A CA 1
ATOM 1959 C C . VAL A 1 256 ? 4.555 26.625 17.969 1 87.5 256 VAL A C 1
ATOM 1961 O O . VAL A 1 256 ? 4.148 27.312 17.031 1 87.5 256 VAL A O 1
ATOM 1964 N N . PRO A 1 257 ? 4.246 25.328 18.062 1 77.25 257 PRO A N 1
ATOM 1965 C CA . PRO A 1 257 ? 3.6 24.609 16.969 1 77.25 257 PRO A CA 1
ATOM 1966 C C . PRO A 1 257 ? 2.287 25.25 16.531 1 77.25 257 PRO A C 1
ATOM 1968 O O . PRO A 1 257 ? 1.987 25.297 15.328 1 77.25 257 PRO A O 1
ATOM 1971 N N . ARG A 1 258 ? 1.564 25.766 17.391 1 70.75 258 ARG A N 1
ATOM 1972 C CA . ARG A 1 258 ? 0.255 26.328 17.078 1 70.75 258 ARG A CA 1
ATOM 1973 C C . ARG A 1 258 ? 0.393 27.609 16.266 1 70.75 258 ARG A C 1
ATOM 1975 O O . ARG A 1 258 ? -0.581 28.094 15.688 1 70.75 258 ARG A O 1
ATOM 1982 N N . ALA A 1 259 ? 1.601 28.172 16.25 1 76.75 259 ALA A N 1
ATOM 1983 C CA . ALA A 1 259 ? 1.833 29.406 15.508 1 76.75 259 ALA A CA 1
ATOM 1984 C C . ALA A 1 259 ? 1.721 29.172 14.008 1 76.75 259 ALA A C 1
ATOM 1986 O O . ALA A 1 259 ? 1.618 30.125 13.234 1 76.75 259 ALA A O 1
ATOM 1987 N N . ALA A 1 260 ? 1.687 27.906 13.625 1 69.12 260 ALA A N 1
ATOM 1988 C CA . ALA A 1 260 ? 1.566 27.562 12.211 1 69.12 260 ALA A CA 1
ATOM 1989 C C . ALA A 1 260 ? 0.106 27.359 11.812 1 69.12 260 ALA A C 1
ATOM 1991 O O . ALA A 1 260 ? -0.218 27.281 10.625 1 69.12 260 ALA A O 1
ATOM 1992 N N . GLU A 1 261 ? -0.723 27.328 12.805 1 67.19 261 GLU A N 1
ATOM 1993 C CA . GLU A 1 261 ? -2.129 27.031 12.539 1 67.19 261 GLU A CA 1
ATOM 1994 C C . GLU A 1 261 ? -2.77 28.141 11.695 1 67.19 261 GLU A C 1
ATOM 1996 O O . GLU A 1 261 ? -2.398 29.312 11.812 1 67.19 261 GLU A O 1
ATOM 2001 N N . ARG A 1 262 ? -3.688 27.641 10.852 1 55.53 262 ARG A N 1
ATOM 2002 C CA . ARG A 1 262 ? -4.43 28.578 10.016 1 55.53 262 ARG A CA 1
ATOM 2003 C C . ARG A 1 262 ? -5.367 29.438 10.852 1 55.53 262 ARG A C 1
ATOM 2005 O O . ARG A 1 262 ? -6.074 28.922 11.727 1 55.53 262 ARG A O 1
ATOM 2012 N N . GLY A 1 263 ? -5.203 30.812 10.609 1 62.28 263 GLY A N 1
ATOM 2013 C CA . GLY A 1 263 ? -6.086 31.734 11.305 1 62.28 263 GLY A CA 1
ATOM 2014 C C . GLY A 1 263 ? -5.508 32.25 12.609 1 62.28 263 GLY A C 1
ATOM 2015 O O . GLY A 1 263 ? -6.184 32.969 13.359 1 62.28 263 GLY A O 1
ATOM 2016 N N . VAL A 1 264 ? -4.379 31.891 12.891 1 73.75 264 VAL A N 1
ATOM 2017 C CA . VAL A 1 264 ? -3.766 32.344 14.133 1 73.75 264 VAL A CA 1
ATOM 2018 C C . VAL A 1 264 ? -3.428 33.844 14.031 1 73.75 264 VAL A C 1
ATOM 2020 O O . VAL A 1 264 ? -2.941 34.281 12.992 1 73.75 264 VAL A O 1
ATOM 2023 N N . THR A 1 265 ? -3.891 34.625 15.039 1 79.75 265 THR A N 1
ATOM 2024 C CA . THR A 1 265 ? -3.609 36.031 15.086 1 79.75 265 THR A CA 1
ATOM 2025 C C . THR A 1 265 ? -2.254 36.312 15.734 1 79.75 265 THR A C 1
ATOM 2027 O O . THR A 1 265 ? -1.746 35.469 16.484 1 79.75 265 THR A O 1
ATOM 2030 N N . PRO A 1 266 ? -1.646 37.469 15.328 1 82.81 266 PRO A N 1
ATOM 2031 C CA . PRO A 1 266 ? -0.377 37.812 15.961 1 82.81 266 PRO A CA 1
ATOM 2032 C C . PRO A 1 266 ? -0.465 37.844 17.484 1 82.81 266 PRO A C 1
ATOM 2034 O O . PRO A 1 266 ? 0.494 37.5 18.172 1 82.81 266 PRO A O 1
ATOM 2037 N N . ASP A 1 267 ? -1.572 38.219 17.938 1 88.06 267 ASP A N 1
ATOM 2038 C CA . ASP A 1 267 ? -1.772 38.281 19.391 1 88.06 267 ASP A CA 1
ATOM 2039 C C . ASP A 1 267 ? -1.761 36.875 20 1 88.06 267 ASP A C 1
ATOM 2041 O O . ASP A 1 267 ? -1.228 36.656 21.078 1 88.06 267 ASP A O 1
ATOM 2045 N N . ASP A 1 268 ? -2.342 35.969 19.297 1 85.94 268 ASP A N 1
ATOM 2046 C CA . ASP A 1 268 ? -2.342 34.562 19.75 1 85.94 268 ASP A CA 1
ATOM 2047 C C . ASP A 1 268 ? -0.924 34 19.797 1 85.94 268 ASP A C 1
ATOM 2049 O O . ASP A 1 268 ? -0.558 33.312 20.734 1 85.94 268 ASP A O 1
ATOM 2053 N N . ILE A 1 269 ? -0.259 34.344 18.734 1 88.94 269 ILE A N 1
ATOM 2054 C CA . ILE A 1 269 ? 1.123 33.875 18.672 1 88.94 269 ILE A CA 1
ATOM 2055 C C . ILE A 1 269 ? 1.914 34.438 19.844 1 88.94 269 ILE A C 1
ATOM 2057 O O . ILE A 1 269 ? 2.65 33.688 20.516 1 88.94 269 ILE A O 1
ATOM 2061 N N . TYR A 1 270 ? 1.731 35.719 20.141 1 93.5 270 TYR A N 1
ATOM 2062 C CA . TYR A 1 270 ? 2.439 36.375 21.25 1 93.5 270 TYR A CA 1
ATOM 2063 C C . TYR A 1 270 ? 2.078 35.719 22.578 1 93.5 270 TYR A C 1
ATOM 2065 O O . TYR A 1 270 ? 2.955 35.438 23.406 1 93.5 270 TYR A O 1
ATOM 2073 N N . GLU A 1 271 ? 0.809 35.5 22.781 1 91.75 271 GLU A N 1
ATOM 2074 C CA . GLU A 1 271 ? 0.339 34.938 24.047 1 91.75 271 GLU A CA 1
ATOM 2075 C C . GLU A 1 271 ? 0.915 33.531 24.266 1 91.75 271 GLU A C 1
ATOM 2077 O O . GLU A 1 271 ? 1.244 33.188 25.391 1 91.75 271 GLU A O 1
ATOM 2082 N N . ARG A 1 272 ? 1.05 32.844 23.219 1 89.19 272 ARG A N 1
ATOM 2083 C CA . ARG A 1 272 ? 1.606 31.5 23.328 1 89.19 272 ARG A CA 1
ATOM 2084 C C . ARG A 1 272 ? 3.127 31.547 23.438 1 89.19 272 ARG A C 1
ATOM 2086 O O . ARG A 1 272 ? 3.732 30.703 24.094 1 89.19 272 ARG A O 1
ATOM 2093 N N . ALA A 1 273 ? 3.666 32.5 22.781 1 93.12 273 ALA A N 1
ATOM 2094 C CA . ALA A 1 273 ? 5.121 32.625 22.734 1 93.12 273 ALA A CA 1
ATOM 2095 C C . ALA A 1 273 ? 5.672 33.125 24.062 1 93.12 273 ALA A C 1
ATOM 2097 O O . ALA A 1 273 ? 6.781 32.781 24.469 1 93.12 273 ALA A O 1
ATOM 2098 N N . ARG A 1 274 ? 4.977 33.906 24.781 1 92.81 274 ARG A N 1
ATOM 2099 C CA . ARG A 1 274 ? 5.5 34.562 25.969 1 92.81 274 ARG A CA 1
ATOM 2100 C C . ARG A 1 274 ? 5.734 33.562 27.094 1 92.81 274 ARG A C 1
ATOM 2102 O O . ARG A 1 274 ? 6.441 33.844 28.062 1 92.81 274 ARG A O 1
ATOM 2109 N N . GLY A 1 275 ? 5.145 32.344 26.969 1 86.06 275 GLY A N 1
ATOM 2110 C CA . GLY A 1 275 ? 5.477 31.328 27.938 1 86.06 275 GLY A CA 1
ATOM 2111 C C . GLY A 1 275 ? 4.27 30.797 28.688 1 86.06 275 GLY A C 1
ATOM 2112 O O . GLY A 1 275 ? 3.131 30.984 28.25 1 86.06 275 GLY A O 1
ATOM 2113 N N . PRO A 1 276 ? 4.605 30.016 29.672 1 87.44 276 PRO A N 1
ATOM 2114 C CA . PRO A 1 276 ? 5.816 30.062 30.5 1 87.44 276 PRO A CA 1
ATOM 2115 C C . PRO A 1 276 ? 6.93 29.172 29.969 1 87.44 276 PRO A C 1
ATOM 2117 O O . PRO A 1 276 ? 6.656 28.094 29.422 1 87.44 276 PRO A O 1
ATOM 2120 N N . TRP A 1 277 ? 8.281 29.672 30.109 1 91.5 277 TRP A N 1
ATOM 2121 C CA . TRP A 1 277 ? 9.461 28.953 29.672 1 91.5 277 TRP A CA 1
ATOM 2122 C C . TRP A 1 277 ? 10.492 28.844 30.797 1 91.5 277 TRP A C 1
ATOM 2124 O O . TRP A 1 277 ? 10.469 29.641 31.734 1 91.5 277 TRP A O 1
ATOM 2134 N N . ALA A 1 278 ? 11.375 27.875 30.703 1 88.19 278 ALA A N 1
ATOM 2135 C CA . ALA A 1 278 ? 12.5 27.75 31.625 1 88.19 278 ALA A CA 1
ATOM 2136 C C . ALA A 1 278 ? 13.641 28.688 31.234 1 88.19 278 ALA A C 1
ATOM 2138 O O . ALA A 1 278 ? 14.703 28.234 30.812 1 88.19 278 ALA A O 1
ATOM 2139 N N . ALA A 1 279 ? 13.391 29.906 31.469 1 90.75 279 ALA A N 1
ATOM 2140 C CA . ALA A 1 279 ? 14.375 30.922 31.078 1 90.75 279 ALA A CA 1
ATOM 2141 C C . ALA A 1 279 ? 15.445 31.078 32.156 1 90.75 279 ALA A C 1
ATOM 2143 O O . ALA A 1 279 ? 15.148 31.484 33.281 1 90.75 279 ALA A O 1
ATOM 2144 N N . GLY A 1 280 ? 16.656 30.734 31.828 1 88 280 GLY A N 1
ATOM 2145 C CA . GLY A 1 280 ? 17.781 30.891 32.75 1 88 280 GLY A CA 1
ATOM 2146 C C . GLY A 1 280 ? 18.125 32.344 33 1 88 280 GLY A C 1
ATOM 2147 O O . GLY A 1 280 ? 17.688 33.25 32.281 1 88 280 GLY A O 1
ATOM 2148 N N . ALA A 1 281 ? 19.016 32.531 34.031 1 89.31 281 ALA A N 1
ATOM 2149 C CA . ALA A 1 281 ? 19.422 33.875 34.469 1 89.31 281 ALA A CA 1
ATOM 2150 C C . ALA A 1 281 ? 20.172 34.594 33.344 1 89.31 281 ALA A C 1
ATOM 2152 O O . ALA A 1 281 ? 20.016 35.812 33.156 1 89.31 281 ALA A O 1
ATOM 2153 N N . ALA A 1 282 ? 20.906 33.844 32.562 1 90.06 282 ALA A N 1
ATOM 2154 C CA . ALA A 1 282 ? 21.688 34.438 31.5 1 90.06 282 ALA A CA 1
ATOM 2155 C C . ALA A 1 282 ? 20.766 35.094 30.453 1 90.06 282 ALA A C 1
ATOM 2157 O O . ALA A 1 282 ? 21.078 36.156 29.938 1 90.06 282 ALA A O 1
ATOM 2158 N N . VAL A 1 283 ? 19.703 34.469 30.219 1 92.38 283 VAL A N 1
ATOM 2159 C CA . VAL A 1 283 ? 18.75 34.969 29.234 1 92.38 283 VAL A CA 1
ATOM 2160 C C . VAL A 1 283 ? 17.969 36.156 29.812 1 92.38 283 VAL A C 1
ATOM 2162 O O . VAL A 1 283 ? 17.828 37.188 29.156 1 92.38 283 VAL A O 1
ATOM 2165 N N . ARG A 1 284 ? 17.562 36.062 30.984 1 91.81 284 ARG A N 1
ATOM 2166 C CA . ARG A 1 284 ? 16.734 37.062 31.625 1 91.81 284 ARG A CA 1
ATOM 2167 C C . ARG A 1 284 ? 17.516 38.344 31.844 1 91.81 284 ARG A C 1
ATOM 2169 O O . ARG A 1 284 ? 16.953 39.469 31.828 1 91.81 284 ARG A O 1
ATOM 2176 N N . ASN A 1 285 ? 18.812 38.125 32.062 1 90.88 285 ASN A N 1
ATOM 2177 C CA . ASN A 1 285 ? 19.656 39.281 32.375 1 90.88 285 ASN A CA 1
ATOM 2178 C C . ASN A 1 285 ? 20.141 39.969 31.094 1 90.88 285 ASN A C 1
ATOM 2180 O O . ASN A 1 285 ? 20.797 41 31.141 1 90.88 285 ASN A O 1
ATOM 2184 N N . SER A 1 286 ? 19.859 39.344 29.969 1 90.31 286 SER A N 1
ATOM 2185 C CA . SER A 1 286 ? 20.188 39.969 28.703 1 90.31 286 SER A CA 1
ATOM 2186 C C . SER A 1 286 ? 19.125 40.969 28.266 1 90.31 286 SER A C 1
ATOM 2188 O O . SER A 1 286 ? 18 40.594 27.953 1 90.31 286 SER A O 1
ATOM 2190 N N . GLU A 1 287 ? 19.531 42.188 28.328 1 87.12 287 GLU A N 1
ATOM 2191 C CA . GLU A 1 287 ? 18.578 43.25 28.031 1 87.12 287 GLU A CA 1
ATOM 2192 C C . GLU A 1 287 ? 18.109 43.188 26.578 1 87.12 287 GLU A C 1
ATOM 2194 O O . GLU A 1 287 ? 18.922 43.062 25.656 1 87.12 287 GLU A O 1
ATOM 2199 N N . ASN A 1 288 ? 16.859 43.312 26.328 1 92.38 288 ASN A N 1
ATOM 2200 C CA . ASN A 1 288 ? 16.234 43.344 25.016 1 92.38 288 ASN A CA 1
ATOM 2201 C C . ASN A 1 288 ? 16.688 42.156 24.141 1 92.38 288 ASN A C 1
ATOM 2203 O O . ASN A 1 288 ? 17.031 42.344 22.969 1 92.38 288 ASN A O 1
ATOM 2207 N N . ILE A 1 289 ? 16.719 41.031 24.734 1 94 289 ILE A N 1
ATOM 2208 C CA . ILE A 1 289 ? 17.172 39.844 24 1 94 289 ILE A CA 1
ATOM 2209 C C . ILE A 1 289 ? 16.156 39.5 22.922 1 94 289 ILE A C 1
ATOM 2211 O O . ILE A 1 289 ? 14.945 39.5 23.172 1 94 289 ILE A O 1
ATOM 2215 N N . PRO A 1 290 ? 16.641 39.25 21.656 1 95.75 290 PRO A N 1
ATOM 2216 C CA . PRO A 1 290 ? 15.727 38.812 20.594 1 95.75 290 PRO A CA 1
ATOM 2217 C C . PRO A 1 290 ? 15.094 37.438 20.875 1 95.75 290 PRO A C 1
ATOM 2219 O O . PRO A 1 290 ? 15.781 36.531 21.344 1 95.75 290 PRO A O 1
ATOM 2222 N N . VAL A 1 291 ? 13.828 37.375 20.734 1 95.12 291 VAL A N 1
ATOM 2223 C CA . VAL A 1 291 ? 13.062 36.156 20.844 1 95.12 291 VAL A CA 1
ATOM 2224 C C . VAL A 1 291 ? 12.461 35.781 19.484 1 95.12 291 VAL A C 1
ATOM 2226 O O . VAL A 1 291 ? 11.555 36.469 19 1 95.12 291 VAL A O 1
ATOM 2229 N N . ILE A 1 292 ? 12.914 34.75 18.859 1 94.88 292 ILE A N 1
ATOM 2230 C CA . ILE A 1 292 ? 12.477 34.312 17.531 1 94.88 292 ILE A CA 1
ATOM 2231 C C . ILE A 1 292 ? 11.531 33.125 17.672 1 94.88 292 ILE A C 1
ATOM 2233 O O . ILE A 1 292 ? 11.93 32.062 18.172 1 94.88 292 ILE A O 1
ATOM 2237 N N . VAL A 1 293 ? 10.273 33.312 17.25 1 93.94 293 VAL A N 1
ATOM 2238 C CA . VAL A 1 293 ? 9.242 32.312 17.359 1 93.94 293 VAL A CA 1
ATOM 2239 C C . VAL A 1 293 ? 9.078 31.578 16.016 1 93.94 293 VAL A C 1
ATOM 2241 O O . VAL A 1 293 ? 8.938 32.219 14.977 1 93.94 293 VAL A O 1
ATOM 2244 N N . PHE A 1 294 ? 9.18 30.25 16.078 1 90.12 294 PHE A N 1
ATOM 2245 C CA . PHE A 1 294 ? 9.031 29.516 14.82 1 90.12 294 PHE A CA 1
ATOM 2246 C C . PHE A 1 294 ? 8.086 28.344 14.992 1 90.12 294 PHE A C 1
ATOM 2248 O O . PHE A 1 294 ? 7.797 27.922 16.109 1 90.12 294 PHE A O 1
ATOM 2255 N N . ALA A 1 295 ? 7.43 27.953 13.922 1 82.75 295 ALA A N 1
ATOM 2256 C CA . ALA A 1 295 ? 6.605 26.75 13.789 1 82.75 295 ALA A CA 1
ATOM 2257 C C . ALA A 1 295 ? 6.832 26.078 12.445 1 82.75 295 ALA A C 1
ATOM 2259 O O . ALA A 1 295 ? 6.965 26.75 11.422 1 82.75 295 ALA A O 1
ATOM 2260 N N . ASP A 1 296 ? 6.961 24.781 12.484 1 75.62 296 ASP A N 1
ATOM 2261 C CA . ASP A 1 296 ? 7.195 24.031 11.266 1 75.62 296 ASP A CA 1
ATOM 2262 C C . ASP A 1 296 ? 8.414 24.547 10.508 1 75.62 296 ASP A C 1
ATOM 2264 O O . ASP A 1 296 ? 8.367 24.734 9.289 1 75.62 296 ASP A O 1
ATOM 2268 N N . ASN A 1 297 ? 9.406 25.031 11.266 1 79.69 297 ASN A N 1
ATOM 2269 C CA . ASN A 1 297 ? 10.719 25.469 10.805 1 79.69 297 ASN A CA 1
ATOM 2270 C C . ASN A 1 297 ? 10.641 26.781 10.055 1 79.69 297 ASN A C 1
ATOM 2272 O O . ASN A 1 297 ? 11.539 27.125 9.281 1 79.69 297 ASN A O 1
ATOM 2276 N N . ILE A 1 298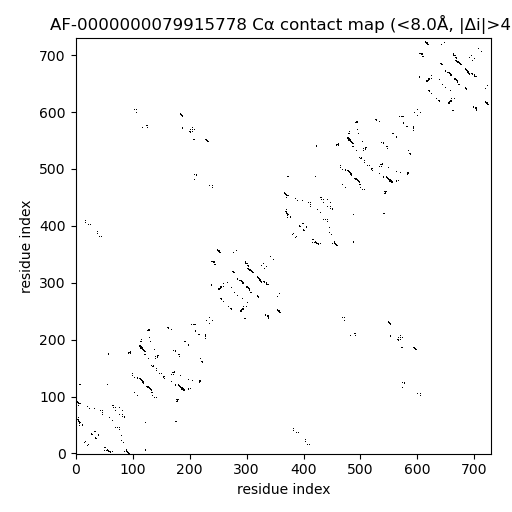 ? 9.578 27.422 10.234 1 81.38 298 ILE A N 1
ATOM 2277 C CA . ILE A 1 298 ? 9.414 28.75 9.656 1 81.38 298 ILE A CA 1
ATOM 2278 C C . ILE A 1 298 ? 9.242 29.766 10.773 1 81.38 298 ILE A C 1
ATOM 2280 O O . ILE A 1 298 ? 8.453 29.562 11.695 1 81.38 298 ILE A O 1
ATOM 2284 N N . VAL A 1 299 ? 10 30.828 10.719 1 89.12 299 VAL A N 1
ATOM 2285 C CA . VAL A 1 299 ? 9.883 31.906 11.703 1 89.12 299 VAL A CA 1
ATOM 2286 C C . VAL A 1 299 ? 8.555 32.625 11.523 1 89.12 299 VAL A C 1
ATOM 2288 O O . VAL A 1 299 ? 8.227 33.062 10.414 1 89.12 299 VAL A O 1
ATOM 2291 N N . ARG A 1 300 ? 7.824 32.625 12.539 1 86.56 300 ARG A N 1
ATOM 2292 C CA . ARG A 1 300 ? 6.484 33.188 12.461 1 86.56 300 ARG A CA 1
ATOM 2293 C C . ARG A 1 300 ? 6.453 34.594 13.047 1 86.56 300 ARG A C 1
ATOM 2295 O O . ARG A 1 300 ? 5.633 35.406 12.648 1 86.56 300 ARG A O 1
ATOM 2302 N N . ALA A 1 301 ? 7.254 34.844 14.039 1 90.06 301 ALA A N 1
ATOM 2303 C CA . ALA A 1 301 ? 7.32 36.156 14.688 1 90.06 301 ALA A CA 1
ATOM 2304 C C . ALA A 1 301 ? 8.672 36.344 15.367 1 90.06 301 ALA A C 1
ATOM 2306 O O . ALA A 1 301 ? 9.406 35.406 15.602 1 90.06 301 ALA A O 1
ATOM 2307 N N . ALA A 1 302 ? 9.047 37.562 15.562 1 94.56 302 ALA A N 1
ATOM 2308 C CA . ALA A 1 302 ? 10.266 37.938 16.266 1 94.56 302 ALA A CA 1
ATOM 2309 C C . ALA A 1 302 ? 9.992 39.094 17.25 1 94.56 302 ALA A C 1
ATOM 2311 O O . ALA A 1 302 ? 9.391 40.094 16.875 1 94.56 302 ALA A O 1
ATOM 2312 N N . TYR A 1 303 ? 10.367 38.812 18.469 1 95.06 303 TYR A N 1
ATOM 2313 C CA . TYR A 1 303 ? 10.141 39.781 19.531 1 95.06 303 TYR A CA 1
ATOM 2314 C C . TYR A 1 303 ? 11.453 40.188 20.188 1 95.06 303 TYR A C 1
ATOM 2316 O O . TYR A 1 303 ? 12.492 39.562 19.953 1 95.06 303 TYR A O 1
ATOM 2324 N N . ARG A 1 304 ? 11.398 41.312 20.984 1 95.06 304 ARG A N 1
ATOM 2325 C CA . ARG A 1 304 ? 12.43 41.688 21.953 1 95.06 304 ARG A CA 1
ATOM 2326 C C . ARG A 1 304 ? 11.883 41.656 23.375 1 95.06 304 ARG A C 1
ATOM 2328 O O . ARG A 1 304 ? 10.922 42.344 23.688 1 95.06 304 ARG A O 1
ATOM 2335 N N . ALA A 1 305 ? 12.484 40.75 24.156 1 94.56 305 ALA A N 1
ATOM 2336 C CA . ALA A 1 305 ? 12.023 40.625 25.531 1 94.56 305 ALA A CA 1
ATOM 2337 C C . ALA A 1 305 ? 12.477 41.781 26.391 1 94.56 305 ALA A C 1
ATOM 2339 O O . ALA A 1 305 ? 13.68 42.062 26.5 1 94.56 305 ALA A O 1
ATOM 2340 N N . LYS A 1 306 ? 11.578 42.5 27.016 1 93.5 306 LYS A N 1
ATOM 2341 C CA . LYS A 1 306 ? 11.883 43.656 27.844 1 93.5 306 LYS A CA 1
ATOM 2342 C C . LYS A 1 306 ? 11.938 43.281 29.328 1 93.5 306 LYS A C 1
ATOM 2344 O O . LYS A 1 306 ? 12.742 43.844 30.078 1 93.5 306 LYS A O 1
ATOM 2349 N N . SER A 1 307 ? 11.039 42.406 29.703 1 94.31 307 SER A N 1
ATOM 2350 C CA . SER A 1 307 ? 11 42 31.109 1 94.31 307 SER A CA 1
ATOM 2351 C C . SER A 1 307 ? 10.508 40.562 31.25 1 94.31 307 SER A C 1
ATOM 2353 O O . SER A 1 307 ? 9.953 40 30.297 1 94.31 307 SER A O 1
ATOM 2355 N N . TRP A 1 308 ? 10.789 39.969 32.406 1 93.38 308 TRP A N 1
ATOM 2356 C CA . TRP A 1 308 ? 10.406 38.594 32.719 1 93.38 308 TRP A CA 1
ATOM 2357 C C . TRP A 1 308 ? 9.617 38.531 34.031 1 93.38 308 TRP A C 1
ATOM 2359 O O . TRP A 1 308 ? 9.945 39.25 35 1 93.38 308 TRP A O 1
ATOM 2369 N N . SER A 1 309 ? 8.539 37.906 33.969 1 92 309 SER A N 1
ATOM 2370 C CA . SER A 1 309 ? 7.738 37.688 35.156 1 92 309 SER A CA 1
ATOM 2371 C C . SER A 1 309 ? 7.695 36.219 35.562 1 92 309 SER A C 1
ATOM 2373 O O . SER A 1 309 ? 7.469 35.344 34.719 1 92 309 SER A O 1
ATOM 2375 N N . GLY A 1 310 ? 8.008 35.969 36.719 1 89.06 310 GLY A N 1
ATOM 2376 C CA . GLY A 1 310 ? 8.016 34.594 37.219 1 89.06 310 GLY A CA 1
ATOM 2377 C C . GLY A 1 310 ? 6.625 34.031 37.438 1 89.06 310 GLY A C 1
ATOM 2378 O O . GLY A 1 310 ? 5.707 34.75 37.844 1 89.06 310 GLY A O 1
ATOM 2379 N N . VAL A 1 311 ? 6.426 32.875 36.875 1 84.5 311 VAL A N 1
ATOM 2380 C CA . VAL A 1 311 ? 5.156 32.188 37.094 1 84.5 311 VAL A CA 1
ATOM 2381 C C . VAL A 1 311 ? 5.336 31.094 38.156 1 84.5 311 VAL A C 1
ATOM 2383 O O . VAL A 1 311 ? 6.285 30.312 38.125 1 84.5 311 VAL A O 1
ATOM 2386 N N . ALA A 1 312 ? 4.598 31.219 39.344 1 72.94 312 ALA A N 1
ATOM 2387 C CA . ALA A 1 312 ? 4.688 30.344 40.5 1 72.94 312 ALA A CA 1
ATOM 2388 C C . ALA A 1 312 ? 4.172 28.938 40.188 1 72.94 312 ALA A C 1
ATOM 2390 O O . ALA A 1 312 ? 3.15 28.797 39.5 1 72.94 312 ALA A O 1
ATOM 2391 N N . ARG A 1 313 ? 4.941 27.938 40.094 1 66.69 313 ARG A N 1
ATOM 2392 C CA . ARG A 1 313 ? 4.441 26.562 40.094 1 66.69 313 ARG A CA 1
ATOM 2393 C C . ARG A 1 313 ? 4.691 25.875 41.406 1 66.69 313 ARG A C 1
ATOM 2395 O O . ARG A 1 313 ? 5.699 26.156 42.094 1 66.69 313 ARG A O 1
ATOM 2402 N N . PRO A 1 314 ? 3.623 25.141 41.969 1 59.12 314 PRO A N 1
ATOM 2403 C CA . PRO A 1 314 ? 3.895 24.297 43.125 1 59.12 314 PRO A CA 1
ATOM 2404 C C . PRO A 1 314 ? 4.973 23.25 42.875 1 59.12 314 PRO A C 1
ATOM 2406 O O . PRO A 1 314 ? 4.879 22.484 41.906 1 59.12 314 PRO A O 1
ATOM 2409 N N . GLY A 1 315 ? 6.211 23.188 43.594 1 57.5 315 GLY A N 1
ATOM 2410 C CA . GLY A 1 315 ? 7.336 22.266 43.625 1 57.5 315 GLY A CA 1
ATOM 2411 C C . GLY A 1 315 ? 8.578 22.828 42.969 1 57.5 315 GLY A C 1
ATOM 2412 O O . GLY A 1 315 ? 9.25 23.703 43.5 1 57.5 315 GLY A O 1
ATOM 2413 N N . ASP A 1 316 ? 8.914 22.328 41.531 1 58 316 ASP A N 1
ATOM 2414 C CA . ASP A 1 316 ? 10.234 22.312 40.906 1 58 316 ASP A CA 1
ATOM 2415 C C . ASP A 1 316 ? 10.57 23.672 40.312 1 58 316 ASP A C 1
ATOM 2417 O O . ASP A 1 316 ? 9.82 24.641 40.469 1 58 316 ASP A O 1
ATOM 2421 N N . ALA A 1 317 ? 11.328 23.75 39.094 1 64.81 317 ALA A N 1
ATOM 2422 C CA . ALA A 1 317 ? 12.117 24.781 38.438 1 64.81 317 ALA A CA 1
ATOM 2423 C C . ALA A 1 317 ? 11.227 25.938 38 1 64.81 317 ALA A C 1
ATOM 2425 O O . ALA A 1 317 ? 10.109 25.734 37.531 1 64.81 317 ALA A O 1
ATOM 2426 N N . GLN A 1 318 ? 11.32 27.125 38.562 1 78 318 GLN A N 1
ATOM 2427 C CA . GLN A 1 318 ? 10.656 28.406 38.281 1 78 318 GLN A CA 1
ATOM 2428 C C . GLN A 1 318 ? 10.602 28.656 36.781 1 78 318 GLN A C 1
ATOM 2430 O O . GLN A 1 318 ? 11.594 28.469 36.062 1 78 318 GLN A O 1
ATOM 2435 N N . LEU A 1 319 ? 9.344 28.75 36.25 1 88.75 319 LEU A N 1
ATOM 2436 C CA . LEU A 1 319 ? 9.164 29.125 34.844 1 88.75 319 LEU A CA 1
ATOM 2437 C C . LEU A 1 319 ? 8.922 30.641 34.719 1 88.75 319 LEU A C 1
ATOM 2439 O O . LEU A 1 319 ? 8.602 31.297 35.719 1 88.75 319 LEU A O 1
ATOM 2443 N N . TRP A 1 320 ? 9.242 31.141 33.594 1 92.38 320 TRP A N 1
ATOM 2444 C CA . TRP A 1 320 ? 9.195 32.594 33.375 1 92.38 320 TRP A CA 1
ATOM 2445 C C . TRP A 1 320 ? 8.398 32.938 32.125 1 92.38 320 TRP A C 1
ATOM 2447 O O . TRP A 1 320 ? 8.422 32.188 31.156 1 92.38 320 TRP A O 1
ATOM 2457 N N . LYS A 1 321 ? 7.656 34.062 32.219 1 94.44 321 LYS A N 1
ATOM 2458 C CA . LYS A 1 321 ? 7 34.656 31.062 1 94.44 321 LYS A CA 1
ATOM 2459 C C . LYS A 1 321 ? 7.68 35.969 30.672 1 94.44 321 LYS A C 1
ATOM 2461 O O . LYS A 1 321 ? 8.016 36.781 31.531 1 94.44 321 LYS A O 1
ATOM 2466 N N . PHE A 1 322 ? 7.887 36.094 29.344 1 94.31 322 PHE A N 1
ATOM 2467 C CA . PHE A 1 322 ? 8.508 37.344 28.938 1 94.31 322 PHE A CA 1
ATOM 2468 C C . PHE A 1 322 ? 7.461 38.344 28.453 1 94.31 322 PHE A C 1
ATOM 2470 O O . PHE A 1 322 ? 6.363 37.969 28.062 1 94.31 322 PHE A O 1
ATOM 2477 N N . THR A 1 323 ? 7.695 39.594 28.719 1 94.19 323 THR A N 1
ATOM 2478 C CA . THR A 1 323 ? 6.965 40.688 28.109 1 94.19 323 THR A CA 1
ATOM 2479 C C . THR A 1 323 ? 7.848 41.438 27.094 1 94.19 323 THR A C 1
ATOM 2481 O O . THR A 1 323 ? 8.969 41.812 27.422 1 94.19 323 THR A O 1
ATOM 2484 N N . GLY A 1 324 ? 7.395 41.438 25.922 1 92.69 324 GLY A N 1
ATOM 2485 C CA . GLY A 1 324 ? 8.172 42.094 24.875 1 92.69 324 GLY A CA 1
ATOM 2486 C C . GLY A 1 324 ? 7.32 42.562 23.703 1 92.69 324 GLY A C 1
ATOM 2487 O O . GLY A 1 324 ? 6.113 42.281 23.656 1 92.69 324 GLY A O 1
ATOM 2488 N N . ASP A 1 325 ? 7.945 43.375 22.844 1 90.94 325 ASP A N 1
ATOM 2489 C CA . ASP A 1 325 ? 7.273 43.906 21.672 1 90.94 325 ASP A CA 1
ATOM 2490 C C . ASP A 1 325 ? 7.836 43.281 20.391 1 90.94 325 ASP A C 1
ATOM 2492 O O . ASP A 1 325 ? 8.961 42.781 20.391 1 90.94 325 ASP A O 1
ATOM 2496 N N . LEU A 1 326 ? 6.949 43.344 19.422 1 91.88 326 LEU A N 1
ATOM 2497 C CA . LEU A 1 326 ? 7.41 42.969 18.094 1 91.88 326 LEU A CA 1
ATOM 2498 C C . LEU A 1 326 ? 8.555 43.875 17.625 1 91.88 326 LEU A C 1
ATOM 2500 O O . LEU A 1 326 ? 8.516 45.094 17.828 1 91.88 326 LEU A O 1
ATOM 2504 N N . ASP A 1 327 ? 9.617 43.281 17.172 1 91.12 327 ASP A N 1
ATOM 2505 C CA . ASP A 1 327 ? 10.734 44.031 16.594 1 91.12 327 ASP A CA 1
ATOM 2506 C C . ASP A 1 327 ? 10.648 44.031 15.07 1 91.12 327 ASP A C 1
ATOM 2508 O O . ASP A 1 327 ? 10.867 43.031 14.422 1 91.12 327 ASP A O 1
ATOM 2512 N N . PRO A 1 328 ? 10.336 45.188 14.516 1 89.38 328 PRO A N 1
ATOM 2513 C CA . PRO A 1 328 ? 10.156 45.25 13.062 1 89.38 328 PRO A CA 1
ATOM 2514 C C . PRO A 1 328 ? 11.406 44.844 12.289 1 89.38 328 PRO A C 1
ATOM 2516 O O . PRO A 1 328 ? 11.297 44.25 11.227 1 89.38 328 PRO A O 1
ATOM 2519 N N . ASP A 1 329 ? 12.547 45.25 12.797 1 90.81 329 ASP A N 1
ATOM 2520 C CA . ASP A 1 329 ? 13.789 44.875 12.117 1 90.81 329 ASP A CA 1
ATOM 2521 C C . ASP A 1 329 ? 14.008 43.375 12.117 1 90.81 329 ASP A C 1
ATOM 2523 O O . ASP A 1 329 ? 14.359 42.781 11.094 1 90.81 329 ASP A O 1
ATOM 2527 N N . LEU A 1 330 ? 13.828 42.812 13.234 1 91.88 330 LEU A N 1
ATOM 2528 C CA . LEU A 1 330 ? 13.969 41.375 13.336 1 91.88 330 LEU A CA 1
ATOM 2529 C C . LEU A 1 330 ? 12.914 40.656 12.492 1 91.88 330 LEU A C 1
ATOM 2531 O O . LEU A 1 330 ? 13.203 39.656 11.867 1 91.88 330 LEU A O 1
ATOM 2535 N N . GLU A 1 331 ? 11.719 41.125 12.523 1 88.62 331 GLU A N 1
ATOM 2536 C CA . GLU A 1 331 ? 10.641 40.562 11.719 1 88.62 331 GLU A CA 1
ATOM 2537 C C . GLU A 1 331 ? 11 40.562 10.234 1 88.62 331 GLU A C 1
ATOM 2539 O O . GLU A 1 331 ? 10.812 39.562 9.547 1 88.62 331 GLU A O 1
ATOM 2544 N N . ALA A 1 332 ? 11.477 41.656 9.805 1 87.31 332 ALA A N 1
ATOM 2545 C CA . ALA A 1 332 ? 11.844 41.781 8.398 1 87.31 332 ALA A CA 1
ATOM 2546 C C . ALA A 1 332 ? 12.969 40.812 8.039 1 87.31 332 ALA A C 1
ATOM 2548 O O . ALA A 1 332 ? 13.016 40.281 6.922 1 87.31 332 ALA A O 1
ATOM 2549 N N . GLN A 1 333 ? 13.797 40.562 8.992 1 88.38 333 GLN A N 1
ATOM 2550 C CA . GLN A 1 333 ? 14.977 39.75 8.727 1 88.38 333 GLN A CA 1
ATOM 2551 C C . GLN A 1 333 ? 14.664 38.25 8.844 1 88.38 333 GLN A C 1
ATOM 2553 O O . GLN A 1 333 ? 15.203 37.438 8.094 1 88.38 333 GLN A O 1
ATOM 2558 N N . PHE A 1 334 ? 13.828 37.969 9.75 1 89.38 334 PHE A N 1
ATOM 2559 C CA . PHE A 1 334 ? 13.773 36.562 10.109 1 89.38 334 PHE A CA 1
ATOM 2560 C C . PHE A 1 334 ? 12.398 35.969 9.797 1 89.38 334 PHE A C 1
ATOM 2562 O O . PHE A 1 334 ? 12.273 34.781 9.555 1 89.38 334 PHE A O 1
ATOM 2569 N N . VAL A 1 335 ? 11.344 36.781 9.812 1 85.19 335 VAL A N 1
ATOM 2570 C CA . VAL A 1 335 ? 9.992 36.25 9.695 1 85.19 335 VAL A CA 1
ATOM 2571 C C . VAL A 1 335 ? 9.781 35.656 8.305 1 85.19 335 VAL A C 1
ATOM 2573 O O . VAL A 1 335 ? 10.234 36.25 7.309 1 85.19 335 VAL A O 1
ATOM 2576 N N . ASN A 1 336 ? 9.117 34.562 8.188 1 76.69 336 ASN A N 1
ATOM 2577 C CA . ASN A 1 336 ? 8.789 33.812 6.988 1 76.69 336 ASN A CA 1
ATOM 2578 C C . ASN A 1 336 ? 10.023 33.156 6.383 1 76.69 336 ASN A C 1
ATOM 2580 O O . ASN A 1 336 ? 10.023 32.781 5.207 1 76.69 336 ASN A O 1
ATOM 2584 N N . LYS A 1 337 ? 11.094 33.219 7.16 1 81.25 337 LYS A N 1
ATOM 2585 C CA . LYS A 1 337 ? 12.305 32.5 6.75 1 81.25 337 LYS A CA 1
ATOM 2586 C C . LYS A 1 337 ? 12.438 31.172 7.484 1 81.25 337 LYS A C 1
ATOM 2588 O O . LYS A 1 337 ? 11.828 30.969 8.539 1 81.25 337 LYS A O 1
ATOM 2593 N N . ARG A 1 338 ? 13.219 30.328 6.914 1 81.94 338 ARG A N 1
ATOM 2594 C CA . ARG A 1 338 ? 13.336 28.969 7.426 1 81.94 338 ARG A CA 1
ATOM 2595 C C . ARG A 1 338 ? 14.469 28.859 8.438 1 81.94 338 ARG A C 1
ATOM 2597 O O . ARG A 1 338 ? 15.562 29.391 8.219 1 81.94 338 ARG A O 1
ATOM 2604 N N . ILE A 1 339 ? 14.109 28.188 9.516 1 84.12 339 ILE A N 1
ATOM 2605 C CA . ILE A 1 339 ? 15.125 27.938 10.539 1 84.12 339 ILE A CA 1
ATOM 2606 C C . ILE A 1 339 ? 15.281 26.438 10.75 1 84.12 339 ILE A C 1
ATOM 2608 O O . ILE A 1 339 ? 14.297 25.688 10.75 1 84.12 339 ILE A O 1
ATOM 2612 N N . VAL A 1 340 ? 16.609 26 10.742 1 80.5 340 VAL A N 1
ATOM 2613 C CA . VAL A 1 340 ? 16.906 24.594 10.961 1 80.5 340 VAL A CA 1
ATOM 2614 C C . VAL A 1 340 ? 17.75 24.422 12.211 1 80.5 340 VAL A C 1
ATOM 2616 O O . VAL A 1 340 ? 18.484 25.344 12.594 1 80.5 340 VAL A O 1
ATOM 2619 N N . PRO A 1 341 ? 17.578 23.25 12.852 1 83.69 341 PRO A N 1
ATOM 2620 C CA . PRO A 1 341 ? 18.312 23.031 14.102 1 83.69 341 PRO A CA 1
ATOM 2621 C C . PRO A 1 341 ? 19.812 23.188 13.93 1 83.69 341 PRO A C 1
ATOM 2623 O O . PRO A 1 341 ? 20.516 23.625 14.852 1 83.69 341 PRO A O 1
ATOM 2626 N N . ALA A 1 342 ? 20.25 22.984 12.836 1 79 342 ALA A N 1
ATOM 2627 C CA . ALA A 1 342 ? 21.703 23.031 12.586 1 79 342 ALA A CA 1
ATOM 2628 C C . ALA A 1 342 ? 22.234 24.453 12.805 1 79 342 ALA A C 1
ATOM 2630 O O . ALA A 1 342 ? 23.391 24.625 13.164 1 79 342 ALA A O 1
ATOM 2631 N N . GLN A 1 343 ? 21.438 25.406 12.672 1 81.25 343 GLN A N 1
ATOM 2632 C CA . GLN A 1 343 ? 21.844 26.797 12.812 1 81.25 343 GLN A CA 1
ATOM 2633 C C . GLN A 1 343 ? 22.172 27.141 14.266 1 81.25 343 GLN A C 1
ATOM 2635 O O . GLN A 1 343 ? 22.875 28.109 14.531 1 81.25 343 GLN A O 1
ATOM 2640 N N . VAL A 1 344 ? 21.688 26.328 15.141 1 83.5 344 VAL A N 1
ATOM 2641 C CA . VAL A 1 344 ? 21.984 26.531 16.547 1 83.5 344 VAL A CA 1
ATOM 2642 C C . VAL A 1 344 ? 22.703 25.312 17.125 1 83.5 344 VAL A C 1
ATOM 2644 O O . VAL A 1 344 ? 22.594 25.016 18.312 1 83.5 344 VAL A O 1
ATOM 2647 N N . ASN A 1 345 ? 23.328 24.516 16.25 1 80.38 345 ASN A N 1
ATOM 2648 C CA . ASN A 1 345 ? 24.156 23.359 16.594 1 80.38 345 ASN A CA 1
ATOM 2649 C C . ASN A 1 345 ? 23.344 22.25 17.266 1 80.38 345 ASN A C 1
ATOM 2651 O O . ASN A 1 345 ? 23.781 21.656 18.25 1 80.38 345 ASN A O 1
ATOM 2655 N N . LEU A 1 346 ? 22.188 22.109 16.781 1 82.81 346 LEU A N 1
ATOM 2656 C CA . LEU A 1 346 ? 21.312 21.016 17.25 1 82.81 346 LEU A CA 1
ATOM 2657 C C . LEU A 1 346 ? 21.031 20.031 16.125 1 82.81 346 LEU A C 1
ATOM 2659 O O . LEU A 1 346 ? 21.047 20.422 14.945 1 82.81 346 LEU A O 1
ATOM 2663 N N . LYS A 1 347 ? 20.922 18.75 16.469 1 77.88 347 LYS A N 1
ATOM 2664 C CA . LYS A 1 347 ? 20.547 17.734 15.484 1 77.88 347 LYS A CA 1
ATOM 2665 C C . LYS A 1 347 ? 19.047 17.734 15.234 1 77.88 347 LYS A C 1
ATOM 2667 O O . LYS A 1 347 ? 18.609 17.547 14.102 1 77.88 347 LYS A O 1
ATOM 2672 N N . LYS A 1 348 ? 18.312 17.953 16.344 1 81.38 348 LYS A N 1
ATOM 2673 C CA . LYS A 1 348 ? 16.859 18.031 16.312 1 81.38 348 LYS A CA 1
ATOM 2674 C C . LYS A 1 348 ? 16.344 19.078 17.281 1 81.38 348 LYS A C 1
ATOM 2676 O O . LYS A 1 348 ? 17.047 19.469 18.219 1 81.38 348 LYS A O 1
ATOM 2681 N N . TRP A 1 349 ? 15.141 19.562 16.906 1 85.31 349 TRP A N 1
ATOM 2682 C CA . TRP A 1 349 ? 14.555 20.516 17.828 1 85.31 349 TRP A CA 1
ATOM 2683 C C . TRP A 1 349 ? 14.133 19.844 19.125 1 85.31 349 TRP A C 1
ATOM 2685 O O . TRP A 1 349 ? 13.602 18.734 19.109 1 85.31 349 TRP A O 1
ATOM 2695 N N . PRO A 1 350 ? 14.469 20.5 20.203 1 86.31 350 PRO A N 1
ATOM 2696 C CA . PRO A 1 350 ? 14 19.938 21.484 1 86.31 350 PRO A CA 1
ATOM 2697 C C . PRO A 1 350 ? 12.477 19.938 21.594 1 86.31 350 PRO A C 1
ATOM 2699 O O . PRO A 1 350 ? 11.82 20.859 21.094 1 86.31 350 PRO A O 1
ATOM 2702 N N . SER A 1 351 ? 11.906 18.984 22.344 1 84.31 351 SER A N 1
ATOM 2703 C CA . SER A 1 351 ? 10.461 18.844 22.484 1 84.31 351 SER A CA 1
ATOM 2704 C C . SER A 1 351 ? 9.867 19.984 23.312 1 84.31 351 SER A C 1
ATOM 2706 O O . SER A 1 351 ? 8.703 20.344 23.125 1 84.31 351 SER A O 1
ATOM 2708 N N . HIS A 1 352 ? 10.68 20.531 24.234 1 85.25 352 HIS A N 1
ATOM 2709 C CA . HIS A 1 352 ? 10.172 21.594 25.094 1 85.25 352 HIS A CA 1
ATOM 2710 C C . HIS A 1 352 ? 10.125 22.922 24.359 1 85.25 352 HIS A C 1
ATOM 2712 O O . HIS A 1 352 ? 9.57 23.891 24.875 1 85.25 352 HIS A O 1
ATOM 2718 N N . GLY A 1 353 ? 10.688 23.078 23.234 1 88.81 353 GLY A N 1
ATOM 2719 C CA . GLY A 1 353 ? 10.523 24.203 22.312 1 88.81 353 GLY A CA 1
ATOM 2720 C C . GLY A 1 353 ? 11.406 25.391 22.672 1 88.81 353 GLY A C 1
ATOM 2721 O O . GLY A 1 353 ? 11.453 26.375 21.922 1 88.81 353 GLY A O 1
ATOM 2722 N N . TRP A 1 354 ? 12.047 25.422 23.875 1 91.31 354 TRP A N 1
ATOM 2723 C CA . TRP A 1 354 ? 12.922 26.484 24.344 1 91.31 354 TRP A CA 1
ATOM 2724 C C . TRP A 1 354 ? 14.367 26.234 23.953 1 91.31 354 TRP A C 1
ATOM 2726 O O . TRP A 1 354 ? 14.961 25.234 24.375 1 91.31 354 TRP A O 1
ATOM 2736 N N . VAL A 1 355 ? 14.922 27.234 23.094 1 92.88 355 VAL A N 1
ATOM 2737 C CA . VAL A 1 355 ? 16.281 27.062 22.625 1 92.88 355 VAL A CA 1
ATOM 2738 C C . VAL A 1 355 ? 17.062 28.359 22.781 1 92.88 355 VAL A C 1
ATOM 2740 O O . VAL A 1 355 ? 17.016 29.234 21.906 1 92.88 355 VAL A O 1
ATOM 2743 N N . PRO A 1 356 ? 17.828 28.469 23.906 1 92.06 356 PRO A N 1
ATOM 2744 C CA . PRO A 1 356 ? 18.672 29.656 24.078 1 92.06 356 PRO A CA 1
ATOM 2745 C C . PRO A 1 356 ? 19.953 29.594 23.25 1 92.06 356 PRO A C 1
ATOM 2747 O O . PRO A 1 356 ? 20.578 28.531 23.141 1 92.06 356 PRO A O 1
ATOM 2750 N N . HIS A 1 357 ? 20.203 30.625 22.547 1 90.38 357 HIS A N 1
ATOM 2751 C CA . HIS A 1 357 ? 21.438 30.781 21.766 1 90.38 357 HIS A CA 1
ATOM 2752 C C . HIS A 1 357 ? 22.281 31.953 22.297 1 90.38 357 HIS A C 1
ATOM 2754 O O . HIS A 1 357 ? 22.156 33.062 21.812 1 90.38 357 HIS A O 1
ATOM 2760 N N . LEU A 1 358 ? 23.156 31.719 23.359 1 86.38 358 LEU A N 1
ATOM 2761 C CA . LEU A 1 358 ? 23.812 32.781 24.109 1 86.38 358 LEU A CA 1
ATOM 2762 C C . LEU A 1 358 ? 25.281 32.906 23.688 1 86.38 358 LEU A C 1
ATOM 2764 O O . LEU A 1 358 ? 25.891 33.969 23.891 1 86.38 358 LEU A O 1
ATOM 2768 N N . THR A 1 359 ? 26.094 31.812 23.359 1 72 359 THR A N 1
ATOM 2769 C CA . THR A 1 359 ? 27.516 31.891 23.094 1 72 359 THR A CA 1
ATOM 2770 C C . THR A 1 359 ? 27.797 31.75 21.609 1 72 359 THR A C 1
ATOM 2772 O O . THR A 1 359 ? 27.031 31.109 20.875 1 72 359 THR A O 1
ATOM 2775 N N . GLN A 1 360 ? 28.594 32.656 20.969 1 54.56 360 GLN A N 1
ATOM 2776 C CA . GLN A 1 360 ? 29.141 32.469 19.625 1 54.56 360 GLN A CA 1
ATOM 2777 C C . GLN A 1 360 ? 30 31.203 19.562 1 54.56 360 GLN A C 1
ATOM 2779 O O . GLN A 1 360 ? 30.875 30.984 20.422 1 54.56 360 GLN A O 1
ATOM 2784 N N . ALA A 1 361 ? 29.797 30.141 19.234 1 43.38 361 ALA A N 1
ATOM 2785 C CA . ALA A 1 361 ? 30.797 29.078 19.031 1 43.38 361 ALA A CA 1
ATOM 2786 C C . ALA A 1 361 ? 31.984 29.594 18.219 1 43.38 361 ALA A C 1
ATOM 2788 O O . ALA A 1 361 ? 31.812 30.094 17.109 1 43.38 361 ALA A O 1
ATOM 2789 N N . ARG A 1 362 ? 33.031 30.062 18.766 1 36.19 362 ARG A N 1
ATOM 2790 C CA . ARG A 1 362 ? 34.281 30.297 18.047 1 36.19 362 ARG A CA 1
ATOM 2791 C C . ARG A 1 362 ? 34.688 29.062 17.234 1 36.19 362 ARG A C 1
ATOM 2793 O O . ARG A 1 362 ? 34.656 27.953 17.75 1 36.19 362 ARG A O 1
ATOM 2800 N N . PRO A 1 363 ? 34.562 29.172 15.859 1 35.88 363 PRO A N 1
ATOM 2801 C CA . PRO A 1 363 ? 35.25 28.094 15.125 1 35.88 363 PRO A CA 1
ATOM 2802 C C . PRO A 1 363 ? 36.562 27.703 15.766 1 35.88 363 PRO A C 1
ATOM 2804 O O . PRO A 1 363 ? 37.219 28.531 16.406 1 35.88 363 PRO A O 1
ATOM 2807 N N . GLY A 1 364 ? 36.656 26.516 16.312 1 24.52 364 GLY A N 1
ATOM 2808 C CA . GLY A 1 364 ? 38 26.188 16.734 1 24.52 364 GLY A CA 1
ATOM 2809 C C . GLY A 1 364 ? 39.062 26.781 15.828 1 24.52 364 GLY A C 1
ATOM 2810 O O . GLY A 1 364 ? 38.938 26.766 14.602 1 24.52 364 GLY A O 1
ATOM 2811 N N . ARG A 1 365 ? 40 27.703 16.375 1 22.3 365 ARG A N 1
ATOM 2812 C CA . ARG A 1 365 ? 41.375 27.75 15.844 1 22.3 365 ARG A CA 1
ATOM 2813 C C . ARG A 1 365 ? 42 26.375 15.859 1 22.3 365 ARG A C 1
ATOM 2815 O O . ARG A 1 365 ? 41.906 25.641 16.844 1 22.3 365 ARG A O 1
ATOM 2822 N N . MET B 1 1 ? -18.781 23.625 -16.734 1 73.75 1 MET B N 1
ATOM 2823 C CA . MET B 1 1 ? -19.312 22.641 -15.789 1 73.75 1 MET B CA 1
ATOM 2824 C C . MET B 1 1 ? -19.469 21.281 -16.453 1 73.75 1 MET B C 1
ATOM 2826 O O . MET B 1 1 ? -19.969 21.188 -17.594 1 73.75 1 MET B O 1
ATOM 2830 N N . ALA B 1 2 ? -18.703 20.359 -15.984 1 83.38 2 ALA B N 1
ATOM 2831 C CA . ALA B 1 2 ? -18.828 19.016 -16.547 1 83.38 2 ALA B CA 1
ATOM 2832 C C . ALA B 1 2 ? -19.438 18.047 -15.531 1 83.38 2 ALA B C 1
ATOM 2834 O O . ALA B 1 2 ? -19.297 18.25 -14.32 1 83.38 2 ALA B O 1
ATOM 2835 N N . THR B 1 3 ? -20.375 17.281 -16.047 1 90 3 THR B N 1
ATOM 2836 C CA . THR B 1 3 ? -20.953 16.234 -15.219 1 90 3 THR B CA 1
ATOM 2837 C C . THR B 1 3 ? -20.172 14.93 -15.367 1 90 3 THR B C 1
ATOM 2839 O O . THR B 1 3 ? -19.891 14.492 -16.484 1 90 3 THR B O 1
ATOM 2842 N N . VAL B 1 4 ? -19.75 14.438 -14.242 1 92.62 4 VAL B N 1
ATOM 2843 C CA . VAL B 1 4 ? -19.016 13.172 -14.266 1 92.62 4 VAL B CA 1
ATOM 2844 C C . VAL B 1 4 ? -19.625 12.203 -13.25 1 92.62 4 VAL B C 1
ATOM 2846 O O . VAL B 1 4 ? -20.453 12.602 -12.43 1 92.62 4 VAL B O 1
ATOM 2849 N N . TRP B 1 5 ? -19.344 10.914 -13.359 1 93.62 5 TRP B N 1
ATOM 2850 C CA . TRP B 1 5 ? -19.766 9.859 -12.445 1 93.62 5 TRP B CA 1
ATOM 2851 C C . TRP B 1 5 ? -18.562 9.195 -11.789 1 93.62 5 TRP B C 1
ATOM 2853 O O . TRP B 1 5 ? -17.859 8.398 -12.414 1 93.62 5 TRP B O 1
ATOM 2863 N N . THR B 1 6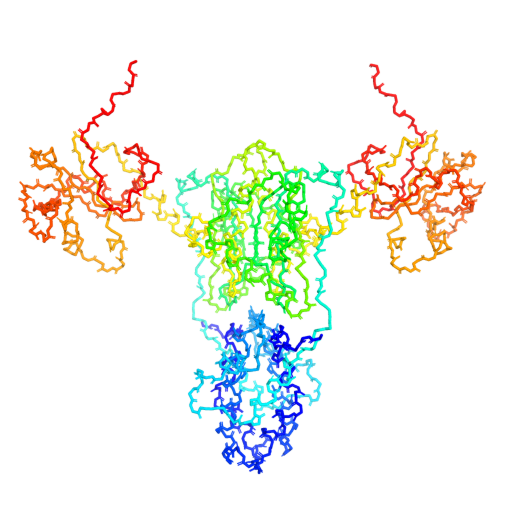 ? -18.344 9.516 -10.539 1 92.06 6 THR B N 1
ATOM 2864 C CA . THR B 1 6 ? -17.188 9.016 -9.797 1 92.06 6 THR B CA 1
ATOM 2865 C C . THR B 1 6 ? -17.641 8.148 -8.625 1 92.06 6 THR B C 1
ATOM 2867 O O . THR B 1 6 ? -18.516 8.539 -7.855 1 92.06 6 THR B O 1
ATOM 2870 N N . ILE B 1 7 ? -17.031 6.957 -8.539 1 92.5 7 ILE B N 1
ATOM 2871 C CA . ILE B 1 7 ? -17.359 6.055 -7.438 1 92.5 7 ILE B CA 1
ATOM 2872 C C . ILE B 1 7 ? -16.422 6.301 -6.262 1 92.5 7 ILE B C 1
ATOM 2874 O O . ILE B 1 7 ? -15.25 5.898 -6.297 1 92.5 7 ILE B O 1
ATOM 2878 N N . PRO B 1 8 ? -16.938 6.867 -5.203 1 87.75 8 PRO B N 1
ATOM 2879 C CA . PRO B 1 8 ? -16.078 7.184 -4.059 1 87.75 8 PRO B CA 1
ATOM 2880 C C . PRO B 1 8 ? -15.805 5.969 -3.176 1 87.75 8 PRO B C 1
ATOM 2882 O O . PRO B 1 8 ? -16.453 4.934 -3.322 1 87.75 8 PRO B O 1
ATOM 2885 N N . ILE B 1 9 ? -14.836 6.117 -2.281 1 84.12 9 ILE B N 1
ATOM 2886 C CA . ILE B 1 9 ? -14.383 5.012 -1.443 1 84.12 9 ILE B CA 1
ATOM 2887 C C . ILE B 1 9 ? -15.484 4.613 -0.47 1 84.12 9 ILE B C 1
ATOM 2889 O O . ILE B 1 9 ? -15.586 3.447 -0.072 1 84.12 9 ILE B O 1
ATOM 2893 N N . ASP B 1 10 ? -16.328 5.535 -0.108 1 86.38 10 ASP B N 1
ATOM 2894 C CA . ASP B 1 10 ? -17.375 5.238 0.862 1 86.38 10 ASP B CA 1
ATOM 2895 C C . ASP B 1 10 ? -18.703 4.922 0.163 1 86.38 10 ASP B C 1
ATOM 2897 O O . ASP B 1 10 ? -19.781 5.109 0.738 1 86.38 10 ASP B O 1
ATOM 2901 N N . ILE B 1 11 ? -18.688 4.461 -1.067 1 90.56 11 ILE B N 1
ATOM 2902 C CA . ILE B 1 11 ? -19.875 4.27 -1.898 1 90.56 11 ILE B CA 1
ATOM 2903 C C . ILE B 1 11 ? -20.812 3.258 -1.239 1 90.56 11 ILE B C 1
ATOM 2905 O O . ILE B 1 11 ? -22.031 3.402 -1.299 1 90.56 11 ILE B O 1
ATOM 2909 N N . THR B 1 12 ? -20.25 2.207 -0.663 1 90.12 12 THR B N 1
ATOM 2910 C CA . THR B 1 12 ? -21.094 1.188 -0.057 1 90.12 12 THR B CA 1
ATOM 2911 C C . THR B 1 12 ? -21.938 1.786 1.064 1 90.12 12 THR B C 1
ATOM 2913 O O . THR B 1 12 ? -23.156 1.544 1.135 1 90.12 12 THR B O 1
ATOM 2916 N N . SER B 1 13 ? -21.297 2.553 1.88 1 89.81 13 SER B N 1
ATOM 2917 C CA . SER B 1 13 ? -22.031 3.211 2.961 1 89.81 13 SER B CA 1
ATOM 2918 C C . SER B 1 13 ? -23.109 4.148 2.416 1 89.81 13 SER B C 1
ATOM 2920 O O . SER B 1 13 ? -24.25 4.109 2.859 1 89.81 13 SER B O 1
ATOM 2922 N N . ARG B 1 14 ? -22.812 4.965 1.457 1 91.88 14 ARG B N 1
ATOM 2923 C CA . ARG B 1 14 ? -23.766 5.887 0.852 1 91.88 14 ARG B CA 1
ATOM 2924 C C . ARG B 1 14 ? -24.906 5.133 0.185 1 91.88 14 ARG B C 1
ATOM 2926 O O . ARG B 1 14 ? -26.062 5.547 0.279 1 91.88 14 ARG B O 1
ATOM 2933 N N . TRP B 1 15 ? -24.516 4.039 -0.496 1 93.44 15 TRP B N 1
ATOM 2934 C CA . TRP B 1 15 ? -25.453 3.186 -1.202 1 93.44 15 TRP B CA 1
ATOM 2935 C C . TRP B 1 15 ? -26.469 2.58 -0.234 1 93.44 15 TRP B C 1
ATOM 2937 O O . TRP B 1 15 ? -27.672 2.617 -0.482 1 93.44 15 TRP B O 1
ATOM 2947 N N . LEU B 1 16 ? -25.984 2.176 0.875 1 91.5 16 LEU B N 1
ATOM 2948 C CA . LEU B 1 16 ? -26.828 1.557 1.89 1 91.5 16 LEU B CA 1
ATOM 2949 C C . LEU B 1 16 ? -27.703 2.6 2.576 1 91.5 16 LEU B C 1
ATOM 2951 O O . LEU B 1 16 ? -28.812 2.285 3.037 1 91.5 16 LEU B O 1
ATOM 2955 N N . ASP B 1 17 ? -27.328 3.848 2.588 1 92.19 17 ASP B N 1
ATOM 2956 C CA . ASP B 1 17 ? -28.062 4.906 3.275 1 92.19 17 ASP B CA 1
ATOM 2957 C C . ASP B 1 17 ? -29 5.629 2.32 1 92.19 17 ASP B C 1
ATOM 2959 O O . ASP B 1 17 ? -29.781 6.496 2.74 1 92.19 17 ASP B O 1
ATOM 2963 N N . SER B 1 18 ? -28.969 5.312 1.072 1 92.19 18 SER B N 1
ATOM 2964 C CA . SER B 1 18 ? -29.797 5.973 0.059 1 92.19 18 SER B CA 1
ATOM 2965 C C . SER B 1 18 ? -31.266 5.684 0.273 1 92.19 18 SER B C 1
ATOM 2967 O O . SER B 1 18 ? -31.688 4.523 0.332 1 92.19 18 SER B O 1
ATOM 2969 N N . ALA B 1 19 ? -32.062 6.727 0.298 1 89.44 19 ALA B N 1
ATOM 2970 C CA . ALA B 1 19 ? -33.5 6.59 0.478 1 89.44 19 ALA B CA 1
ATOM 2971 C C . ALA B 1 19 ? -34.125 5.867 -0.706 1 89.44 19 ALA B C 1
ATOM 2973 O O . ALA B 1 19 ? -35.062 5.09 -0.535 1 89.44 19 ALA B O 1
ATOM 2974 N N . GLU B 1 20 ? -33.656 6.117 -1.857 1 89.44 20 GLU B N 1
ATOM 2975 C CA . GLU B 1 20 ? -34.156 5.473 -3.057 1 89.44 20 GLU B CA 1
ATOM 2976 C C . GLU B 1 20 ? -33.969 3.963 -3.012 1 89.44 20 GLU B C 1
ATOM 2978 O O . GLU B 1 20 ? -34.844 3.193 -3.377 1 89.44 20 GLU B O 1
ATOM 2983 N N . VAL B 1 21 ? -32.812 3.568 -2.551 1 90.56 21 VAL B N 1
ATOM 2984 C CA . VAL B 1 21 ? -32.5 2.146 -2.465 1 90.56 21 VAL B CA 1
ATOM 2985 C C . VAL B 1 21 ? -33.344 1.489 -1.388 1 90.56 21 VAL B C 1
ATOM 2987 O O . VAL B 1 21 ? -33.875 0.394 -1.59 1 90.56 21 VAL B O 1
ATOM 2990 N N . GLN B 1 22 ? -33.5 2.213 -0.344 1 88.06 22 GLN B N 1
ATOM 2991 C CA . GLN B 1 22 ? -34.312 1.699 0.742 1 88.06 22 GLN B CA 1
ATOM 2992 C C . GLN B 1 22 ? -35.781 1.527 0.297 1 88.06 22 GLN B C 1
ATOM 2994 O O . GLN B 1 22 ? -36.406 0.5 0.573 1 88.06 22 GLN B O 1
ATOM 2999 N N . ALA B 1 23 ? -36.281 2.486 -0.407 1 85.94 23 ALA B N 1
ATOM 3000 C CA . ALA B 1 23 ? -37.656 2.42 -0.92 1 85.94 23 ALA B CA 1
ATOM 3001 C C . ALA B 1 23 ? -37.812 1.272 -1.913 1 85.94 23 ALA B C 1
ATOM 3003 O O . ALA B 1 23 ? -38.844 0.593 -1.926 1 85.94 23 ALA B O 1
ATOM 3004 N N . PHE B 1 24 ? -36.875 1.001 -2.67 1 88.75 24 PHE B N 1
ATOM 3005 C CA . PHE B 1 24 ? -36.875 -0.087 -3.641 1 88.75 24 PHE B CA 1
ATOM 3006 C C . PHE B 1 24 ? -37 -1.435 -2.941 1 88.75 24 PHE B C 1
ATOM 3008 O O . PHE B 1 24 ? -37.75 -2.309 -3.389 1 88.75 24 PHE B O 1
ATOM 3015 N N . LEU B 1 25 ? -36.25 -1.521 -1.939 1 85.94 25 LEU B N 1
ATOM 3016 C CA . LEU B 1 25 ? -36.188 -2.805 -1.245 1 85.94 25 LEU B CA 1
ATOM 3017 C C . LEU B 1 25 ? -37.438 -2.986 -0.373 1 85.94 25 LEU B C 1
ATOM 3019 O O . LEU B 1 25 ? -37.844 -4.117 -0.109 1 85.94 25 LEU B O 1
ATOM 3023 N N . ALA B 1 26 ? -38 -1.899 0.048 1 81.5 26 ALA B N 1
ATOM 3024 C CA . ALA B 1 26 ? -39.156 -1.957 0.954 1 81.5 26 ALA B CA 1
ATOM 3025 C C . ALA B 1 26 ? -40.438 -2.086 0.179 1 81.5 26 ALA B C 1
ATOM 3027 O O . ALA B 1 26 ? -41.438 -2.578 0.711 1 81.5 26 ALA B O 1
ATOM 3028 N N . SER B 1 27 ? -40.469 -1.527 -1.052 1 74.75 27 SER B N 1
ATOM 3029 C CA . SER B 1 27 ? -41.719 -1.406 -1.752 1 74.75 27 SER B CA 1
ATOM 3030 C C . SER B 1 27 ? -42.031 -2.666 -2.551 1 74.75 27 SER B C 1
ATOM 3032 O O . SER B 1 27 ? -41.156 -3.252 -3.172 1 74.75 27 SER B O 1
ATOM 3034 N N . ASN B 1 28 ? -43.219 -3.18 -2.352 1 66.12 28 ASN B N 1
ATOM 3035 C CA . ASN B 1 28 ? -43.688 -4.316 -3.135 1 66.12 28 ASN B CA 1
ATOM 3036 C C . ASN B 1 28 ? -44.375 -3.863 -4.418 1 66.12 28 ASN B C 1
ATOM 3038 O O . ASN B 1 28 ? -44.781 -4.691 -5.238 1 66.12 28 ASN B O 1
ATOM 3042 N N . ASP B 1 29 ? -44.5 -2.562 -4.602 1 66.5 29 ASP B N 1
ATOM 3043 C CA . ASP B 1 29 ? -45.344 -2.096 -5.707 1 66.5 29 ASP B CA 1
ATOM 3044 C C . ASP B 1 29 ? -44.531 -1.215 -6.664 1 66.5 29 ASP B C 1
ATOM 3046 O O . ASP B 1 29 ? -45.094 -0.289 -7.266 1 66.5 29 ASP B O 1
ATOM 3050 N N . LEU B 1 30 ? -43.375 -1.625 -6.883 1 71.75 30 LEU B N 1
ATOM 3051 C CA . LEU B 1 30 ? -42.656 -0.779 -7.809 1 71.75 30 LEU B CA 1
ATOM 3052 C C . LEU B 1 30 ? -42.812 -1.258 -9.242 1 71.75 30 LEU B C 1
ATOM 3054 O O . LEU B 1 30 ? -42.75 -2.459 -9.516 1 71.75 30 LEU B O 1
ATOM 3058 N N . ASP B 1 31 ? -43.281 -0.461 -10.156 1 66.56 31 ASP B N 1
ATOM 3059 C CA . ASP B 1 31 ? -43.688 -0.768 -11.523 1 66.56 31 ASP B CA 1
ATOM 3060 C C . ASP B 1 31 ? -42.594 -1.542 -12.266 1 66.56 31 ASP B C 1
ATOM 3062 O O . ASP B 1 31 ? -42.906 -2.496 -12.992 1 66.56 31 ASP B O 1
ATOM 3066 N N . ASN B 1 32 ? -41.469 -1.38 -11.969 1 74.88 32 ASN B N 1
ATOM 3067 C CA . ASN B 1 32 ? -40.375 -2.01 -12.727 1 74.88 32 ASN B CA 1
ATOM 3068 C C . ASN B 1 32 ? -39.438 -2.801 -11.812 1 74.88 32 ASN B C 1
ATOM 3070 O O . ASN B 1 32 ? -38.25 -2.826 -12.031 1 74.88 32 ASN B O 1
ATOM 3074 N N . ALA B 1 33 ? -40.219 -3.381 -10.914 1 81.31 33 ALA B N 1
ATOM 3075 C CA . ALA B 1 33 ? -39.438 -4.215 -10.008 1 81.31 33 ALA B CA 1
ATOM 3076 C C . ALA B 1 33 ? -40.156 -5.535 -9.727 1 81.31 33 ALA B C 1
ATOM 3078 O O . ALA B 1 33 ? -41.375 -5.609 -9.797 1 81.31 33 ALA B O 1
ATOM 3079 N N . SER B 1 34 ? -39.375 -6.555 -9.602 1 84.19 34 SER B N 1
ATOM 3080 C CA . SER B 1 34 ? -39.906 -7.863 -9.281 1 84.19 34 SER B CA 1
ATOM 3081 C C . SER B 1 34 ? -40.719 -7.82 -7.992 1 84.19 34 SER B C 1
ATOM 3083 O O . SER B 1 34 ? -40.312 -7.168 -7.023 1 84.19 34 SER B O 1
ATOM 3085 N N . PRO B 1 35 ? -41.875 -8.391 -8.07 1 83.25 35 PRO B N 1
ATOM 3086 C CA . PRO B 1 35 ? -42.656 -8.461 -6.824 1 83.25 35 PRO B CA 1
ATOM 3087 C C . PRO B 1 35 ? -42 -9.383 -5.789 1 83.25 35 PRO B C 1
ATOM 3089 O O . PRO B 1 35 ? -42.375 -9.336 -4.609 1 83.25 35 PRO B O 1
ATOM 3092 N N . ASP B 1 36 ? -41.094 -10.234 -6.18 1 85.31 36 ASP B N 1
ATOM 3093 C CA . ASP B 1 36 ? -40.406 -11.133 -5.27 1 85.31 36 ASP B CA 1
ATOM 3094 C C . ASP B 1 36 ? -39.25 -10.414 -4.559 1 85.31 36 ASP B C 1
ATOM 3096 O O . ASP B 1 36 ? -38.281 -10.031 -5.195 1 85.31 36 ASP B O 1
ATOM 3100 N N . PRO B 1 37 ? -39.375 -10.312 -3.252 1 83.81 37 PRO B N 1
ATOM 3101 C CA . PRO B 1 37 ? -38.344 -9.594 -2.512 1 83.81 37 PRO B CA 1
ATOM 3102 C C . PRO B 1 37 ? -36.969 -10.258 -2.627 1 83.81 37 PRO B C 1
ATOM 3104 O O . PRO B 1 37 ? -35.938 -9.578 -2.561 1 83.81 37 PRO B O 1
ATOM 3107 N N . LEU B 1 38 ? -36.906 -11.5 -2.803 1 85 38 LEU B N 1
ATOM 3108 C CA . LEU B 1 38 ? -35.625 -12.203 -2.936 1 85 38 LEU B CA 1
ATOM 3109 C C . LEU B 1 38 ? -34.938 -11.812 -4.234 1 85 38 LEU B C 1
ATOM 3111 O O . LEU B 1 38 ? -33.719 -11.656 -4.266 1 85 38 LEU B O 1
ATOM 3115 N N . VAL B 1 39 ? -35.75 -11.727 -5.219 1 87.75 39 VAL B N 1
ATOM 3116 C CA . VAL B 1 39 ? -35.188 -11.32 -6.508 1 87.75 39 VAL B CA 1
ATOM 3117 C C . VAL B 1 39 ? -34.719 -9.875 -6.43 1 87.75 39 VAL B C 1
ATOM 3119 O O . VAL B 1 39 ? -33.625 -9.539 -6.93 1 87.75 39 VAL B O 1
ATOM 3122 N N . ARG B 1 40 ? -35.406 -9.016 -5.812 1 88.88 40 ARG B N 1
ATOM 3123 C CA . ARG B 1 40 ? -35 -7.617 -5.672 1 88.88 40 ARG B CA 1
ATOM 3124 C C . ARG B 1 40 ? -33.719 -7.484 -4.879 1 88.88 40 ARG B C 1
ATOM 3126 O O . ARG B 1 40 ? -32.875 -6.664 -5.211 1 88.88 40 ARG B O 1
ATOM 3133 N N . PHE B 1 41 ? -33.656 -8.297 -3.936 1 88.06 41 PHE B N 1
ATOM 3134 C CA . PHE B 1 41 ? -32.438 -8.25 -3.133 1 88.06 41 PHE B CA 1
ATOM 3135 C C . PHE B 1 41 ? -31.25 -8.742 -3.936 1 88.06 41 PHE B C 1
ATOM 3137 O O . PHE B 1 41 ? -30.156 -8.195 -3.814 1 88.06 41 PHE B O 1
ATOM 3144 N N . ALA B 1 42 ? -31.453 -9.773 -4.621 1 88.62 42 ALA B N 1
ATOM 3145 C CA . ALA B 1 42 ? -30.375 -10.281 -5.453 1 88.62 42 ALA B CA 1
ATOM 3146 C C . ALA B 1 42 ? -29.891 -9.211 -6.43 1 88.62 42 ALA B C 1
ATOM 3148 O O . ALA B 1 42 ? -28.688 -9.07 -6.648 1 88.62 42 ALA B O 1
ATOM 3149 N N . GLN B 1 43 ? -30.812 -8.539 -6.969 1 90.31 43 GLN B N 1
ATOM 3150 C CA . GLN B 1 43 ? -30.469 -7.453 -7.883 1 90.31 43 GLN B CA 1
ATOM 3151 C C . GLN B 1 43 ? -29.734 -6.336 -7.156 1 90.31 43 GLN B C 1
ATOM 3153 O O . GLN B 1 43 ? -28.75 -5.793 -7.676 1 90.31 43 GLN B O 1
ATOM 3158 N N . PHE B 1 44 ? -30.219 -6.004 -6.027 1 92.75 44 PHE B N 1
ATOM 3159 C CA . PHE B 1 44 ? -29.531 -5.035 -5.18 1 92.75 44 PHE B CA 1
ATOM 3160 C C . PHE B 1 44 ? -28.109 -5.492 -4.875 1 92.75 44 PHE B C 1
ATOM 3162 O O . PHE B 1 44 ? -27.172 -4.703 -4.961 1 92.75 44 PHE B O 1
ATOM 3169 N N . SER B 1 45 ? -27.938 -6.734 -4.508 1 91.81 45 SER B N 1
ATOM 3170 C CA . SER B 1 45 ? -26.641 -7.32 -4.184 1 91.81 45 SER B CA 1
ATOM 3171 C C . SER B 1 45 ? -25.688 -7.223 -5.367 1 91.81 45 SER B C 1
ATOM 3173 O O . SER B 1 45 ? -24.531 -6.828 -5.203 1 91.81 45 SER B O 1
ATOM 3175 N N . ASP B 1 46 ? -26.141 -7.527 -6.512 1 93.56 46 ASP B N 1
ATOM 3176 C CA . ASP B 1 46 ? -25.312 -7.492 -7.711 1 93.56 46 ASP B CA 1
ATOM 3177 C C . ASP B 1 46 ? -24.812 -6.074 -8 1 93.56 46 ASP B C 1
ATOM 3179 O O . ASP B 1 46 ? -23.656 -5.871 -8.336 1 93.56 46 ASP B O 1
ATOM 3183 N N . VAL B 1 47 ? -25.688 -5.125 -7.812 1 94.44 47 VAL B N 1
ATOM 3184 C CA . VAL B 1 47 ? -25.312 -3.734 -8.047 1 94.44 47 VAL B CA 1
ATOM 3185 C C . VAL B 1 47 ? -24.312 -3.283 -7 1 94.44 47 VAL B C 1
ATOM 3187 O O . VAL B 1 47 ? -23.344 -2.58 -7.316 1 94.44 47 VAL B O 1
ATOM 3190 N N . THR B 1 48 ? -24.562 -3.686 -5.773 1 93.5 48 THR B N 1
ATOM 3191 C CA . THR B 1 48 ? -23.656 -3.338 -4.691 1 93.5 48 THR B CA 1
ATOM 3192 C C . THR B 1 48 ? -22.25 -3.85 -4.984 1 93.5 48 THR B C 1
ATOM 3194 O O . THR B 1 48 ? -21.266 -3.107 -4.852 1 93.5 48 THR B O 1
ATOM 3197 N N . LYS B 1 49 ? -22.156 -5.082 -5.445 1 92.5 49 LYS B N 1
ATOM 3198 C CA . LYS B 1 49 ? -20.859 -5.684 -5.766 1 92.5 49 LYS B CA 1
ATOM 3199 C C . LYS B 1 49 ? -20.188 -4.957 -6.926 1 92.5 49 LYS B C 1
ATOM 3201 O O . LYS B 1 49 ? -18.984 -4.746 -6.91 1 92.5 49 LYS B O 1
ATOM 3206 N N . SER B 1 50 ? -20.953 -4.598 -7.871 1 93.56 50 SER B N 1
ATOM 3207 C CA . SER B 1 50 ? -20.406 -3.871 -9.016 1 93.56 50 SER B CA 1
ATOM 3208 C C . SER B 1 50 ? -19.859 -2.506 -8.594 1 93.56 50 SER B C 1
ATOM 3210 O O . SER B 1 50 ? -18.781 -2.102 -9.023 1 93.56 50 SER B O 1
ATOM 3212 N N . LEU B 1 51 ? -20.625 -1.793 -7.758 1 93.19 51 LEU B N 1
ATOM 3213 C CA . LEU B 1 51 ? -20.172 -0.502 -7.254 1 93.19 51 LEU B CA 1
ATOM 3214 C C . LEU B 1 51 ? -18.844 -0.646 -6.508 1 93.19 51 LEU B C 1
ATOM 3216 O O . LEU B 1 51 ? -17.922 0.141 -6.715 1 93.19 51 LEU B O 1
ATOM 3220 N N . GLN B 1 52 ? -18.781 -1.667 -5.742 1 88.75 52 GLN B N 1
ATOM 3221 C CA . GLN B 1 52 ? -17.578 -1.905 -4.949 1 88.75 52 GLN B CA 1
ATOM 3222 C C . GLN B 1 52 ? -16.375 -2.182 -5.848 1 88.75 52 GLN B C 1
ATOM 3224 O O . GLN B 1 52 ? -15.281 -1.669 -5.605 1 88.75 52 GLN B O 1
ATOM 3229 N N . ARG B 1 53 ? -16.547 -2.896 -6.91 1 88.75 53 ARG B N 1
ATOM 3230 C CA . ARG B 1 53 ? -15.461 -3.291 -7.812 1 88.75 53 ARG B CA 1
ATOM 3231 C C . ARG B 1 53 ? -14.945 -2.092 -8.594 1 88.75 53 ARG B C 1
ATOM 3233 O O . ARG B 1 53 ? -13.828 -2.129 -9.133 1 88.75 53 ARG B O 1
ATOM 3240 N N . ASN B 1 54 ? -15.75 -1.047 -8.641 1 89.38 54 ASN B N 1
ATOM 3241 C CA . ASN B 1 54 ? -15.383 0.079 -9.492 1 89.38 54 ASN B CA 1
ATOM 3242 C C . ASN B 1 54 ? -15 1.304 -8.664 1 89.38 54 ASN B C 1
ATOM 3244 O O . ASN B 1 54 ? -14.953 2.42 -9.188 1 89.38 54 ASN B O 1
ATOM 3248 N N . ILE B 1 55 ? -14.805 1.1 -7.379 1 87.25 55 ILE B N 1
ATOM 3249 C CA . ILE B 1 55 ? -14.367 2.195 -6.516 1 87.25 55 ILE B CA 1
ATOM 3250 C C . ILE B 1 55 ? -13.117 2.844 -7.098 1 87.25 55 ILE B C 1
ATOM 3252 O O . ILE B 1 55 ? -12.188 2.148 -7.523 1 87.25 55 ILE B O 1
ATOM 3256 N N . GLY B 1 56 ? -13.125 4.176 -7.188 1 84.69 56 GLY B N 1
ATOM 3257 C CA . GLY B 1 56 ? -11.961 4.906 -7.664 1 84.69 56 GLY B CA 1
ATOM 3258 C C . GLY B 1 56 ? -12.016 5.207 -9.148 1 84.69 56 GLY B C 1
ATOM 3259 O O . GLY B 1 56 ? -11.141 5.906 -9.68 1 84.69 56 GLY B O 1
ATOM 3260 N N . HIS B 1 57 ? -13.039 4.793 -9.82 1 89.38 57 HIS B N 1
ATOM 3261 C CA . HIS B 1 57 ? -13.164 5.051 -11.25 1 89.38 57 HIS B CA 1
ATOM 3262 C C . HIS B 1 57 ? -14.102 6.227 -11.516 1 89.38 57 HIS B C 1
ATOM 3264 O O . HIS B 1 57 ? -15.055 6.453 -10.766 1 89.38 57 HIS B O 1
ATOM 3270 N N . THR B 1 58 ? -13.781 6.957 -12.484 1 91.94 58 THR B N 1
ATOM 3271 C CA . THR B 1 58 ? -14.586 8.086 -12.945 1 91.94 58 THR B CA 1
ATOM 3272 C C . THR B 1 58 ? -14.961 7.918 -14.422 1 91.94 58 THR B C 1
ATOM 3274 O O . THR B 1 58 ? -14.117 7.543 -15.234 1 91.94 58 THR B O 1
ATOM 3277 N N . TYR B 1 59 ? -16.25 8.141 -14.688 1 91.88 59 TYR B N 1
ATOM 3278 C CA . TYR B 1 59 ? -16.75 8.062 -16.047 1 91.88 59 TYR B CA 1
ATOM 3279 C C . TYR B 1 59 ? -17.219 9.43 -16.547 1 91.88 59 TYR B C 1
ATOM 3281 O O . TYR B 1 59 ? -17.812 10.203 -15.781 1 91.88 59 TYR B O 1
ATOM 3289 N N . SER B 1 60 ? -17 9.703 -17.812 1 90.12 60 SER B N 1
ATOM 3290 C CA . SER B 1 60 ? -17.281 11.023 -18.375 1 90.12 60 SER B CA 1
ATOM 3291 C C . SER B 1 60 ? -18.672 11.07 -19 1 90.12 60 SER B C 1
ATOM 3293 O O . SER B 1 60 ? -19.125 12.125 -19.453 1 90.12 60 SER B O 1
ATOM 3295 N N . SER B 1 61 ? -19.359 9.945 -19.062 1 92.69 61 SER B N 1
ATOM 3296 C CA . SER B 1 61 ? -20.719 9.898 -19.594 1 92.69 61 SER B CA 1
ATOM 3297 C C . SER B 1 61 ? -21.578 8.93 -18.797 1 92.69 61 SER B C 1
ATOM 3299 O O . SER B 1 61 ? -21.078 7.98 -18.203 1 92.69 61 SER B O 1
ATOM 3301 N N . VAL B 1 62 ? -22.891 9.281 -18.859 1 93.75 62 VAL B N 1
ATOM 3302 C CA . VAL B 1 62 ? -23.828 8.422 -18.141 1 93.75 62 VAL B CA 1
ATOM 3303 C C . VAL B 1 62 ? -23.875 7.039 -18.781 1 93.75 62 VAL B C 1
ATOM 3305 O O . VAL B 1 62 ? -24 6.027 -18.094 1 93.75 62 VAL B O 1
ATOM 3308 N N . GLN B 1 63 ? -23.719 6.969 -20.062 1 93.94 63 GLN B N 1
ATOM 3309 C CA . GLN B 1 63 ? -23.734 5.699 -20.781 1 93.94 63 GLN B CA 1
ATOM 3310 C C . GLN B 1 63 ? -22.516 4.855 -20.422 1 93.94 63 GLN B C 1
ATOM 3312 O O . GLN B 1 63 ? -22.625 3.643 -20.234 1 93.94 63 GLN B O 1
ATOM 3317 N N . GLY B 1 64 ? -21.391 5.547 -20.375 1 93.94 64 GLY B N 1
ATOM 3318 C CA . GLY B 1 64 ? -20.188 4.848 -19.969 1 93.94 64 GLY B CA 1
ATOM 3319 C C . GLY B 1 64 ? -20.266 4.266 -18.578 1 93.94 64 GLY B C 1
ATOM 3320 O O . GLY B 1 64 ? -19.875 3.121 -18.344 1 93.94 64 GLY B O 1
ATOM 3321 N N . ALA B 1 65 ? -20.812 5.062 -17.719 1 95.25 65 ALA B N 1
ATOM 3322 C CA . ALA B 1 65 ? -20.984 4.605 -16.328 1 95.25 65 ALA B CA 1
ATOM 3323 C C . ALA B 1 65 ? -21.938 3.426 -16.266 1 95.25 65 ALA B C 1
ATOM 3325 O O . ALA B 1 65 ? -21.656 2.414 -15.625 1 95.25 65 ALA B O 1
ATOM 3326 N N . ALA B 1 66 ? -23.016 3.555 -16.984 1 95.56 66 ALA B N 1
ATOM 3327 C CA . ALA B 1 66 ? -24.031 2.51 -16.969 1 95.56 66 ALA B CA 1
ATOM 3328 C C . ALA B 1 66 ? -23.5 1.206 -17.547 1 95.56 66 ALA B C 1
ATOM 3330 O O . ALA B 1 66 ? -23.75 0.126 -17 1 95.56 66 ALA B O 1
ATOM 3331 N N . THR B 1 67 ? -22.797 1.288 -18.594 1 95.31 67 THR B N 1
ATOM 3332 C CA . THR B 1 67 ? -22.219 0.11 -19.234 1 95.31 67 THR B CA 1
ATOM 3333 C C . THR B 1 67 ? -21.25 -0.597 -18.297 1 95.31 67 THR B C 1
ATOM 3335 O O . THR B 1 67 ? -21.312 -1.817 -18.141 1 95.31 67 THR B O 1
ATOM 3338 N N . ALA B 1 68 ? -20.422 0.162 -17.672 1 94 68 ALA B N 1
ATOM 3339 C CA . ALA B 1 68 ? -19.391 -0.398 -16.781 1 94 68 ALA B CA 1
ATOM 3340 C C . ALA B 1 68 ? -20.031 -1.037 -15.555 1 94 68 ALA B C 1
ATOM 3342 O O . ALA B 1 68 ? -19.578 -2.09 -15.094 1 94 68 ALA B O 1
ATOM 3343 N N . LEU B 1 69 ? -21.047 -0.435 -15.062 1 95.31 69 LEU B N 1
ATOM 3344 C CA . LEU B 1 69 ? -21.594 -0.843 -13.773 1 95.31 69 LEU B CA 1
ATOM 3345 C C . LEU B 1 69 ? -22.656 -1.929 -13.945 1 95.31 69 LEU B C 1
ATOM 3347 O O . LEU B 1 69 ? -22.797 -2.814 -13.102 1 95.31 69 LEU B O 1
ATOM 3351 N N . PHE B 1 70 ? -23.406 -1.933 -15.125 1 95.5 70 PHE B N 1
ATOM 3352 C CA . PHE B 1 70 ? -24.641 -2.723 -15.109 1 95.5 70 PHE B CA 1
ATOM 3353 C C . PHE B 1 70 ? -24.625 -3.75 -16.234 1 95.5 70 PHE B C 1
ATOM 3355 O O . PHE B 1 70 ? -25.312 -4.773 -16.156 1 95.5 70 PHE B O 1
ATOM 3362 N N . ASP B 1 71 ? -23.984 -3.588 -17.266 1 93.19 71 ASP B N 1
ATOM 3363 C CA . ASP B 1 71 ? -24.078 -4.465 -18.438 1 93.19 71 ASP B CA 1
ATOM 3364 C C . ASP B 1 71 ? -23.562 -5.863 -18.109 1 93.19 71 ASP B C 1
ATOM 3366 O O . ASP B 1 71 ? -24 -6.852 -18.703 1 93.19 71 ASP B O 1
ATOM 3370 N N . GLY B 1 72 ? -22.688 -6.035 -17.234 1 89.38 72 GLY B N 1
ATOM 3371 C CA . GLY B 1 72 ? -22.125 -7.336 -16.906 1 89.38 72 GLY B CA 1
ATOM 3372 C C . GLY B 1 72 ? -22.969 -8.102 -15.891 1 89.38 72 GLY B C 1
ATOM 3373 O O . GLY B 1 72 ? -22.641 -9.242 -15.547 1 89.38 72 GLY B O 1
ATOM 3374 N N . ILE B 1 73 ? -24.078 -7.559 -15.5 1 91.31 73 ILE B N 1
ATOM 3375 C CA . ILE B 1 73 ? -24.906 -8.211 -14.484 1 91.31 73 ILE B CA 1
ATOM 3376 C C . ILE B 1 73 ? -25.953 -9.094 -15.156 1 91.31 73 ILE B C 1
ATOM 3378 O O . ILE B 1 73 ? -26.766 -8.609 -15.938 1 91.31 73 ILE B O 1
ATOM 3382 N N . ASP B 1 74 ? -25.875 -10.336 -14.773 1 86.81 74 ASP B N 1
ATOM 3383 C CA . ASP B 1 74 ? -26.812 -11.312 -15.328 1 86.81 74 ASP B CA 1
ATOM 3384 C C . ASP B 1 74 ? -28.234 -11.031 -14.852 1 86.81 74 ASP B C 1
ATOM 3386 O O . ASP B 1 74 ? -28.469 -10.773 -13.664 1 86.81 74 ASP B O 1
ATOM 3390 N N . GLY B 1 75 ? -29.266 -11.109 -15.695 1 85.19 75 GLY B N 1
ATOM 3391 C CA . GLY B 1 75 ? -30.672 -10.914 -15.352 1 85.19 75 GLY B CA 1
ATOM 3392 C C . GLY B 1 75 ? -31.109 -9.461 -15.43 1 85.19 75 GLY B C 1
ATOM 3393 O O . GLY B 1 75 ? -32.281 -9.156 -15.273 1 85.19 75 GLY B O 1
ATOM 3394 N N . GLY B 1 76 ? -30.156 -8.602 -15.641 1 88.06 76 GLY B N 1
ATOM 3395 C CA . GLY B 1 76 ? -30.469 -7.188 -15.797 1 88.06 76 GLY B CA 1
ATOM 3396 C C . GLY B 1 76 ? -30.641 -6.465 -14.477 1 88.06 76 GLY B C 1
ATOM 3397 O O . GLY B 1 76 ? -30.719 -7.098 -13.422 1 88.06 76 GLY B O 1
ATOM 3398 N N . VAL B 1 77 ? -30.594 -5.164 -14.5 1 93.06 77 VAL B N 1
ATOM 3399 C CA . VAL B 1 77 ? -30.75 -4.305 -13.328 1 93.06 77 VAL B CA 1
ATOM 3400 C C . VAL B 1 77 ? -32.031 -3.459 -13.469 1 93.06 77 VAL B C 1
ATOM 3402 O O . VAL B 1 77 ? -32.25 -2.846 -14.516 1 93.06 77 VAL B O 1
ATOM 3405 N N . PRO B 1 78 ? -32.844 -3.467 -12.477 1 91.88 78 PRO B N 1
ATOM 3406 C CA . PRO B 1 78 ? -34.062 -2.615 -12.523 1 91.88 78 PRO B CA 1
ATOM 3407 C C . PRO B 1 78 ? -33.719 -1.138 -12.703 1 91.88 78 PRO B C 1
ATOM 3409 O O . PRO B 1 78 ? -32.719 -0.657 -12.156 1 91.88 78 PRO B O 1
ATOM 3412 N N . VAL B 1 79 ? -34.625 -0.489 -13.422 1 91.5 79 VAL B N 1
ATOM 3413 C CA . VAL B 1 79 ? -34.406 0.913 -13.766 1 91.5 79 VAL B CA 1
ATOM 3414 C C . VAL B 1 79 ? -34.25 1.739 -12.484 1 91.5 79 VAL B C 1
ATOM 3416 O O . VAL B 1 79 ? -33.406 2.646 -12.414 1 91.5 79 VAL B O 1
ATOM 3419 N N . ALA B 1 80 ? -35 1.444 -11.469 1 91 80 ALA B N 1
ATOM 3420 C CA . ALA B 1 80 ? -34.938 2.186 -10.211 1 91 80 ALA B CA 1
ATOM 3421 C C . ALA B 1 80 ? -33.562 2.115 -9.57 1 91 80 ALA B C 1
ATOM 3423 O O . ALA B 1 80 ? -33.062 3.121 -9.078 1 91 80 ALA B O 1
ATOM 3424 N N . LEU B 1 81 ? -32.969 0.962 -9.523 1 93.44 81 LEU B N 1
ATOM 3425 C CA . LEU B 1 81 ? -31.641 0.792 -8.945 1 93.44 81 LEU B CA 1
ATOM 3426 C C . LEU B 1 81 ? -30.578 1.489 -9.797 1 93.44 81 LEU B C 1
ATOM 3428 O O . LEU B 1 81 ? -29.641 2.084 -9.258 1 93.44 81 LEU B O 1
ATOM 3432 N N . LYS B 1 82 ? -30.766 1.362 -11.117 1 94.69 82 LYS B N 1
ATOM 3433 C CA . LYS B 1 82 ? -29.828 2.033 -12.016 1 94.69 82 LYS B CA 1
ATOM 3434 C C . LYS B 1 82 ? -29.812 3.537 -11.758 1 94.69 82 LYS B C 1
ATOM 3436 O O . LYS B 1 82 ? -28.734 4.129 -11.594 1 94.69 82 LYS B O 1
ATOM 3441 N N . LEU B 1 83 ? -30.969 4.078 -11.672 1 93.62 83 LEU B N 1
ATOM 3442 C CA . LEU B 1 83 ? -31.078 5.523 -11.484 1 93.62 83 LEU B CA 1
ATOM 3443 C C . LEU B 1 83 ? -30.547 5.934 -10.117 1 93.62 83 LEU B C 1
ATOM 3445 O O . LEU B 1 83 ? -29.844 6.945 -10 1 93.62 83 LEU B O 1
ATOM 3449 N N . ALA B 1 84 ? -30.859 5.191 -9.125 1 94.25 84 ALA B N 1
ATOM 3450 C CA . ALA B 1 84 ? -30.375 5.496 -7.789 1 94.25 84 ALA B CA 1
ATOM 3451 C C . ALA B 1 84 ? -28.844 5.492 -7.75 1 94.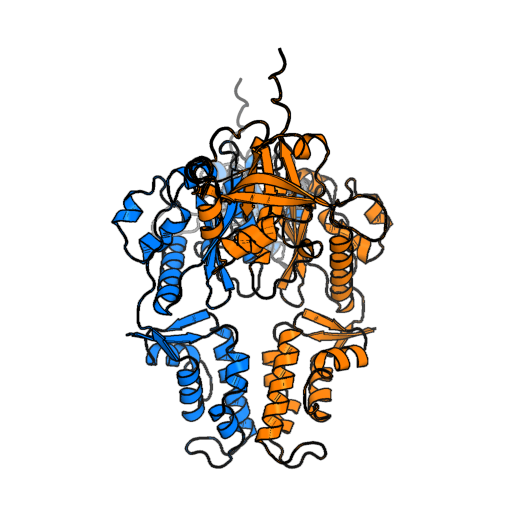25 84 ALA B C 1
ATOM 3453 O O . ALA B 1 84 ? -28.234 6.402 -7.199 1 94.25 84 ALA B O 1
ATOM 3454 N N . ALA B 1 85 ? -28.266 4.457 -8.344 1 96 85 ALA B N 1
ATOM 3455 C CA . ALA B 1 85 ? -26.812 4.332 -8.359 1 96 85 ALA B CA 1
ATOM 3456 C C . ALA B 1 85 ? -26.172 5.484 -9.133 1 96 85 ALA B C 1
ATOM 3458 O O . ALA B 1 85 ? -25.219 6.109 -8.648 1 96 85 ALA B O 1
ATOM 3459 N N . LEU B 1 86 ? -26.703 5.773 -10.281 1 95.75 86 LEU B N 1
ATOM 3460 C CA . LEU B 1 86 ? -26.141 6.805 -11.133 1 95.75 86 LEU B CA 1
ATOM 3461 C C . LEU B 1 86 ? -26.266 8.18 -10.492 1 95.75 86 LEU B C 1
ATOM 3463 O O . LEU B 1 86 ? -25.391 9.031 -10.633 1 95.75 86 LEU B O 1
ATOM 3467 N N . ARG B 1 87 ? -27.344 8.445 -9.797 1 94.25 87 ARG B N 1
ATOM 3468 C CA . ARG B 1 87 ? -27.531 9.711 -9.086 1 94.25 87 ARG B CA 1
ATOM 3469 C C . ARG B 1 87 ? -26.562 9.836 -7.922 1 94.25 87 ARG B C 1
ATOM 3471 O O . ARG B 1 87 ? -26.062 10.93 -7.637 1 94.25 87 ARG B O 1
ATOM 3478 N N . LEU B 1 88 ? -26.328 8.727 -7.277 1 93.75 88 LEU B N 1
ATOM 3479 C CA . LEU B 1 88 ? -25.453 8.719 -6.102 1 93.75 88 LEU B CA 1
ATOM 3480 C C . LEU B 1 88 ? -24.016 9.055 -6.48 1 93.75 88 LEU B C 1
ATOM 3482 O O . LEU B 1 88 ? -23.297 9.656 -5.688 1 93.75 88 LEU B O 1
ATOM 3486 N N . ILE B 1 89 ? -23.609 8.703 -7.688 1 93.81 89 ILE B N 1
ATOM 3487 C CA . ILE B 1 89 ? -22.203 8.852 -8.031 1 93.81 89 ILE B CA 1
ATOM 3488 C C . ILE B 1 89 ? -22.031 10.047 -8.961 1 93.81 89 ILE B C 1
ATOM 3490 O O . ILE B 1 89 ? -20.922 10.328 -9.406 1 93.81 89 ILE B O 1
ATOM 3494 N N . LEU B 1 90 ? -23.094 10.742 -9.195 1 93.56 90 LEU B N 1
ATOM 3495 C CA . LEU B 1 90 ? -23.062 11.93 -10.039 1 93.56 90 LEU B CA 1
ATOM 3496 C C . LEU B 1 90 ? -22.344 13.078 -9.328 1 93.56 90 LEU B C 1
ATOM 3498 O O . LEU B 1 90 ? -22.594 13.336 -8.148 1 93.56 90 LEU B O 1
ATOM 3502 N N . ARG B 1 91 ? -21.422 13.633 -9.977 1 88.75 91 ARG B N 1
ATOM 3503 C CA . ARG B 1 91 ? -20.703 14.789 -9.469 1 88.75 91 ARG B CA 1
ATOM 3504 C C . ARG B 1 91 ? -20.609 15.891 -10.523 1 88.75 91 ARG B C 1
ATOM 3506 O O . ARG B 1 91 ? -20.391 15.602 -11.703 1 88.75 91 ARG B O 1
ATOM 3513 N N . GLU B 1 92 ? -20.922 17.047 -10.094 1 87.06 92 GLU B N 1
ATOM 3514 C CA . GLU B 1 92 ? -20.734 18.203 -10.953 1 87.06 92 GLU B CA 1
ATOM 3515 C C . GLU B 1 92 ? -19.375 18.844 -10.711 1 87.06 92 GLU B C 1
ATOM 3517 O O . GLU B 1 92 ? -19.031 19.172 -9.57 1 87.06 92 GLU B O 1
ATOM 3522 N N . VAL B 1 93 ? -18.672 18.875 -11.836 1 84.19 93 VAL B N 1
ATOM 3523 C CA . VAL B 1 93 ? -17.344 19.469 -11.75 1 84.19 93 VAL B CA 1
ATOM 3524 C C . VAL B 1 93 ? -17.344 20.844 -12.422 1 84.19 93 VAL B C 1
ATOM 3526 O O . VAL B 1 93 ? -17.547 20.938 -13.641 1 84.19 93 VAL B O 1
ATOM 3529 N N . TYR B 1 94 ? -17.234 21.922 -11.656 1 76.31 94 TYR B N 1
ATOM 3530 C CA . TYR B 1 94 ? -17.344 23.281 -12.18 1 76.31 94 TYR B CA 1
ATOM 3531 C C . TYR B 1 94 ? -16.047 23.719 -12.836 1 76.31 94 TYR B C 1
ATOM 3533 O O . TYR B 1 94 ? -16.047 24.312 -13.914 1 76.31 94 TYR B O 1
ATOM 3541 N N . GLN B 1 95 ? -14.93 23.547 -12.133 1 70.19 95 GLN B N 1
ATOM 3542 C CA . GLN B 1 95 ? -13.625 23.906 -12.688 1 70.19 95 GLN B CA 1
ATOM 3543 C C . GLN B 1 95 ? -12.602 22.812 -12.438 1 70.19 95 GLN B C 1
ATOM 3545 O O . GLN B 1 95 ? -12.641 22.125 -11.414 1 70.19 95 GLN B O 1
ATOM 3550 N N . THR B 1 96 ? -12 22.594 -13.672 1 72.25 96 THR B N 1
ATOM 3551 C CA . THR B 1 96 ? -10.898 21.641 -13.516 1 72.25 96 THR B CA 1
ATOM 3552 C C . THR B 1 96 ? -9.812 22.219 -12.625 1 72.25 96 THR B C 1
ATOM 3554 O O . THR B 1 96 ? -9.562 23.438 -12.641 1 72.25 96 THR B O 1
ATOM 3557 N N . ARG B 1 97 ? -9.406 21.344 -11.805 1 77.5 97 ARG B N 1
ATOM 3558 C CA . ARG B 1 97 ? -8.328 21.766 -10.906 1 77.5 97 ARG B CA 1
ATOM 3559 C C . ARG B 1 97 ? -7.086 22.172 -11.695 1 77.5 97 ARG B C 1
ATOM 3561 O O . ARG B 1 97 ? -6.875 21.703 -12.812 1 77.5 97 ARG B O 1
ATOM 3568 N N . ARG B 1 98 ? -6.395 23.062 -11.148 1 81.62 98 ARG B N 1
ATOM 3569 C CA . ARG B 1 98 ? -5.219 23.594 -11.836 1 81.62 98 ARG B CA 1
ATOM 3570 C C . ARG B 1 98 ? -4.012 22.688 -11.641 1 81.62 98 ARG B C 1
ATOM 3572 O O . ARG B 1 98 ? -3.926 21.969 -10.641 1 81.62 98 ARG B O 1
ATOM 3579 N N . ALA B 1 99 ? -3.178 22.734 -12.711 1 89.69 99 ALA B N 1
ATOM 3580 C CA . ALA B 1 99 ? -1.897 22.047 -12.617 1 89.69 99 ALA B CA 1
ATOM 3581 C C . ALA B 1 99 ? -1.012 22.672 -11.539 1 89.69 99 ALA B C 1
ATOM 3583 O O . ALA B 1 99 ? -1.087 23.875 -11.289 1 89.69 99 ALA B O 1
ATOM 3584 N N . PRO B 1 100 ? -0.282 21.812 -10.875 1 91.5 100 PRO B N 1
ATOM 3585 C CA . PRO B 1 100 ? 0.614 22.359 -9.852 1 91.5 100 PRO B CA 1
ATOM 3586 C C . PRO B 1 100 ? 1.668 23.297 -10.438 1 91.5 100 PRO B C 1
ATOM 3588 O O . PRO B 1 100 ? 2.15 23.078 -11.547 1 91.5 100 PRO B O 1
ATOM 3591 N N . GLU B 1 101 ? 1.979 24.297 -9.648 1 88.88 101 GLU B N 1
ATOM 3592 C CA . GLU B 1 101 ? 3.037 25.234 -10.031 1 88.88 101 GLU B CA 1
ATOM 3593 C C . GLU B 1 101 ? 4.406 24.719 -9.586 1 88.88 101 GLU B C 1
ATOM 3595 O O . GLU B 1 101 ? 4.527 24.078 -8.539 1 88.88 101 GLU B O 1
ATOM 3600 N N . PRO B 1 102 ? 5.34 25.062 -10.484 1 90.56 102 PRO B N 1
ATOM 3601 C CA . PRO B 1 102 ? 6.68 24.656 -10.047 1 90.56 102 PRO B CA 1
ATOM 3602 C C . PRO B 1 102 ? 7.117 25.344 -8.758 1 90.56 102 PRO B C 1
ATOM 3604 O O . PRO B 1 102 ? 6.801 26.516 -8.539 1 90.56 102 PRO B O 1
ATOM 3607 N N . PHE B 1 103 ? 7.73 24.547 -7.914 1 89.94 103 PHE B N 1
ATOM 3608 C CA . PHE B 1 103 ? 8.266 25.156 -6.707 1 89.94 103 PHE B CA 1
ATOM 3609 C C . PHE B 1 103 ? 9.641 25.781 -6.98 1 89.94 103 PHE B C 1
ATOM 3611 O O . PHE B 1 103 ? 10.289 25.438 -7.969 1 89.94 103 PHE B O 1
ATOM 3618 N N . PRO B 1 104 ? 10.047 26.719 -6.094 1 85.62 104 PRO B N 1
ATOM 3619 C CA . PRO B 1 104 ? 11.32 27.406 -6.309 1 85.62 104 PRO B CA 1
ATOM 3620 C C . PRO B 1 104 ? 12.508 26.453 -6.383 1 85.62 104 PRO B C 1
ATOM 3622 O O . PRO B 1 104 ? 12.484 25.391 -5.758 1 85.62 104 PRO B O 1
ATOM 3625 N N . LYS B 1 105 ? 13.5 26.891 -7.133 1 87.25 105 LYS B N 1
ATOM 3626 C CA . LYS B 1 105 ? 14.703 26.094 -7.355 1 87.25 105 LYS B CA 1
ATOM 3627 C C . LYS B 1 105 ? 15.352 25.688 -6.035 1 87.25 105 LYS B C 1
ATOM 3629 O O . LYS B 1 105 ? 15.906 24.594 -5.914 1 87.25 105 LYS B O 1
ATOM 3634 N N . ARG B 1 106 ? 15.281 26.5 -5.125 1 84.94 106 ARG B N 1
ATOM 3635 C CA . ARG B 1 106 ? 15.875 26.234 -3.816 1 84.94 106 ARG B CA 1
ATOM 3636 C C . ARG B 1 106 ? 15.289 24.969 -3.193 1 84.94 106 ARG B C 1
ATOM 3638 O O . ARG B 1 106 ? 16.016 24.188 -2.566 1 84.94 106 ARG B O 1
ATOM 3645 N N . VAL B 1 107 ? 14.039 24.875 -3.299 1 89.06 107 VAL B N 1
ATOM 3646 C CA . VAL B 1 107 ? 13.375 23.688 -2.77 1 89.06 107 VAL B CA 1
ATOM 3647 C C . VAL B 1 107 ? 13.914 22.438 -3.451 1 89.06 107 VAL B C 1
ATOM 3649 O O . VAL B 1 107 ? 14.203 21.438 -2.789 1 89.06 107 VAL B O 1
ATOM 3652 N N . GLY B 1 108 ? 14.055 22.469 -4.738 1 90.12 108 GLY B N 1
ATOM 3653 C CA . GLY B 1 108 ? 14.625 21.359 -5.477 1 90.12 108 GLY B CA 1
ATOM 3654 C C . GLY B 1 108 ? 16.031 21 -5.031 1 90.12 108 GLY B C 1
ATOM 3655 O O . GLY B 1 108 ? 16.391 19.828 -4.934 1 90.12 108 GLY B O 1
ATOM 3656 N N . ASP B 1 109 ? 16.75 22.016 -4.742 1 89.12 109 ASP B N 1
ATOM 3657 C CA . ASP B 1 109 ? 18.125 21.797 -4.277 1 89.12 109 ASP B CA 1
ATOM 3658 C C . ASP B 1 109 ? 18.141 21.141 -2.908 1 89.12 109 ASP B C 1
ATOM 3660 O O . ASP B 1 109 ? 18.984 20.266 -2.648 1 89.12 109 ASP B O 1
ATOM 3664 N N . GLU B 1 110 ? 17.266 21.562 -2.119 1 86.44 110 GLU B N 1
ATOM 3665 C CA . GLU B 1 110 ? 17.188 20.984 -0.782 1 86.44 110 GLU B CA 1
ATOM 3666 C C . GLU B 1 110 ? 16.719 19.531 -0.836 1 86.44 110 GLU B C 1
ATOM 3668 O O . GLU B 1 110 ? 17.188 18.703 -0.055 1 86.44 110 GLU B O 1
ATOM 3673 N N . LEU B 1 111 ? 15.891 19.25 -1.737 1 90.75 111 LEU B N 1
ATOM 3674 C CA . LEU B 1 111 ? 15.352 17.891 -1.856 1 90.75 111 LEU B CA 1
ATOM 3675 C C . LEU B 1 111 ? 16.391 16.953 -2.451 1 90.75 111 LEU B C 1
ATOM 3677 O O . LEU B 1 111 ? 16.422 15.758 -2.121 1 90.75 111 LEU B O 1
ATOM 3681 N N . GLY B 1 112 ? 17.266 17.484 -3.264 1 91 112 GLY B N 1
ATOM 3682 C CA . GLY B 1 112 ? 18.172 16.594 -3.973 1 91 112 GLY B CA 1
ATOM 3683 C C . GLY B 1 112 ? 17.469 15.523 -4.777 1 91 112 GLY B C 1
ATOM 3684 O O . GLY B 1 112 ? 16.453 15.797 -5.426 1 91 112 GLY B O 1
ATOM 3685 N N . SER B 1 113 ? 18.109 14.359 -4.809 1 91.62 113 SER B N 1
ATOM 3686 C CA . SER B 1 113 ? 17.422 13.211 -5.402 1 91.62 113 SER B CA 1
ATOM 3687 C C . SER B 1 113 ? 16.375 12.641 -4.449 1 91.62 113 SER B C 1
ATOM 3689 O O . SER B 1 113 ? 16.625 12.516 -3.248 1 91.62 113 SER B O 1
ATOM 3691 N N . TYR B 1 114 ? 15.227 12.43 -5.008 1 93.31 114 TYR B N 1
ATOM 3692 C CA . TYR B 1 114 ? 14.156 11.969 -4.129 1 93.31 114 TYR B CA 1
ATOM 3693 C C . TYR B 1 114 ? 13.312 10.906 -4.812 1 93.31 114 TYR B C 1
ATOM 3695 O O . TYR B 1 114 ? 13.422 10.695 -6.023 1 93.31 114 TYR B O 1
ATOM 3703 N N . VAL B 1 115 ? 12.641 10.141 -4.016 1 94.88 115 VAL B N 1
ATOM 3704 C CA . VAL B 1 115 ? 11.594 9.219 -4.457 1 94.88 115 VAL B CA 1
ATOM 3705 C C . VAL B 1 115 ? 10.227 9.773 -4.082 1 94.88 115 VAL B C 1
ATOM 3707 O O . VAL B 1 115 ? 10.039 10.297 -2.98 1 94.88 115 VAL B O 1
ATOM 3710 N N . TYR B 1 116 ? 9.281 9.734 -5.066 1 96.19 116 TYR B N 1
ATOM 3711 C CA . TYR B 1 116 ? 7.973 10.32 -4.812 1 96.19 116 TYR B CA 1
ATOM 3712 C C . TYR B 1 116 ? 6.859 9.344 -5.156 1 96.19 116 TYR B C 1
ATOM 3714 O O . TYR B 1 116 ? 7.086 8.352 -5.855 1 96.19 116 TYR B O 1
ATOM 3722 N N . ALA B 1 117 ? 5.734 9.578 -4.547 1 97.06 117 ALA B N 1
ATOM 3723 C CA . ALA B 1 117 ? 4.516 8.812 -4.797 1 97.06 117 ALA B CA 1
ATOM 3724 C C . ALA B 1 117 ? 3.361 9.727 -5.184 1 97.06 117 ALA B C 1
ATOM 3726 O O . ALA B 1 117 ? 3.203 10.812 -4.621 1 97.06 117 ALA B O 1
ATOM 3727 N N . LEU B 1 118 ? 2.652 9.312 -6.211 1 97.56 118 LEU B N 1
ATOM 3728 C CA . LEU B 1 118 ? 1.416 9.984 -6.594 1 97.56 118 LEU B CA 1
ATOM 3729 C C . LEU B 1 118 ? 0.202 9.258 -6.023 1 97.56 118 LEU B C 1
ATOM 3731 O O . LEU B 1 118 ? 0.053 8.047 -6.211 1 97.56 118 LEU B O 1
ATOM 3735 N N . LEU B 1 119 ? -0.606 9.992 -5.309 1 95.44 119 LEU B N 1
ATOM 3736 C CA . LEU B 1 119 ? -1.755 9.414 -4.617 1 95.44 119 LEU B CA 1
ATOM 3737 C C . LEU B 1 119 ? -3.061 9.867 -5.266 1 95.44 119 LEU B C 1
ATOM 3739 O O . LEU B 1 119 ? -3.217 11.039 -5.602 1 95.44 119 LEU B O 1
ATOM 3743 N N . ASP B 1 120 ? -3.912 8.922 -5.535 1 93.62 120 ASP B N 1
ATOM 3744 C CA . ASP B 1 120 ? -5.277 9.172 -5.988 1 93.62 120 ASP B CA 1
ATOM 3745 C C . ASP B 1 120 ? -6.207 9.453 -4.805 1 93.62 120 ASP B C 1
ATOM 3747 O O . ASP B 1 120 ? -6.445 8.57 -3.979 1 93.62 120 ASP B O 1
ATOM 3751 N N . PRO B 1 121 ? -6.707 10.68 -4.711 1 89 121 PRO B N 1
ATOM 3752 C CA . PRO B 1 121 ? -7.531 11.023 -3.551 1 89 121 PRO B CA 1
ATOM 3753 C C . PRO B 1 121 ? -8.906 10.359 -3.586 1 89 121 PRO B C 1
ATOM 3755 O O . PRO B 1 121 ? -9.617 10.344 -2.576 1 89 121 PRO B O 1
ATOM 3758 N N . ARG B 1 122 ? -9.43 9.891 -4.719 1 85.62 122 ARG B N 1
ATOM 3759 C CA . ARG B 1 122 ? -10.758 9.305 -4.84 1 85.62 122 ARG B CA 1
ATOM 3760 C C . ARG B 1 122 ? -10.859 8.008 -4.039 1 85.62 122 ARG B C 1
ATOM 3762 O O . ARG B 1 122 ? -11.914 7.707 -3.475 1 85.62 122 ARG B O 1
ATOM 3769 N N . ASN B 1 123 ? -9.734 7.234 -3.949 1 85.44 123 ASN B N 1
ATOM 3770 C CA . ASN B 1 123 ? -9.719 6 -3.176 1 85.44 123 ASN B CA 1
ATOM 3771 C C . ASN B 1 123 ? -8.508 5.934 -2.246 1 85.44 123 ASN B C 1
ATOM 3773 O O . ASN B 1 123 ? -8.227 4.887 -1.66 1 85.44 123 ASN B O 1
ATOM 3777 N N . ARG B 1 124 ? -7.707 7.004 -2.168 1 87.38 124 ARG B N 1
ATOM 3778 C CA . ARG B 1 124 ? -6.535 7.129 -1.308 1 87.38 124 ARG B CA 1
ATOM 3779 C C . ARG B 1 124 ? -5.562 5.977 -1.535 1 87.38 124 ARG B C 1
ATOM 3781 O O . ARG B 1 124 ? -5.145 5.312 -0.584 1 87.38 124 ARG B O 1
ATOM 3788 N N . SER B 1 125 ? -5.266 5.766 -2.734 1 91.69 125 SER B N 1
ATOM 3789 C CA . SER B 1 125 ? -4.305 4.75 -3.156 1 91.69 125 SER B CA 1
ATOM 3790 C C . SER B 1 125 ? -3.137 5.375 -3.91 1 91.69 125 SER B C 1
ATOM 3792 O O . SER B 1 125 ? -3.316 6.344 -4.652 1 91.69 125 SER B O 1
ATOM 3794 N N . VAL B 1 126 ? -2.002 4.844 -3.654 1 94.88 126 VAL B N 1
ATOM 3795 C CA . VAL B 1 126 ? -0.845 5.238 -4.449 1 94.88 126 VAL B CA 1
ATOM 3796 C C . VAL B 1 126 ? -0.913 4.578 -5.824 1 94.88 126 VAL B C 1
ATOM 3798 O O . VAL B 1 126 ? -1.007 3.354 -5.93 1 94.88 126 VAL B O 1
ATOM 3801 N N . PHE B 1 127 ? -0.896 5.402 -6.898 1 96 127 PHE B N 1
ATOM 3802 C CA . PHE B 1 127 ? -1.044 4.785 -8.211 1 96 127 PHE B CA 1
ATOM 3803 C C . PHE B 1 127 ? 0.257 4.867 -9 1 96 127 PHE B C 1
ATOM 3805 O O . PHE B 1 127 ? 0.39 4.25 -10.055 1 96 127 PHE B O 1
ATOM 3812 N N . TYR B 1 128 ? 1.208 5.59 -8.445 1 96.56 128 TYR B N 1
ATOM 3813 C CA . TYR B 1 128 ? 2.49 5.68 -9.133 1 96.56 128 TYR B CA 1
ATOM 3814 C C . TYR B 1 128 ? 3.611 6.02 -8.164 1 96.56 128 TYR B C 1
ATOM 3816 O O . TYR B 1 128 ? 3.416 6.809 -7.234 1 96.56 128 TYR B O 1
ATOM 3824 N N . VAL B 1 129 ? 4.766 5.379 -8.398 1 95.62 129 VAL B N 1
ATOM 3825 C CA . VAL B 1 129 ? 5.996 5.664 -7.672 1 95.62 129 VAL B CA 1
ATOM 3826 C C . VAL B 1 129 ? 7.117 5.992 -8.656 1 95.62 129 VAL B C 1
ATOM 3828 O O . VAL B 1 129 ? 7.305 5.285 -9.648 1 95.62 129 VAL B O 1
ATOM 3831 N N . GLY B 1 130 ? 7.809 7.098 -8.422 1 94.12 130 GLY B N 1
ATOM 3832 C CA . GLY B 1 130 ? 8.906 7.492 -9.297 1 94.12 130 GLY B CA 1
ATOM 3833 C C . GLY B 1 130 ? 10.07 8.102 -8.547 1 94.12 130 GLY B C 1
ATOM 3834 O O . GLY B 1 130 ? 10.008 8.289 -7.328 1 94.12 130 GLY B O 1
ATOM 3835 N N . LYS B 1 131 ? 11.148 8.281 -9.227 1 92.88 131 LYS B N 1
ATOM 3836 C CA . LYS B 1 131 ? 12.32 9.008 -8.742 1 92.88 131 LYS B CA 1
ATOM 3837 C C . LYS B 1 131 ? 12.57 10.266 -9.57 1 92.88 131 LYS B C 1
ATOM 3839 O O . LYS B 1 131 ? 12.148 10.352 -10.727 1 92.88 131 LYS B O 1
ATOM 3844 N N . GLY B 1 132 ? 13.188 11.266 -8.859 1 91.19 132 GLY B N 1
ATOM 3845 C CA . GLY B 1 132 ? 13.422 12.484 -9.609 1 91.19 132 GLY B CA 1
ATOM 3846 C C . GLY B 1 132 ? 14.211 13.523 -8.836 1 91.19 132 GLY B C 1
ATOM 3847 O O . GLY B 1 132 ? 14.695 13.242 -7.734 1 91.19 132 GLY B O 1
ATOM 3848 N N . ARG B 1 133 ? 14.414 14.609 -9.539 1 91.25 133 ARG B N 1
ATOM 3849 C CA . ARG B 1 133 ? 15.016 15.828 -9.016 1 91.25 133 ARG B CA 1
ATOM 3850 C C . ARG B 1 133 ? 14.227 17.062 -9.445 1 91.25 133 ARG B C 1
ATOM 3852 O O . ARG B 1 133 ? 13.469 17.016 -10.422 1 91.25 133 ARG B O 1
ATOM 3859 N N . GLY B 1 134 ? 14.453 18.141 -8.594 1 91.12 134 GLY B N 1
ATOM 3860 C CA . GLY B 1 134 ? 13.727 19.359 -8.945 1 91.12 134 GLY B CA 1
ATOM 3861 C C . GLY B 1 134 ? 12.219 19.156 -8.953 1 91.12 134 GLY B C 1
ATOM 3862 O O . GLY B 1 134 ? 11.656 18.578 -8.023 1 91.12 134 GLY B O 1
ATOM 3863 N N . THR B 1 135 ? 11.578 19.656 -10.055 1 93.25 135 THR B N 1
ATOM 3864 C CA . THR B 1 135 ? 10.117 19.641 -10.078 1 93.25 135 THR B CA 1
ATOM 3865 C C . THR B 1 135 ? 9.602 18.406 -10.82 1 93.25 135 THR B C 1
ATOM 3867 O O . THR B 1 135 ? 8.461 18.391 -11.281 1 93.25 135 THR B O 1
ATOM 3870 N N . ARG B 1 136 ? 10.375 17.391 -10.953 1 93.75 136 ARG B N 1
ATOM 3871 C CA . ARG B 1 136 ? 10.008 16.172 -11.664 1 93.75 136 ARG B CA 1
ATOM 3872 C C . ARG B 1 136 ? 8.734 15.562 -11.094 1 93.75 136 ARG B C 1
ATOM 3874 O O . ARG B 1 136 ? 7.957 14.93 -11.812 1 93.75 136 ARG B O 1
ATOM 3881 N N . VAL B 1 137 ? 8.492 15.742 -9.836 1 94.94 137 VAL B N 1
ATOM 3882 C CA . VAL B 1 137 ? 7.352 15.172 -9.133 1 94.94 137 VAL B CA 1
ATOM 3883 C C . VAL B 1 137 ? 6.051 15.609 -9.797 1 94.94 137 VAL B C 1
ATOM 3885 O O . VAL B 1 137 ? 5.051 14.891 -9.758 1 94.94 137 VAL B O 1
ATOM 3888 N N . TYR B 1 138 ? 6.121 16.734 -10.508 1 95.56 138 TYR B N 1
ATOM 3889 C CA . TYR B 1 138 ? 4.93 17.25 -11.156 1 95.56 138 TYR B CA 1
ATOM 3890 C C . TYR B 1 138 ? 4.887 16.859 -12.625 1 95.56 138 TYR B C 1
ATOM 3892 O O . TYR B 1 138 ? 3.908 17.141 -13.328 1 95.56 138 TYR B O 1
ATOM 3900 N N . GLY B 1 139 ? 5.855 16.25 -13.148 1 94.38 139 GLY B N 1
ATOM 3901 C CA . GLY B 1 139 ? 6.055 16.016 -14.57 1 94.38 139 GLY B CA 1
ATOM 3902 C C . GLY B 1 139 ? 4.887 15.32 -15.227 1 94.38 139 GLY B C 1
ATOM 3903 O O . GLY B 1 139 ? 4.395 15.758 -16.266 1 94.38 139 GLY B O 1
ATOM 3904 N N . TYR B 1 140 ? 4.445 14.219 -14.672 1 94.94 140 TYR B N 1
ATOM 3905 C CA . TYR B 1 140 ? 3.363 13.453 -15.273 1 94.94 140 TYR B CA 1
ATOM 3906 C C . TYR B 1 140 ? 2.074 14.258 -15.312 1 94.94 140 TYR B C 1
ATOM 3908 O O . TYR B 1 140 ? 1.292 14.156 -16.266 1 94.94 140 TYR B O 1
ATOM 3916 N N . VAL B 1 141 ? 1.854 15.031 -14.25 1 95.69 141 VAL B N 1
ATOM 3917 C CA . VAL B 1 141 ? 0.651 15.859 -14.219 1 95.69 141 VAL B CA 1
ATOM 3918 C C . VAL B 1 141 ? 0.716 16.922 -15.32 1 95.69 141 VAL B C 1
ATOM 3920 O O . VAL B 1 141 ? -0.271 17.156 -16.016 1 95.69 141 VAL B O 1
ATOM 3923 N N . TRP B 1 142 ? 1.894 17.531 -15.445 1 94.25 142 TRP B N 1
ATOM 3924 C CA . TRP B 1 142 ? 2.057 18.531 -16.5 1 94.25 142 TRP B CA 1
ATOM 3925 C C . TRP B 1 142 ? 1.852 17.906 -17.875 1 94.25 142 TRP B C 1
ATOM 3927 O O . TRP B 1 142 ? 1.265 18.516 -18.766 1 94.25 142 TRP B O 1
ATOM 3937 N N . GLU B 1 143 ? 2.322 16.734 -18.031 1 92.75 143 GLU B N 1
ATOM 3938 C CA . GLU B 1 143 ? 2.131 16.031 -19.297 1 92.75 143 GLU B CA 1
ATOM 3939 C C . GLU B 1 143 ? 0.66 15.703 -19.531 1 92.75 143 GLU B C 1
ATOM 3941 O O . GLU B 1 143 ? 0.135 15.914 -20.625 1 92.75 143 GLU B O 1
ATOM 3946 N N . ALA B 1 144 ? 0.03 15.18 -18.547 1 94.06 144 ALA B N 1
ATOM 3947 C CA . ALA B 1 144 ? -1.368 14.766 -18.656 1 94.06 144 ALA B CA 1
ATOM 3948 C C . ALA B 1 144 ? -2.268 15.961 -18.969 1 94.06 144 ALA B C 1
ATOM 3950 O O . ALA B 1 144 ? -3.234 15.844 -19.719 1 94.06 144 ALA B O 1
ATOM 3951 N N . LEU B 1 145 ? -1.91 17.125 -18.406 1 92.62 145 LEU B N 1
ATOM 3952 C CA . LEU B 1 145 ? -2.748 18.297 -18.547 1 92.62 145 LEU B CA 1
ATOM 3953 C C . LEU B 1 145 ? -2.217 19.203 -19.656 1 92.62 145 LEU B C 1
ATOM 3955 O O . LEU B 1 145 ? -2.715 20.312 -19.844 1 92.62 145 LEU B O 1
ATOM 3959 N N . ALA B 1 146 ? -1.182 18.766 -20.359 1 89.94 146 ALA B N 1
ATOM 3960 C CA . ALA B 1 146 ? -0.612 19.438 -21.516 1 89.94 146 ALA B CA 1
ATOM 3961 C C . ALA B 1 146 ? -0.131 20.844 -21.156 1 89.94 146 ALA B C 1
ATOM 3963 O O . ALA B 1 146 ? -0.457 21.812 -21.828 1 89.94 146 ALA B O 1
ATOM 3964 N N . VAL B 1 147 ? 0.463 20.938 -20 1 88 147 VAL B N 1
ATOM 3965 C CA . VAL B 1 147 ? 1.121 22.188 -19.609 1 88 147 VAL B CA 1
ATOM 3966 C C . VAL B 1 147 ? 2.553 22.203 -20.141 1 88 147 VAL B C 1
ATOM 3968 O O . VAL B 1 147 ? 3.502 21.953 -19.391 1 88 147 VAL B O 1
ATOM 3971 N N . ASP B 1 148 ? 2.738 22.609 -21.25 1 85.62 148 ASP B N 1
ATOM 3972 C CA . ASP B 1 148 ? 3.998 22.5 -21.984 1 85.62 148 ASP B CA 1
ATOM 3973 C C . ASP B 1 148 ? 5.047 23.453 -21.406 1 85.62 148 ASP B C 1
ATOM 3975 O O . ASP B 1 148 ? 6.238 23.141 -21.391 1 85.62 148 ASP B O 1
ATOM 3979 N N . GLU B 1 149 ? 4.605 24.578 -20.969 1 84.69 149 GLU B N 1
ATOM 3980 C CA . GLU B 1 149 ? 5.531 25.562 -20.438 1 84.69 149 GLU B CA 1
ATOM 3981 C C . GLU B 1 149 ? 6.316 25 -19.25 1 84.69 149 GLU B C 1
ATOM 3983 O O . GLU B 1 149 ? 7.523 25.219 -19.141 1 84.69 149 GLU B O 1
ATOM 3988 N N . HIS B 1 150 ? 5.617 24.266 -18.438 1 86.75 150 HIS B N 1
ATOM 3989 C CA . HIS B 1 150 ? 6.262 23.688 -17.266 1 86.75 150 HIS B CA 1
ATOM 3990 C C . HIS B 1 150 ? 7.051 22.422 -17.641 1 86.75 150 HIS B C 1
ATOM 3992 O O . HIS B 1 150 ? 8.141 22.203 -17.109 1 86.75 150 HIS B O 1
ATOM 3998 N N . ARG B 1 151 ? 6.566 21.672 -18.531 1 85.69 151 ARG B N 1
ATOM 3999 C CA . ARG B 1 151 ? 7.219 20.438 -18.938 1 85.69 151 ARG B CA 1
ATOM 4000 C C . ARG B 1 151 ? 8.609 20.719 -19.5 1 85.69 151 ARG B C 1
ATOM 4002 O O . ARG B 1 151 ? 9.531 19.922 -19.312 1 85.69 151 ARG B O 1
ATOM 4009 N N . LYS B 1 152 ? 8.797 21.766 -20.109 1 82.75 152 LYS B N 1
ATOM 4010 C CA . LYS B 1 152 ? 10.055 22.125 -20.766 1 82.75 152 LYS B CA 1
ATOM 4011 C C . LYS B 1 152 ? 11.133 22.438 -19.734 1 82.75 152 LYS B C 1
ATOM 4013 O O . LYS B 1 152 ? 12.328 22.375 -20.047 1 82.75 152 LYS B O 1
ATOM 4018 N N . THR B 1 153 ? 10.719 22.719 -18.547 1 80 153 THR B N 1
ATOM 4019 C CA . THR B 1 153 ? 11.68 23.062 -17.5 1 80 153 THR B CA 1
ATOM 4020 C C . THR B 1 153 ? 12.25 21.812 -16.859 1 80 153 THR B C 1
ATOM 4022 O O . THR B 1 153 ? 13.211 21.875 -16.094 1 80 153 THR B O 1
ATOM 4025 N N . LEU B 1 154 ? 11.719 20.688 -17.172 1 84.81 154 LEU B N 1
ATOM 4026 C CA . LEU B 1 154 ? 12.18 19.438 -16.578 1 84.81 154 LEU B CA 1
ATOM 4027 C C . LEU B 1 154 ? 13.508 19 -17.203 1 84.81 154 LEU B C 1
ATOM 4029 O O . LEU B 1 154 ? 13.672 19.062 -18.422 1 84.81 154 LEU B O 1
ATOM 4033 N N . GLU B 1 155 ? 14.477 18.766 -16.344 1 70.06 155 GLU B N 1
ATOM 4034 C CA . GLU B 1 155 ? 15.805 18.375 -16.812 1 70.06 155 GLU B CA 1
ATOM 4035 C C . GLU B 1 155 ? 15.836 16.906 -17.203 1 70.06 155 GLU B C 1
ATOM 4037 O O . GLU B 1 155 ? 16.656 16.484 -18.031 1 70.06 155 GLU B O 1
ATOM 4042 N N . ASP B 1 156 ? 15.117 16.125 -16.516 1 66.56 156 ASP B N 1
ATOM 4043 C CA . ASP B 1 156 ? 15.211 14.68 -16.734 1 66.56 156 ASP B CA 1
ATOM 4044 C C . ASP B 1 156 ? 13.906 14.125 -17.297 1 66.56 156 ASP B C 1
ATOM 4046 O O . ASP B 1 156 ? 12.836 14.688 -17.078 1 66.56 156 ASP B O 1
ATOM 4050 N N . SER B 1 157 ? 14.133 13.344 -18.328 1 60.41 157 SER B N 1
ATOM 4051 C CA . SER B 1 157 ? 12.961 12.68 -18.906 1 60.41 157 SER B CA 1
ATOM 4052 C C . SER B 1 157 ? 12.617 11.414 -18.125 1 60.41 157 SER B C 1
ATOM 4054 O O . SER B 1 157 ? 13.5 10.75 -17.594 1 60.41 157 SER B O 1
ATOM 4056 N N . GLU B 1 158 ? 11.359 11.273 -17.844 1 64.81 158 GLU B N 1
ATOM 4057 C CA . GLU B 1 158 ? 10.914 10.016 -17.25 1 64.81 158 GLU B CA 1
ATOM 4058 C C . GLU B 1 158 ? 11.203 8.836 -18.156 1 64.81 158 GLU B C 1
ATOM 4060 O O . GLU B 1 158 ? 10.922 8.891 -19.359 1 64.81 158 GLU B O 1
ATOM 4065 N N . LYS B 1 159 ? 11.93 7.867 -17.672 1 74.94 159 LYS B N 1
ATOM 4066 C CA . LYS B 1 159 ? 12.398 6.727 -18.453 1 74.94 159 LYS B CA 1
ATOM 4067 C C . LYS B 1 159 ? 11.461 5.531 -18.297 1 74.94 159 LYS B C 1
ATOM 4069 O O . LYS B 1 159 ? 11.883 4.383 -18.469 1 74.94 159 LYS B O 1
ATOM 4074 N N . ASP B 1 160 ? 10.172 5.875 -18.125 1 88.62 160 ASP B N 1
ATOM 4075 C CA . ASP B 1 160 ? 9.25 4.754 -17.938 1 88.62 160 ASP B CA 1
ATOM 4076 C C . ASP B 1 160 ? 8.859 4.141 -19.281 1 88.62 160 ASP B C 1
ATOM 4078 O O . ASP B 1 160 ? 8.938 4.801 -20.312 1 88.62 160 ASP B O 1
ATOM 4082 N N . ALA B 1 161 ? 8.562 2.854 -19.25 1 88 161 ALA B N 1
ATOM 4083 C CA . ALA B 1 161 ? 8.016 2.195 -20.438 1 88 161 ALA B CA 1
ATOM 4084 C C . ALA B 1 161 ? 6.766 2.91 -20.938 1 88 161 ALA B C 1
ATOM 4086 O O . ALA B 1 161 ? 6.043 3.529 -20.141 1 88 161 ALA B O 1
ATOM 4087 N N . PRO B 1 162 ? 6.5 2.844 -22.25 1 91.06 162 PRO B N 1
ATOM 4088 C CA . PRO B 1 162 ? 5.328 3.514 -22.828 1 91.06 162 PRO B CA 1
ATOM 4089 C C . PRO B 1 162 ? 4.02 3.094 -22.172 1 91.06 162 PRO B C 1
ATOM 4091 O O . PRO B 1 162 ? 3.121 3.918 -21.984 1 91.06 162 PRO B O 1
ATOM 4094 N N . GLU B 1 163 ? 3.955 1.827 -21.828 1 91.75 163 GLU B N 1
ATOM 4095 C CA . GLU B 1 163 ? 2.736 1.333 -21.203 1 91.75 163 GLU B CA 1
ATOM 4096 C C . GLU B 1 163 ? 2.506 2.002 -19.844 1 91.75 163 GLU B C 1
ATOM 4098 O O . GLU B 1 163 ? 1.369 2.311 -19.484 1 91.75 163 GLU B O 1
ATOM 4103 N N . VAL B 1 164 ? 3.574 2.176 -19.141 1 93.38 164 VAL B N 1
ATOM 4104 C CA . VAL B 1 164 ? 3.496 2.822 -17.828 1 93.38 164 VAL B CA 1
ATOM 4105 C C . VAL B 1 164 ? 3.1 4.285 -18 1 93.38 164 VAL B C 1
ATOM 4107 O O . VAL B 1 164 ? 2.225 4.785 -17.297 1 93.38 164 VAL B O 1
ATOM 4110 N N . THR B 1 165 ? 3.707 4.961 -18.953 1 93.62 165 THR B N 1
ATOM 4111 C CA . THR B 1 165 ? 3.402 6.363 -19.219 1 93.62 165 THR B CA 1
ATOM 4112 C C . THR B 1 165 ? 1.933 6.535 -19.594 1 93.62 165 THR B C 1
ATOM 4114 O O . THR B 1 165 ? 1.246 7.398 -19.047 1 93.62 165 THR B O 1
ATOM 4117 N N . ALA B 1 166 ? 1.45 5.73 -20.438 1 94.56 166 ALA B N 1
ATOM 4118 C CA . ALA B 1 166 ? 0.063 5.812 -20.891 1 94.56 166 ALA B CA 1
ATOM 4119 C C . ALA B 1 166 ? -0.905 5.582 -19.734 1 94.56 166 ALA B C 1
ATOM 4121 O O . ALA B 1 166 ? -1.879 6.32 -19.578 1 94.56 166 ALA B O 1
ATOM 4122 N N . ALA B 1 167 ? -0.634 4.555 -19 1 94.88 167 ALA B N 1
ATOM 4123 C CA . ALA B 1 167 ? -1.497 4.23 -17.875 1 94.88 167 ALA B CA 1
ATOM 4124 C C . ALA B 1 167 ? -1.498 5.359 -16.844 1 94.88 167 ALA B C 1
ATOM 4126 O O . ALA B 1 167 ? -2.543 5.695 -16.281 1 94.88 167 ALA B O 1
ATOM 4127 N N . THR B 1 168 ? -0.29 5.914 -16.578 1 95.69 168 THR B N 1
ATOM 4128 C CA . THR B 1 168 ? -0.164 6.984 -15.586 1 95.69 168 THR B CA 1
ATOM 4129 C C . THR B 1 168 ? -0.903 8.234 -16.047 1 95.69 168 THR B C 1
ATOM 4131 O O . THR B 1 168 ? -1.662 8.828 -15.281 1 95.69 168 THR B O 1
ATOM 4134 N N . ILE B 1 169 ? -0.748 8.594 -17.266 1 95.44 169 ILE B N 1
ATOM 4135 C CA . ILE B 1 169 ? -1.406 9.766 -17.828 1 95.44 169 ILE B CA 1
ATOM 4136 C C . ILE B 1 169 ? -2.92 9.57 -17.797 1 95.44 169 ILE B C 1
ATOM 4138 O O . ILE B 1 169 ? -3.664 10.477 -17.422 1 95.44 169 ILE B O 1
ATOM 4142 N N . ALA B 1 170 ? -3.387 8.43 -18.203 1 94.06 170 ALA B N 1
ATOM 4143 C CA . ALA B 1 170 ? -4.816 8.133 -18.219 1 94.06 170 ALA B CA 1
ATOM 4144 C C . ALA B 1 170 ? -5.422 8.273 -16.828 1 94.06 170 ALA B C 1
ATOM 4146 O O . ALA B 1 170 ? -6.496 8.867 -16.656 1 94.06 170 ALA B O 1
ATOM 4147 N N . ARG B 1 171 ? -4.77 7.766 -15.852 1 94.5 171 ARG B N 1
ATOM 4148 C CA . ARG B 1 171 ? -5.273 7.844 -14.484 1 94.5 171 ARG B CA 1
ATOM 4149 C C . ARG B 1 171 ? -5.32 9.289 -14 1 94.5 171 ARG B C 1
ATOM 4151 O O . ARG B 1 171 ? -6.277 9.695 -13.344 1 94.5 171 ARG B O 1
ATOM 4158 N N . ILE B 1 172 ? -4.262 10 -14.289 1 95.69 172 ILE B N 1
ATOM 4159 C CA . ILE B 1 172 ? -4.215 11.398 -13.883 1 95.69 172 ILE B CA 1
ATOM 4160 C C . ILE B 1 172 ? -5.379 12.164 -14.508 1 95.69 172 ILE B C 1
ATOM 4162 O O . ILE B 1 172 ? -6.062 12.93 -13.828 1 95.69 172 ILE B O 1
ATOM 4166 N N . ARG B 1 173 ? -5.691 11.938 -15.711 1 91.94 173 ARG B N 1
ATOM 4167 C CA . ARG B 1 173 ? -6.801 12.602 -16.391 1 91.94 173 ARG B CA 1
ATOM 4168 C C . ARG B 1 173 ? -8.133 12.234 -15.742 1 91.94 173 ARG B C 1
ATOM 4170 O O . ARG B 1 173 ? -8.992 13.094 -15.555 1 91.94 173 ARG B O 1
ATOM 4177 N N . GLU B 1 174 ? -8.258 11 -15.422 1 89.69 174 GLU B N 1
ATOM 4178 C CA . GLU B 1 174 ? -9.469 10.57 -14.734 1 89.69 174 GLU B CA 1
ATOM 4179 C C . GLU B 1 174 ? -9.656 11.312 -13.414 1 89.69 174 GLU B C 1
ATOM 4181 O O . GLU B 1 174 ? -10.766 11.711 -13.07 1 89.69 174 GLU B O 1
ATOM 4186 N N . ILE B 1 175 ? -8.578 11.445 -12.695 1 91.62 175 ILE B N 1
ATOM 4187 C CA . ILE B 1 175 ? -8.625 12.117 -11.398 1 91.62 175 ILE B CA 1
ATOM 4188 C C . ILE B 1 175 ? -9.055 13.57 -11.586 1 91.62 175 ILE B C 1
ATOM 4190 O O . ILE B 1 175 ? -9.977 14.047 -10.922 1 91.62 175 ILE B O 1
ATOM 4194 N N . TYR B 1 176 ? -8.453 14.234 -12.516 1 90.75 176 TYR B N 1
ATOM 4195 C CA . TYR B 1 176 ? -8.766 15.648 -12.734 1 90.75 176 TYR B CA 1
ATOM 4196 C C . TYR B 1 176 ? -10.156 15.82 -13.328 1 90.75 176 TYR B C 1
ATOM 4198 O O . TYR B 1 176 ? -10.867 16.766 -13 1 90.75 176 TYR B O 1
ATOM 4206 N N . ASP B 1 177 ? -10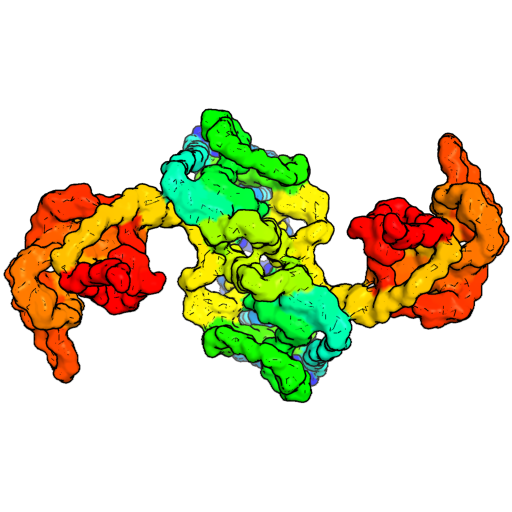.547 14.898 -14.164 1 86.94 177 ASP B N 1
ATOM 4207 C CA . ASP B 1 177 ? -11.898 14.922 -14.711 1 86.94 177 ASP B CA 1
ATOM 4208 C C . ASP B 1 177 ? -12.938 14.797 -13.602 1 86.94 177 ASP B C 1
ATOM 4210 O O . ASP B 1 177 ? -14.07 15.273 -13.742 1 86.94 177 ASP B O 1
ATOM 4214 N N . SER B 1 178 ? -12.555 14.18 -12.555 1 87.31 178 SER B N 1
ATOM 4215 C CA . SER B 1 178 ? -13.477 13.984 -11.438 1 87.31 178 SER B CA 1
ATOM 4216 C C . SER B 1 178 ? -13.492 15.195 -10.516 1 87.31 178 SER B C 1
ATOM 4218 O O . SER B 1 178 ? -14.188 15.195 -9.492 1 87.31 178 SER B O 1
ATOM 4220 N N . GLY B 1 179 ? -12.68 16.203 -10.82 1 85.69 179 GLY B N 1
ATOM 4221 C CA . GLY B 1 179 ? -12.648 17.406 -10.008 1 85.69 179 GLY B CA 1
ATOM 4222 C C . GLY B 1 179 ? -11.656 17.328 -8.867 1 85.69 179 GLY B C 1
ATOM 4223 O O . GLY B 1 179 ? -11.641 18.188 -7.984 1 85.69 179 GLY B O 1
ATOM 4224 N N . HIS B 1 180 ? -10.922 16.297 -8.828 1 88.25 180 HIS B N 1
ATOM 4225 C CA . HIS B 1 180 ? -9.875 16.156 -7.824 1 88.25 180 HIS B CA 1
ATOM 4226 C C . HIS B 1 180 ? -8.5 16.453 -8.414 1 88.25 180 HIS B C 1
ATOM 4228 O O . HIS B 1 180 ? -8.367 16.656 -9.625 1 88.25 180 HIS B O 1
ATOM 4234 N N . GLU B 1 181 ? -7.559 16.609 -7.562 1 92.56 181 GLU B N 1
ATOM 4235 C CA . GLU B 1 181 ? -6.164 16.766 -7.973 1 92.56 181 GLU B CA 1
ATOM 4236 C C . GLU B 1 181 ? -5.293 15.648 -7.406 1 92.56 181 GLU B C 1
ATOM 4238 O O . GLU B 1 181 ? -5.57 15.117 -6.328 1 92.56 181 GLU B O 1
ATOM 4243 N N . VAL B 1 182 ? -4.285 15.359 -8.18 1 95.62 182 VAL B N 1
ATOM 4244 C CA . VAL B 1 182 ? -3.32 14.367 -7.707 1 95.62 182 VAL B CA 1
ATOM 4245 C C . VAL B 1 182 ? -2.605 14.898 -6.469 1 95.62 182 VAL B C 1
ATOM 4247 O O . VAL B 1 182 ? -2.217 16.078 -6.422 1 95.62 182 VAL B O 1
ATOM 4250 N N . GLU B 1 183 ? -2.549 14.125 -5.418 1 94.56 183 GLU B N 1
ATOM 4251 C CA . GLU B 1 183 ? -1.727 14.477 -4.266 1 94.56 183 GLU B CA 1
ATOM 4252 C C . GLU B 1 183 ? -0.294 13.977 -4.438 1 94.56 183 GLU B C 1
ATOM 4254 O O . GLU B 1 183 ? -0.073 12.812 -4.781 1 94.56 183 GLU B O 1
ATOM 4259 N N . HIS B 1 184 ? 0.648 14.867 -4.254 1 96.56 184 HIS B N 1
ATOM 4260 C CA . HIS B 1 184 ? 2.064 14.57 -4.434 1 96.56 184 HIS B CA 1
ATOM 4261 C C . HIS B 1 184 ? 2.76 14.375 -3.09 1 96.56 184 HIS B C 1
ATOM 4263 O O . HIS B 1 184 ? 2.693 15.242 -2.221 1 96.56 184 HIS B O 1
ATOM 4269 N N . TYR B 1 185 ? 3.439 13.242 -2.936 1 95.19 185 TYR B N 1
ATOM 4270 C CA . TYR B 1 185 ? 4.164 12.953 -1.701 1 95.19 185 TYR B CA 1
ATOM 4271 C C . TYR B 1 185 ? 5.629 12.648 -1.987 1 95.19 185 TYR B C 1
ATOM 4273 O O . TYR B 1 185 ? 5.945 11.961 -2.961 1 95.19 185 TYR B O 1
ATOM 4281 N N . ILE B 1 186 ? 6.523 13.156 -1.152 1 94.94 186 ILE B N 1
ATOM 4282 C CA . ILE B 1 186 ? 7.922 12.742 -1.146 1 94.94 186 ILE B CA 1
ATOM 4283 C C . ILE B 1 186 ? 8.141 11.672 -0.084 1 94.94 186 ILE B C 1
ATOM 4285 O O . ILE B 1 186 ? 7.875 11.898 1.1 1 94.94 186 ILE B O 1
ATOM 4289 N N . VAL B 1 187 ? 8.57 10.539 -0.573 1 93.94 187 VAL B N 1
ATOM 4290 C CA . VAL B 1 187 ? 8.75 9.391 0.303 1 93.94 187 VAL B CA 1
ATOM 4291 C C . VAL B 1 187 ? 10.133 9.438 0.947 1 93.94 187 VAL B C 1
ATOM 4293 O O . VAL B 1 187 ? 10.289 9.086 2.119 1 93.94 187 VAL B O 1
ATOM 4296 N N . ALA B 1 188 ? 11.141 9.742 0.257 1 91.62 188 ALA B N 1
ATOM 4297 C CA . ALA B 1 188 ? 12.523 9.914 0.685 1 91.62 188 ALA B CA 1
ATOM 4298 C C . ALA B 1 188 ? 13.227 11 -0.132 1 91.62 188 ALA B C 1
ATOM 4300 O O . ALA B 1 188 ? 13 11.117 -1.339 1 91.62 188 ALA B O 1
ATOM 4301 N N . HIS B 1 189 ? 14.008 11.781 0.561 1 91.25 189 HIS B N 1
ATOM 4302 C CA . HIS B 1 189 ? 14.734 12.82 -0.161 1 91.25 189 HIS B CA 1
ATOM 4303 C C . HIS B 1 189 ? 16.156 12.984 0.373 1 91.25 189 HIS B C 1
ATOM 4305 O O . HIS B 1 189 ? 16.547 12.281 1.306 1 91.25 189 HIS B O 1
ATOM 4311 N N . ARG B 1 190 ? 17 13.82 -0.301 1 89.81 190 ARG B N 1
ATOM 4312 C CA . ARG B 1 190 ? 18.406 14.023 -0.002 1 89.81 190 ARG B CA 1
ATOM 4313 C C . ARG B 1 190 ? 19.188 12.719 -0.148 1 89.81 190 ARG B C 1
ATOM 4315 O O . ARG B 1 190 ? 20 12.367 0.719 1 89.81 190 ARG B O 1
ATOM 4322 N N . LEU B 1 191 ? 18.734 12.039 -1.169 1 88.62 191 LEU B N 1
ATOM 4323 C CA . LEU B 1 191 ? 19.375 10.75 -1.411 1 88.62 191 LEU B CA 1
ATOM 4324 C C . LEU B 1 191 ? 20.672 10.922 -2.203 1 88.62 191 LEU B C 1
ATOM 4326 O O . LEU B 1 191 ? 20.75 11.773 -3.098 1 88.62 191 LEU B O 1
ATOM 4330 N N . ASN B 1 192 ? 21.641 10.203 -1.715 1 75.94 192 ASN B N 1
ATOM 4331 C CA . ASN B 1 192 ? 22.938 10.281 -2.402 1 75.94 192 ASN B CA 1
ATOM 4332 C C . ASN B 1 192 ? 22.828 9.797 -3.846 1 75.94 192 ASN B C 1
ATOM 4334 O O . ASN B 1 192 ? 22.188 8.773 -4.117 1 75.94 192 ASN B O 1
ATOM 4338 N N . ALA B 1 193 ? 23.297 10.648 -4.645 1 65.12 193 ALA B N 1
ATOM 4339 C CA . ALA B 1 193 ? 23.25 10.336 -6.07 1 65.12 193 ALA B CA 1
ATOM 4340 C C . ALA B 1 193 ? 24.094 9.109 -6.398 1 65.12 193 ALA B C 1
ATOM 4342 O O . ALA B 1 193 ? 23.844 8.422 -7.391 1 65.12 193 ALA B O 1
ATOM 4343 N N . THR B 1 194 ? 25.109 8.898 -5.422 1 60.34 194 THR B N 1
ATOM 4344 C CA . THR B 1 194 ? 26.031 7.785 -5.652 1 60.34 194 THR B CA 1
ATOM 4345 C C . THR B 1 194 ? 25.406 6.465 -5.203 1 60.34 194 THR B C 1
ATOM 4347 O O . THR B 1 194 ? 24.875 6.371 -4.09 1 60.34 194 THR B O 1
ATOM 4350 N N . GLY B 1 195 ? 25 5.574 -6.105 1 60.19 195 GLY B N 1
ATOM 4351 C CA . GLY B 1 195 ? 24.734 4.195 -5.723 1 60.19 195 GLY B CA 1
ATOM 4352 C C . GLY B 1 195 ? 23.328 3.748 -6.023 1 60.19 195 GLY B C 1
ATOM 4353 O O . GLY B 1 195 ? 22.938 2.625 -5.691 1 60.19 195 GLY B O 1
ATOM 4354 N N . ASP B 1 196 ? 22.578 4.547 -6.574 1 79.69 196 ASP B N 1
ATOM 4355 C CA . ASP B 1 196 ? 21.281 4.137 -7.094 1 79.69 196 ASP B CA 1
ATOM 4356 C C . ASP B 1 196 ? 20.297 3.871 -5.961 1 79.69 196 ASP B C 1
ATOM 4358 O O . ASP B 1 196 ? 19.531 2.906 -6.008 1 79.69 196 ASP B O 1
ATOM 4362 N N . VAL B 1 197 ? 20.5 4.574 -4.828 1 85.38 197 VAL B N 1
ATOM 4363 C CA . VAL B 1 197 ? 19.641 4.387 -3.66 1 85.38 197 VAL B CA 1
ATOM 4364 C C . VAL B 1 197 ? 18.203 4.723 -4.016 1 85.38 197 VAL B C 1
ATOM 4366 O O . VAL B 1 197 ? 17.281 4 -3.637 1 85.38 197 VAL B O 1
ATOM 4369 N N . ALA B 1 198 ? 18.031 5.762 -4.77 1 89.75 198 ALA B N 1
ATOM 4370 C CA . ALA B 1 198 ? 16.688 6.168 -5.172 1 89.75 198 ALA B CA 1
ATOM 4371 C C . ALA B 1 198 ? 16 5.07 -5.984 1 89.75 198 ALA B C 1
ATOM 4373 O O . ALA B 1 198 ? 14.805 4.82 -5.812 1 89.75 198 ALA B O 1
ATOM 4374 N N . GLU B 1 199 ? 16.766 4.438 -6.777 1 88.62 199 GLU B N 1
ATOM 4375 C CA . GLU B 1 199 ? 16.219 3.352 -7.582 1 88.62 199 GLU B CA 1
ATOM 4376 C C . GLU B 1 199 ? 15.836 2.158 -6.715 1 88.62 199 GLU B C 1
ATOM 4378 O O . GLU B 1 199 ? 14.789 1.541 -6.926 1 88.62 199 GLU B O 1
ATOM 4383 N N . ALA B 1 200 ? 16.672 1.831 -5.805 1 88.12 200 ALA B N 1
ATOM 4384 C CA . ALA B 1 200 ? 16.391 0.72 -4.902 1 88.12 200 ALA B CA 1
ATOM 4385 C C . ALA B 1 200 ? 15.125 0.988 -4.086 1 88.12 200 ALA B C 1
ATOM 4387 O O . ALA B 1 200 ? 14.297 0.091 -3.895 1 88.12 200 ALA B O 1
ATOM 4388 N N . ILE B 1 201 ? 14.969 2.232 -3.65 1 90.94 201 ILE B N 1
ATOM 4389 C CA . ILE B 1 201 ? 13.789 2.6 -2.873 1 90.94 201 ILE B CA 1
ATOM 4390 C C . ILE B 1 201 ? 12.547 2.51 -3.752 1 90.94 201 ILE B C 1
ATOM 4392 O O . ILE B 1 201 ? 11.547 1.896 -3.363 1 90.94 201 ILE B O 1
ATOM 4396 N N . SER B 1 202 ? 12.633 3.096 -4.914 1 92.44 202 SER B N 1
ATOM 4397 C CA . SER B 1 202 ? 11.484 3.094 -5.816 1 92.44 202 SER B CA 1
ATOM 4398 C C . SER B 1 202 ? 11.078 1.673 -6.191 1 92.44 202 SER B C 1
ATOM 4400 O O . SER B 1 202 ? 9.891 1.328 -6.152 1 92.44 202 SER B O 1
ATOM 4402 N N . ASP B 1 203 ? 12.055 0.85 -6.465 1 90.56 203 ASP B N 1
ATOM 4403 C CA . ASP B 1 203 ? 11.766 -0.536 -6.824 1 90.56 203 ASP B CA 1
ATOM 4404 C C . ASP B 1 203 ? 11.125 -1.286 -5.656 1 90.56 203 ASP B C 1
ATOM 4406 O O . ASP B 1 203 ? 10.195 -2.07 -5.852 1 90.56 203 ASP B O 1
ATOM 4410 N N . GLY B 1 204 ? 11.672 -1.062 -4.508 1 91.5 204 GLY B N 1
ATOM 4411 C CA . GLY B 1 204 ? 11.078 -1.667 -3.326 1 91.5 204 GLY B CA 1
ATOM 4412 C C . GLY B 1 204 ? 9.633 -1.263 -3.111 1 91.5 204 GLY B C 1
ATOM 4413 O O . GLY B 1 204 ? 8.789 -2.104 -2.803 1 91.5 204 GLY B O 1
ATOM 4414 N N . LEU B 1 205 ? 9.406 0.003 -3.289 1 93.94 205 LEU B N 1
ATOM 4415 C CA . LEU B 1 205 ? 8.047 0.519 -3.129 1 93.94 205 LEU B CA 1
ATOM 4416 C C . LEU B 1 205 ? 7.102 -0.12 -4.137 1 93.94 205 LEU B C 1
ATOM 4418 O O . LEU B 1 205 ? 6.016 -0.577 -3.771 1 93.94 205 LEU B O 1
ATOM 4422 N N . ILE B 1 206 ? 7.516 -0.165 -5.371 1 93.12 206 ILE B N 1
ATOM 4423 C CA . ILE B 1 206 ? 6.691 -0.742 -6.43 1 93.12 206 ILE B CA 1
ATOM 4424 C C . ILE B 1 206 ? 6.398 -2.207 -6.109 1 93.12 206 ILE B C 1
ATOM 4426 O O . ILE B 1 206 ? 5.258 -2.656 -6.227 1 93.12 206 ILE B O 1
ATOM 4430 N N . GLY B 1 207 ? 7.355 -2.906 -5.688 1 90.81 207 GLY B N 1
ATOM 4431 C CA . GLY B 1 207 ? 7.168 -4.301 -5.324 1 90.81 207 GLY B CA 1
ATOM 4432 C C . GLY B 1 207 ? 6.195 -4.496 -4.176 1 90.81 207 GLY B C 1
ATOM 4433 O O . GLY B 1 207 ? 5.305 -5.344 -4.246 1 90.81 207 GLY B O 1
ATOM 4434 N N . ALA B 1 208 ? 6.344 -3.734 -3.127 1 92.62 208 ALA B N 1
ATOM 4435 C CA . ALA B 1 208 ? 5.512 -3.879 -1.933 1 92.62 208 ALA B CA 1
ATOM 4436 C C . ALA B 1 208 ? 4.074 -3.451 -2.209 1 92.62 208 ALA B C 1
ATOM 4438 O O . ALA B 1 208 ? 3.129 -4.137 -1.816 1 92.62 208 ALA B O 1
ATOM 4439 N N . LEU B 1 209 ? 3.924 -2.326 -2.861 1 92.56 209 LEU B N 1
ATOM 4440 C CA . LEU B 1 209 ? 2.588 -1.827 -3.17 1 92.56 209 LEU B CA 1
ATOM 4441 C C . LEU B 1 209 ? 1.871 -2.762 -4.141 1 92.56 209 LEU B C 1
ATOM 4443 O O . LEU B 1 209 ? 0.643 -2.867 -4.109 1 92.56 209 LEU B O 1
ATOM 4447 N N . GLY B 1 210 ? 2.643 -3.391 -4.93 1 90.31 210 GLY B N 1
ATOM 4448 C CA . GLY B 1 210 ? 2.076 -4.336 -5.875 1 90.31 210 GLY B CA 1
ATOM 4449 C C . GLY B 1 210 ? 1.504 -5.574 -5.211 1 90.31 210 GLY B C 1
ATOM 4450 O O . GLY B 1 210 ? 0.711 -6.301 -5.816 1 90.31 210 GLY B O 1
ATOM 4451 N N . LEU B 1 211 ? 1.859 -5.852 -3.939 1 87.69 211 LEU B N 1
ATOM 4452 C CA . LEU B 1 211 ? 1.38 -7.016 -3.201 1 87.69 211 LEU B CA 1
ATOM 4453 C C . LEU B 1 211 ? -0.059 -6.809 -2.74 1 87.69 211 LEU B C 1
ATOM 4455 O O . LEU B 1 211 ? -0.754 -7.777 -2.418 1 87.69 211 LEU B O 1
ATOM 4459 N N . LEU B 1 212 ? -0.486 -5.602 -2.674 1 88.06 212 LEU B N 1
ATOM 4460 C CA . LEU B 1 212 ? -1.744 -5.266 -2.016 1 88.06 212 LEU B CA 1
ATOM 4461 C C . LEU B 1 212 ? -2.934 -5.621 -2.9 1 88.06 212 LEU B C 1
ATOM 4463 O O . LEU B 1 212 ? -2.877 -5.449 -4.121 1 88.06 212 LEU B O 1
ATOM 4467 N N . GLU B 1 213 ? -3.873 -6.07 -2.227 1 81.31 213 GLU B N 1
ATOM 4468 C CA . GLU B 1 213 ? -5.129 -6.285 -2.941 1 81.31 213 GLU B CA 1
ATOM 4469 C C . GLU B 1 213 ? -5.699 -4.965 -3.455 1 81.31 213 GLU B C 1
ATOM 4471 O O . GLU B 1 213 ? -5.77 -3.982 -2.715 1 81.31 213 GLU B O 1
ATOM 4476 N N . GLY B 1 214 ? -6.023 -5 -4.805 1 78.12 214 GLY B N 1
ATOM 4477 C CA . GLY B 1 214 ? -6.656 -3.818 -5.367 1 78.12 214 GLY B CA 1
ATOM 4478 C C . GLY B 1 214 ? -5.668 -2.723 -5.723 1 78.12 214 GLY B C 1
ATOM 4479 O O . GLY B 1 214 ? -6.055 -1.563 -5.887 1 78.12 214 GLY B O 1
ATOM 4480 N N . SER B 1 215 ? -4.414 -3.135 -5.762 1 80.81 215 SER B N 1
ATOM 4481 C CA . SER B 1 215 ? -3.396 -2.164 -6.145 1 80.81 215 SER B CA 1
ATOM 4482 C C . SER B 1 215 ? -3.707 -1.536 -7.5 1 80.81 215 SER B C 1
ATOM 4484 O O . SER B 1 215 ? -4.125 -2.23 -8.43 1 80.81 215 SER B O 1
ATOM 4486 N N . VAL B 1 216 ? -3.557 -0.189 -7.598 1 84.06 216 VAL B N 1
ATOM 4487 C CA . VAL B 1 216 ? -3.803 0.553 -8.828 1 84.06 216 VAL B CA 1
ATOM 4488 C C . VAL B 1 216 ? -2.492 1.14 -9.352 1 84.06 216 VAL B C 1
ATOM 4490 O O . VAL B 1 216 ? -2.494 2.15 -10.055 1 84.06 216 VAL B O 1
ATOM 4493 N N . LEU B 1 217 ? -1.416 0.476 -8.984 1 91.5 217 LEU B N 1
ATOM 4494 C CA . LEU B 1 217 ? -0.101 0.976 -9.367 1 91.5 217 LEU B CA 1
ATOM 4495 C C . LEU B 1 217 ? 0.086 0.906 -10.883 1 91.5 217 LEU B C 1
ATOM 4497 O O . LEU B 1 217 ? 0.125 -0.184 -11.453 1 91.5 217 LEU B O 1
ATOM 4501 N N . THR B 1 218 ? 0.266 2.037 -11.477 1 94 218 THR B N 1
ATOM 4502 C CA . THR B 1 218 ? 0.443 2.104 -12.922 1 94 218 THR B CA 1
ATOM 4503 C C . THR B 1 218 ? 1.852 1.668 -13.32 1 94 218 THR B C 1
ATOM 4505 O O . THR B 1 218 ? 2.098 1.314 -14.477 1 94 218 THR B O 1
ATOM 4508 N N . ASN B 1 219 ? 2.822 1.721 -12.367 1 91.94 219 ASN B N 1
ATOM 4509 C CA . ASN B 1 219 ? 4.18 1.238 -12.602 1 91.94 219 ASN B CA 1
ATOM 4510 C C . ASN B 1 219 ? 4.18 -0.192 -13.133 1 91.94 219 ASN B C 1
ATOM 4512 O O . ASN B 1 219 ? 5.137 -0.617 -13.781 1 91.94 219 ASN B O 1
ATOM 4516 N N . LEU B 1 220 ? 3.174 -0.952 -12.875 1 88.25 220 LEU B N 1
ATOM 4517 C CA . LEU B 1 220 ? 3.145 -2.377 -13.188 1 88.25 220 LEU B CA 1
ATOM 4518 C C . LEU B 1 220 ? 2.512 -2.621 -14.555 1 88.25 220 LEU B C 1
ATOM 4520 O O . LEU B 1 220 ? 2.361 -3.77 -14.977 1 88.25 220 LEU B O 1
ATOM 4524 N N . ALA B 1 221 ? 2.121 -1.59 -15.195 1 86 221 ALA B N 1
ATOM 4525 C CA . ALA B 1 221 ? 1.419 -1.721 -16.469 1 86 221 ALA B CA 1
ATOM 4526 C C . ALA B 1 221 ? 2.297 -2.408 -17.516 1 86 221 ALA B C 1
ATOM 4528 O O . ALA B 1 221 ? 1.788 -3.051 -18.438 1 86 221 ALA B O 1
ATOM 4529 N N . ALA B 1 222 ? 3.656 -2.223 -17.453 1 77.25 222 ALA B N 1
ATOM 4530 C CA . ALA B 1 222 ? 4.547 -2.83 -18.453 1 77.25 222 ALA B CA 1
ATOM 4531 C C . ALA B 1 222 ? 4.883 -4.27 -18.062 1 77.25 222 ALA B C 1
ATOM 4533 O O . ALA B 1 222 ? 5.66 -4.934 -18.766 1 77.25 222 ALA B O 1
ATOM 4534 N N . GLY B 1 223 ? 4.297 -4.82 -17.109 1 67.5 223 GLY B N 1
ATOM 4535 C CA . GLY B 1 223 ? 4.602 -6.168 -16.656 1 67.5 223 GLY B CA 1
ATOM 4536 C C . GLY B 1 223 ? 5.289 -6.207 -15.305 1 67.5 223 GLY B C 1
ATOM 4537 O O . GLY B 1 223 ? 6.09 -5.324 -14.984 1 67.5 223 GLY B O 1
ATOM 4538 N N . ALA B 1 224 ? 4.684 -6.863 -14.289 1 56.62 224 ALA B N 1
ATOM 4539 C CA . ALA B 1 224 ? 5.008 -6.961 -12.867 1 56.62 224 ALA B CA 1
ATOM 4540 C C . ALA B 1 224 ? 6.402 -7.551 -12.664 1 56.62 224 ALA B C 1
ATOM 4542 O O . ALA B 1 224 ? 7.02 -7.352 -11.617 1 56.62 224 ALA B O 1
ATOM 4543 N N . GLY B 1 225 ? 7.062 -8.078 -13.617 1 54.31 225 GLY B N 1
ATOM 4544 C CA . GLY B 1 225 ? 8.07 -9.086 -13.344 1 54.31 225 GLY B CA 1
ATOM 4545 C C . GLY B 1 225 ? 9.305 -8.531 -12.656 1 54.31 225 GLY B C 1
ATOM 4546 O O . GLY B 1 225 ? 9.781 -9.102 -11.68 1 54.31 225 GLY B O 1
ATOM 4547 N N . GLU B 1 226 ? 9.828 -7.398 -13.117 1 55.91 226 GLU B N 1
ATOM 4548 C CA . GLU B 1 226 ? 11.172 -7.066 -12.656 1 55.91 226 GLU B CA 1
ATOM 4549 C C . GLU B 1 226 ? 11.141 -6.418 -11.281 1 55.91 226 GLU B C 1
ATOM 4551 O O . GLU B 1 226 ? 12.117 -6.484 -10.531 1 55.91 226 GLU B O 1
ATOM 4556 N N . HIS B 1 227 ? 10 -5.941 -10.859 1 59.47 227 HIS B N 1
ATOM 4557 C CA . HIS B 1 227 ? 9.984 -5.129 -9.648 1 59.47 227 HIS B CA 1
ATOM 4558 C C . HIS B 1 227 ? 9 -5.688 -8.625 1 59.47 227 HIS B C 1
ATOM 4560 O O . HIS B 1 227 ? 8.273 -4.93 -7.98 1 59.47 227 HIS B O 1
ATOM 4566 N N . ARG B 1 228 ? 9.195 -6.941 -8.414 1 74.25 228 ARG B N 1
ATOM 4567 C CA . ARG B 1 228 ? 8.18 -7.523 -7.539 1 74.25 228 ARG B CA 1
ATOM 4568 C C . ARG B 1 228 ? 8.797 -8.016 -6.23 1 74.25 228 ARG B C 1
ATOM 4570 O O . ARG B 1 228 ? 9.953 -8.453 -6.211 1 74.25 228 ARG B O 1
ATOM 4577 N N . ALA B 1 229 ? 8.094 -7.754 -5.172 1 87.5 229 ALA B N 1
ATOM 4578 C CA . ALA B 1 229 ? 8.375 -8.477 -3.938 1 87.5 229 ALA B CA 1
ATOM 4579 C C . ALA B 1 229 ? 8.266 -9.984 -4.145 1 87.5 229 ALA B C 1
ATOM 4581 O O . ALA B 1 229 ? 7.336 -10.461 -4.805 1 87.5 229 ALA B O 1
ATOM 4582 N N . VAL B 1 230 ? 9.297 -10.711 -3.68 1 87.69 230 VAL B N 1
ATOM 4583 C CA . VAL B 1 230 ? 9.359 -12.148 -3.932 1 87.69 230 VAL B CA 1
ATOM 4584 C C . VAL B 1 230 ? 9.086 -12.914 -2.639 1 87.69 230 VAL B C 1
ATOM 4586 O O . VAL B 1 230 ? 9.664 -12.602 -1.594 1 87.69 230 VAL B O 1
ATOM 4589 N N . PRO B 1 231 ? 8.172 -13.906 -2.783 1 89.94 231 PRO B N 1
ATOM 4590 C CA . PRO B 1 231 ? 7.984 -14.75 -1.6 1 89.94 231 PRO B CA 1
ATOM 4591 C C . PRO B 1 231 ? 9.281 -15.422 -1.146 1 89.94 231 PRO B C 1
ATOM 4593 O O . PRO B 1 231 ? 10.062 -15.883 -1.979 1 89.94 231 PRO B O 1
ATOM 4596 N N . VAL B 1 232 ? 9.523 -15.469 0.145 1 91.88 232 VAL B N 1
ATOM 4597 C CA . VAL B 1 232 ? 10.758 -16.016 0.689 1 91.88 232 VAL B CA 1
ATOM 4598 C C . VAL B 1 232 ? 10.914 -17.469 0.231 1 91.88 232 VAL B C 1
ATOM 4600 O O . VAL B 1 232 ? 12.016 -17.891 -0.133 1 91.88 232 VAL B O 1
ATOM 4603 N N . ASP B 1 233 ? 9.836 -18.219 0.232 1 84.31 233 ASP B N 1
ATOM 4604 C CA . ASP B 1 233 ? 9.883 -19.625 -0.158 1 84.31 233 ASP B CA 1
ATOM 4605 C C . ASP B 1 233 ? 10.438 -19.781 -1.574 1 84.31 233 ASP B C 1
ATOM 4607 O O . ASP B 1 233 ? 11.148 -20.75 -1.865 1 84.31 233 ASP B O 1
ATOM 4611 N N . ASP B 1 234 ? 10.102 -18.906 -2.432 1 81 234 ASP B N 1
ATOM 4612 C CA . ASP B 1 234 ? 10.609 -18.938 -3.801 1 81 234 ASP B CA 1
ATOM 4613 C C . ASP B 1 234 ? 12.109 -18.672 -3.834 1 81 234 ASP B C 1
ATOM 4615 O O . ASP B 1 234 ? 12.836 -19.312 -4.605 1 81 234 ASP B O 1
ATOM 4619 N N . LEU B 1 235 ? 12.547 -17.797 -3.02 1 86.25 235 LEU B N 1
ATOM 4620 C CA . LEU B 1 235 ? 13.977 -17.484 -2.969 1 86.25 235 LEU B CA 1
ATOM 4621 C C . LEU B 1 235 ? 14.758 -18.641 -2.357 1 86.25 235 LEU B C 1
ATOM 4623 O O . LEU B 1 235 ? 15.891 -18.906 -2.762 1 86.25 235 LEU B O 1
ATOM 4627 N N . VAL B 1 236 ? 14.164 -19.234 -1.351 1 85.25 236 VAL B N 1
ATOM 4628 C CA . VAL B 1 236 ? 14.797 -20.391 -0.748 1 85.25 236 VAL B CA 1
ATOM 4629 C C . VAL B 1 236 ? 14.992 -21.484 -1.803 1 85.25 236 VAL B C 1
ATOM 4631 O O . VAL B 1 236 ? 16.078 -22.078 -1.906 1 85.25 236 VAL B O 1
ATOM 4634 N N . LEU B 1 237 ? 13.93 -21.734 -2.514 1 74.5 237 LEU B N 1
ATOM 4635 C CA . LEU B 1 237 ? 14.023 -22.719 -3.588 1 74.5 237 LEU B CA 1
ATOM 4636 C C . LEU B 1 237 ? 15.102 -22.328 -4.594 1 74.5 237 LEU B C 1
ATOM 4638 O O . LEU B 1 237 ? 15.852 -23.172 -5.07 1 74.5 237 LEU B O 1
ATOM 4642 N N . GLN B 1 238 ? 15.188 -21.094 -4.82 1 74.62 238 GLN B N 1
ATOM 4643 C CA . GLN B 1 238 ? 16.125 -20.578 -5.816 1 74.62 238 GLN B CA 1
ATOM 4644 C C . GLN B 1 238 ? 17.562 -20.641 -5.305 1 74.62 238 GLN B C 1
ATOM 4646 O O . GLN B 1 238 ? 18.469 -21.016 -6.047 1 74.62 238 GLN B O 1
ATOM 4651 N N . TYR B 1 239 ? 17.719 -20.328 -4.062 1 80.88 239 TYR B N 1
ATOM 4652 C CA . TYR B 1 239 ? 19.078 -20.156 -3.578 1 80.88 239 TYR B CA 1
ATOM 4653 C C . TYR B 1 239 ? 19.547 -21.359 -2.787 1 80.88 239 TYR B C 1
ATOM 4655 O O . TYR B 1 239 ? 20.734 -21.5 -2.471 1 80.88 239 TYR B O 1
ATOM 4663 N N . ALA B 1 240 ? 18.547 -22.172 -2.291 1 72.19 240 ALA B N 1
ATOM 4664 C CA . ALA B 1 240 ? 18.906 -23.359 -1.53 1 72.19 240 ALA B CA 1
ATOM 4665 C C . ALA B 1 240 ? 19.703 -24.344 -2.391 1 72.19 240 ALA B C 1
ATOM 4667 O O . ALA B 1 240 ? 20.562 -25.062 -1.886 1 72.19 240 ALA B O 1
ATOM 4668 N N . ALA B 1 241 ? 19.172 -24.453 -3.578 1 64.69 241 ALA B N 1
ATOM 4669 C CA . ALA B 1 241 ? 19.859 -25.422 -4.422 1 64.69 241 ALA B CA 1
ATOM 4670 C C . ALA B 1 241 ? 21.328 -25.078 -4.598 1 64.69 241 ALA B C 1
ATOM 4672 O O . ALA B 1 241 ? 21.688 -23.906 -4.738 1 64.69 241 ALA B O 1
ATOM 4673 N N . GLU B 1 242 ? 22.188 -26.016 -4.137 1 68.88 242 GLU B N 1
ATOM 4674 C CA . GLU B 1 242 ? 23.625 -25.906 -4.363 1 68.88 242 GLU B CA 1
ATOM 4675 C C . GLU B 1 242 ? 23.922 -25.469 -5.793 1 68.88 242 GLU B C 1
ATOM 4677 O O . GLU B 1 242 ? 23.297 -25.953 -6.738 1 68.88 242 GLU B O 1
ATOM 4682 N N . PRO B 1 243 ? 24.688 -24.359 -5.805 1 74.5 243 PRO B N 1
ATOM 4683 C CA . PRO B 1 243 ? 25.031 -24 -7.18 1 74.5 243 PRO B CA 1
ATOM 4684 C C . PRO B 1 243 ? 25.625 -25.156 -7.965 1 74.5 243 PRO B C 1
ATOM 4686 O O . PRO B 1 243 ? 26.266 -26.047 -7.379 1 74.5 243 PRO B O 1
ATOM 4689 N N . VAL B 1 244 ? 25.203 -25.219 -9.227 1 81.31 244 VAL B N 1
ATOM 4690 C CA . VAL B 1 244 ? 25.766 -26.266 -10.07 1 81.31 244 VAL B CA 1
ATOM 4691 C C . VAL B 1 244 ? 27.297 -26.141 -10.094 1 81.31 244 VAL B C 1
ATOM 4693 O O . VAL B 1 244 ? 27.828 -25.031 -10.055 1 81.31 244 VAL B O 1
ATOM 4696 N N . PRO B 1 245 ? 28 -27.25 -9.961 1 82.19 245 PRO B N 1
ATOM 4697 C CA . PRO B 1 245 ? 29.453 -27.203 -10.18 1 82.19 245 PRO B CA 1
ATOM 4698 C C . PRO B 1 245 ? 29.812 -26.703 -11.578 1 82.19 245 PRO B C 1
ATOM 4700 O O . PRO B 1 245 ? 28.953 -26.25 -12.328 1 82.19 245 PRO B O 1
ATOM 4703 N N . ASN B 1 246 ? 31.188 -26.609 -11.859 1 84.19 246 ASN B N 1
ATOM 4704 C CA . ASN B 1 246 ? 31.625 -26.203 -13.188 1 84.19 246 ASN B CA 1
ATOM 4705 C C . ASN B 1 246 ? 30.938 -27 -14.281 1 84.19 246 ASN B C 1
ATOM 4707 O O . ASN B 1 246 ? 30.953 -28.234 -14.266 1 84.19 246 ASN B O 1
ATOM 4711 N N . LEU B 1 247 ? 30.328 -26.281 -15.18 1 89.19 247 LEU B N 1
ATOM 4712 C CA . LEU B 1 247 ? 29.609 -26.906 -16.281 1 89.19 247 LEU B CA 1
ATOM 4713 C C . LEU B 1 247 ? 30.562 -27.594 -17.25 1 89.19 247 LEU B C 1
ATOM 4715 O O . LEU B 1 247 ? 31.656 -27.094 -17.5 1 89.19 247 LEU B O 1
ATOM 4719 N N . PRO B 1 248 ? 30.188 -28.656 -17.672 1 88.56 248 PRO B N 1
ATOM 4720 C CA . PRO B 1 248 ? 31.016 -29.266 -18.703 1 88.56 248 PRO B CA 1
ATOM 4721 C C . PRO B 1 248 ? 31.016 -28.484 -20.016 1 88.56 248 PRO B C 1
ATOM 4723 O O . PRO B 1 248 ? 30 -27.891 -20.375 1 88.56 248 PRO B O 1
ATOM 4726 N N . THR B 1 249 ? 32.188 -28.359 -20.594 1 88.62 249 THR B N 1
ATOM 4727 C CA . THR B 1 249 ? 32.312 -27.734 -21.906 1 88.62 249 THR B CA 1
ATOM 4728 C C . THR B 1 249 ? 32.844 -28.75 -22.922 1 88.62 249 THR B C 1
ATOM 4730 O O . THR B 1 249 ? 33.906 -29.328 -22.766 1 88.62 249 THR B O 1
ATOM 4733 N N . PRO B 1 250 ? 32.031 -29.016 -23.891 1 89.69 250 PRO B N 1
ATOM 4734 C CA . PRO B 1 250 ? 30.812 -28.312 -24.344 1 89.69 250 PRO B CA 1
ATOM 4735 C C . PRO B 1 250 ? 29.547 -28.844 -23.688 1 89.69 250 PRO B C 1
ATOM 4737 O O . PRO B 1 250 ? 29.5 -30.016 -23.297 1 89.69 250 PRO B O 1
ATOM 4740 N N . CYS B 1 251 ? 28.562 -28.016 -23.453 1 94.44 251 CYS B N 1
ATOM 4741 C CA . CYS B 1 251 ? 27.234 -28.422 -23 1 94.44 251 CYS B CA 1
ATOM 4742 C C . CYS B 1 251 ? 26.156 -27.469 -23.5 1 94.44 251 CYS B C 1
ATOM 4744 O O . CYS B 1 251 ? 26.484 -26.406 -24.047 1 94.44 251 CYS B O 1
ATOM 4746 N N . VAL B 1 252 ? 24.906 -27.906 -23.438 1 94.44 252 VAL B N 1
ATOM 4747 C CA . VAL B 1 252 ? 23.766 -27.062 -23.781 1 94.44 252 VAL B CA 1
ATOM 4748 C C . VAL B 1 252 ? 22.844 -26.906 -22.578 1 94.44 252 VAL B C 1
ATOM 4750 O O . VAL B 1 252 ? 22.516 -27.891 -21.906 1 94.44 252 VAL B O 1
ATOM 4753 N N . LEU B 1 253 ? 22.562 -25.703 -22.25 1 94.31 253 LEU B N 1
ATOM 4754 C CA . LEU B 1 253 ? 21.578 -25.406 -21.219 1 94.31 253 LEU B CA 1
ATOM 4755 C C . LEU B 1 253 ? 20.219 -25.094 -21.828 1 94.31 253 LEU B C 1
ATOM 4757 O O . LEU B 1 253 ? 20.125 -24.328 -22.781 1 94.31 253 LEU B O 1
ATOM 4761 N N . LEU B 1 254 ? 19.172 -25.781 -21.297 1 94.25 254 LEU B N 1
ATOM 4762 C CA . LEU B 1 254 ? 17.812 -25.609 -21.797 1 94.25 254 LEU B CA 1
ATOM 4763 C C . LEU B 1 254 ? 16.875 -25.141 -20.688 1 94.25 254 LEU B C 1
ATOM 4765 O O . LEU B 1 254 ? 16.766 -25.812 -19.656 1 94.25 254 LEU B O 1
ATOM 4769 N N . GLU B 1 255 ? 16.359 -23.969 -20.859 1 91.56 255 GLU B N 1
ATOM 4770 C CA . GLU B 1 255 ? 15.328 -23.531 -19.938 1 91.56 255 GLU B CA 1
ATOM 4771 C C . GLU B 1 255 ? 13.953 -24.062 -20.344 1 91.56 255 GLU B C 1
ATOM 4773 O O . GLU B 1 255 ? 13.445 -23.703 -21.406 1 91.56 255 GLU B O 1
ATOM 4778 N N . VAL B 1 256 ? 13.352 -24.906 -19.578 1 87.44 256 VAL B N 1
ATOM 4779 C CA . VAL B 1 256 ? 12.016 -25.453 -19.797 1 87.44 256 VAL B CA 1
ATOM 4780 C C . VAL B 1 256 ? 11.125 -25.109 -18.609 1 87.44 256 VAL B C 1
ATOM 4782 O O . VAL B 1 256 ? 11.062 -25.844 -17.625 1 87.44 256 VAL B O 1
ATOM 4785 N N . PRO B 1 257 ? 10.391 -24 -18.672 1 77.25 257 PRO B N 1
ATOM 4786 C CA . PRO B 1 257 ? 9.641 -23.5 -17.516 1 77.25 257 PRO B CA 1
ATOM 4787 C C . PRO B 1 257 ? 8.672 -24.531 -16.953 1 77.25 257 PRO B C 1
ATOM 4789 O O . PRO B 1 257 ? 8.508 -24.625 -15.734 1 77.25 257 PRO B O 1
ATOM 4792 N N . ARG B 1 258 ? 8.086 -25.281 -17.734 1 71.06 258 ARG B N 1
ATOM 4793 C CA . ARG B 1 258 ? 7.078 -26.25 -17.297 1 71.06 258 ARG B CA 1
ATOM 4794 C C . ARG B 1 258 ? 7.711 -27.391 -16.516 1 71.06 258 ARG B C 1
ATOM 4796 O O . ARG B 1 258 ? 7.012 -28.141 -15.844 1 71.06 258 ARG B O 1
ATOM 4803 N N . ALA B 1 259 ? 9.023 -27.5 -16.594 1 76.62 259 ALA B N 1
ATOM 4804 C CA . ALA B 1 259 ? 9.727 -28.562 -15.891 1 76.62 259 ALA B CA 1
ATOM 4805 C C . ALA B 1 259 ? 9.672 -28.344 -14.375 1 76.62 259 ALA B C 1
ATOM 4807 O O . ALA B 1 259 ? 9.969 -29.266 -13.602 1 76.62 259 ALA B O 1
ATOM 4808 N N . ALA B 1 260 ? 9.258 -27.156 -13.984 1 69.06 260 ALA B N 1
ATOM 4809 C CA . ALA B 1 260 ? 9.156 -26.828 -12.562 1 69.06 260 ALA B CA 1
ATOM 4810 C C . ALA B 1 260 ? 7.754 -27.125 -12.031 1 69.06 260 ALA B C 1
ATOM 4812 O O . ALA B 1 260 ? 7.527 -27.125 -10.82 1 69.06 260 ALA B O 1
ATOM 4813 N N . GLU B 1 261 ? 6.879 -27.391 -12.945 1 67.25 261 GLU B N 1
ATOM 4814 C CA . GLU B 1 261 ? 5.488 -27.578 -12.555 1 67.25 261 GLU B CA 1
ATOM 4815 C C . GLU B 1 261 ? 5.332 -28.812 -11.656 1 67.25 261 GLU B C 1
ATOM 4817 O O . GLU B 1 261 ? 6.062 -29.797 -11.805 1 67.25 261 GLU B O 1
ATOM 4822 N N . ARG B 1 262 ? 4.387 -28.625 -10.727 1 55.66 262 ARG B N 1
ATOM 4823 C CA . ARG B 1 262 ? 4.078 -29.719 -9.82 1 55.66 262 ARG B CA 1
ATOM 4824 C C . ARG B 1 262 ? 3.412 -30.875 -10.57 1 55.66 262 ARG B C 1
ATOM 4826 O O . ARG B 1 262 ? 2.506 -30.656 -11.375 1 55.66 262 ARG B O 1
ATOM 4833 N N . GLY B 1 263 ? 4.043 -32.125 -10.336 1 62.97 263 GLY B N 1
ATOM 4834 C CA . GLY B 1 263 ? 3.463 -33.312 -10.945 1 62.97 263 GLY B CA 1
ATOM 4835 C C . GLY B 1 263 ? 4.062 -33.625 -12.297 1 62.97 263 GLY B C 1
ATOM 4836 O O . GLY B 1 263 ? 3.598 -34.562 -12.977 1 62.97 263 GLY B O 1
ATOM 4837 N N . VAL B 1 264 ? 4.98 -32.906 -12.688 1 74 264 VAL B N 1
ATOM 4838 C CA . VAL B 1 264 ? 5.598 -33.188 -13.984 1 74 264 VAL B CA 1
ATOM 4839 C C . VAL B 1 264 ? 6.426 -34.469 -13.914 1 74 264 VAL B C 1
ATOM 4841 O O . VAL B 1 264 ? 7.133 -34.688 -12.93 1 74 264 VAL B O 1
ATOM 4844 N N . THR B 1 265 ? 6.172 -35.406 -14.875 1 80 265 THR B N 1
ATOM 4845 C CA . THR B 1 265 ? 6.91 -36.656 -14.945 1 80 265 THR B CA 1
ATOM 4846 C C . THR B 1 265 ? 8.211 -36.469 -15.719 1 80 265 THR B C 1
ATOM 4848 O O . THR B 1 265 ? 8.344 -35.531 -16.531 1 80 265 THR B O 1
ATOM 4851 N N . PRO B 1 266 ? 9.203 -37.344 -15.367 1 83.12 266 PRO B N 1
ATOM 4852 C CA . PRO B 1 266 ? 10.461 -37.281 -16.109 1 83.12 266 PRO B CA 1
ATOM 4853 C C . PRO B 1 266 ? 10.258 -37.375 -17.625 1 83.12 266 PRO B C 1
ATOM 4855 O O . PRO B 1 266 ? 10.977 -36.75 -18.406 1 83.12 266 PRO B O 1
ATOM 4858 N N . ASP B 1 267 ? 9.297 -38.094 -17.969 1 88.25 267 ASP B N 1
ATOM 4859 C CA . ASP B 1 267 ? 9 -38.281 -19.391 1 88.25 267 ASP B CA 1
ATOM 4860 C C . ASP B 1 267 ? 8.484 -36.969 -20 1 88.25 267 ASP B C 1
ATOM 4862 O O . ASP B 1 267 ? 8.82 -36.625 -21.141 1 88.25 267 ASP B O 1
ATOM 4866 N N . ASP B 1 268 ? 7.699 -36.281 -19.25 1 85.94 268 ASP B N 1
ATOM 4867 C CA . ASP B 1 268 ? 7.195 -35 -19.703 1 85.94 268 ASP B CA 1
ATOM 4868 C C . ASP B 1 268 ? 8.328 -33.969 -19.875 1 85.94 268 ASP B C 1
ATOM 4870 O O . ASP B 1 268 ? 8.352 -33.219 -20.844 1 85.94 268 ASP B O 1
ATOM 4874 N N . ILE B 1 269 ? 9.156 -34.031 -18.891 1 89 269 ILE B N 1
ATOM 4875 C CA . ILE B 1 269 ? 10.305 -33.125 -18.953 1 89 269 ILE B CA 1
ATOM 4876 C C . ILE B 1 269 ? 11.133 -33.438 -20.203 1 89 269 ILE B C 1
ATOM 4878 O O . ILE B 1 269 ? 11.516 -32.5 -20.938 1 89 269 ILE B O 1
ATOM 4882 N N . TYR B 1 270 ? 11.359 -34.719 -20.484 1 93.56 270 TYR B N 1
ATOM 4883 C CA . TYR B 1 270 ? 12.148 -35.125 -21.641 1 93.56 270 TYR B CA 1
ATOM 4884 C C . TYR B 1 270 ? 11.477 -34.656 -22.938 1 93.56 270 TYR B C 1
ATOM 4886 O O . TYR B 1 270 ? 12.133 -34.125 -23.844 1 93.56 270 TYR B O 1
ATOM 4894 N N . GLU B 1 271 ? 10.195 -34.906 -23.031 1 91.81 271 GLU B N 1
ATOM 4895 C CA . GLU B 1 271 ? 9.453 -34.562 -24.234 1 91.81 271 GLU B CA 1
ATOM 4896 C C . GLU B 1 271 ? 9.5 -33.062 -24.516 1 91.81 271 GLU B C 1
ATOM 4898 O O . GLU B 1 271 ? 9.594 -32.656 -25.672 1 91.81 271 GLU B O 1
ATOM 4903 N N . ARG B 1 272 ? 9.484 -32.344 -23.5 1 89.19 272 ARG B N 1
ATOM 4904 C CA . ARG B 1 272 ? 9.539 -30.875 -23.656 1 89.19 272 ARG B CA 1
ATOM 4905 C C . ARG B 1 272 ? 10.969 -30.406 -23.906 1 89.19 272 ARG B C 1
ATOM 4907 O O . ARG B 1 272 ? 11.188 -29.438 -24.625 1 89.19 272 ARG B O 1
ATOM 4914 N N . ALA B 1 273 ? 11.859 -31.125 -23.297 1 93.12 273 ALA B N 1
ATOM 4915 C CA . ALA B 1 273 ? 13.273 -30.75 -23.391 1 93.12 273 ALA B CA 1
ATOM 4916 C C . ALA B 1 273 ? 13.836 -31.078 -24.781 1 93.12 273 ALA B C 1
ATOM 4918 O O . ALA B 1 273 ? 14.719 -30.375 -25.281 1 93.12 273 ALA B O 1
ATOM 4919 N N . ARG B 1 274 ? 13.375 -32.062 -25.406 1 92.75 274 ARG B N 1
ATOM 4920 C CA . ARG B 1 274 ? 13.984 -32.531 -26.641 1 92.75 274 ARG B CA 1
ATOM 4921 C C . ARG B 1 274 ? 13.766 -31.562 -27.781 1 92.75 274 ARG B C 1
ATOM 4923 O O . ARG B 1 274 ? 14.438 -31.625 -28.812 1 92.75 274 ARG B O 1
ATOM 4930 N N . GLY B 1 275 ? 12.812 -30.609 -27.609 1 86 275 GLY B N 1
ATOM 4931 C CA . GLY B 1 275 ? 12.695 -29.562 -28.609 1 86 275 GLY B CA 1
ATOM 4932 C C . GLY B 1 275 ? 11.32 -29.484 -29.234 1 86 275 GLY B C 1
ATOM 4933 O O . GLY B 1 275 ? 10.352 -30.016 -28.688 1 86 275 GLY B O 1
ATOM 4934 N N . PRO B 1 276 ? 11.289 -28.672 -30.266 1 87.56 276 PRO B N 1
ATOM 4935 C CA . PRO B 1 276 ? 12.367 -28.344 -31.188 1 87.56 276 PRO B CA 1
ATOM 4936 C C . PRO B 1 276 ? 13.156 -27.109 -30.766 1 87.56 276 PRO B C 1
ATOM 4938 O O . PRO B 1 276 ? 12.578 -26.172 -30.203 1 87.56 276 PRO B O 1
ATOM 4941 N N . TRP B 1 277 ? 14.586 -27.156 -31.047 1 91.44 277 TRP B N 1
ATOM 4942 C CA . TRP B 1 277 ? 15.484 -26.047 -30.719 1 91.44 277 TRP B CA 1
ATOM 4943 C C . TRP B 1 277 ? 16.312 -25.641 -31.938 1 91.44 277 TRP B C 1
ATOM 4945 O O . TRP B 1 277 ? 16.484 -26.438 -32.875 1 91.44 277 TRP B O 1
ATOM 4955 N N . ALA B 1 278 ? 16.812 -24.406 -31.922 1 88.12 278 ALA B N 1
ATOM 4956 C CA . ALA B 1 278 ? 17.734 -23.953 -32.969 1 88.12 278 ALA B CA 1
ATOM 4957 C C . ALA B 1 278 ? 19.156 -24.438 -32.688 1 88.12 278 ALA B C 1
ATOM 4959 O O . ALA B 1 278 ? 20.047 -23.641 -32.344 1 88.12 278 ALA B O 1
ATOM 4960 N N . ALA B 1 279 ? 19.328 -25.672 -32.875 1 90.75 279 ALA B N 1
ATOM 4961 C CA . ALA B 1 279 ? 20.625 -26.281 -32.594 1 90.75 279 ALA B CA 1
ATOM 4962 C C . ALA B 1 279 ? 21.578 -26.094 -33.75 1 90.75 279 ALA B C 1
ATOM 4964 O O . ALA B 1 279 ? 21.344 -26.609 -34.844 1 90.75 279 ALA B O 1
ATOM 4965 N N . GLY B 1 280 ? 22.641 -25.375 -33.531 1 88.06 280 GLY B N 1
ATOM 4966 C CA . GLY B 1 280 ? 23.656 -25.172 -34.562 1 88.06 280 GLY B CA 1
ATOM 4967 C C . GLY B 1 280 ? 24.453 -26.438 -34.844 1 88.06 280 GLY B C 1
ATOM 4968 O O . GLY B 1 280 ? 24.406 -27.406 -34.094 1 88.06 280 GLY B O 1
ATOM 4969 N N . ALA B 1 281 ? 25.25 -26.359 -35.969 1 89.31 281 ALA B N 1
ATOM 4970 C CA . ALA B 1 281 ? 26.047 -27.5 -36.406 1 89.31 281 ALA B CA 1
ATOM 4971 C C . ALA B 1 281 ? 27.094 -27.891 -35.375 1 89.31 281 ALA B C 1
ATOM 4973 O O . ALA B 1 281 ? 27.359 -29.078 -35.156 1 89.31 281 ALA B O 1
ATOM 4974 N N . ALA B 1 282 ? 27.594 -26.922 -34.688 1 90.19 282 ALA B N 1
ATOM 4975 C CA . ALA B 1 282 ? 28.625 -27.188 -33.688 1 90.19 282 ALA B CA 1
ATOM 4976 C C . ALA B 1 282 ? 28.078 -28.062 -32.562 1 90.19 282 ALA B C 1
ATOM 4978 O O . ALA B 1 282 ? 28.766 -28.953 -32.062 1 90.19 282 ALA B O 1
ATOM 4979 N N . VAL B 1 283 ? 26.891 -27.828 -32.219 1 92.44 283 VAL B N 1
ATOM 4980 C CA . VAL B 1 283 ? 26.25 -28.578 -31.141 1 92.44 283 VAL B CA 1
ATOM 4981 C C . VAL B 1 283 ? 25.859 -29.969 -31.641 1 92.44 283 VAL B C 1
ATOM 4983 O O . VAL B 1 283 ? 26.141 -30.969 -30.969 1 92.44 283 VAL B O 1
ATOM 4986 N N . ARG B 1 284 ? 25.344 -30.047 -32.781 1 91.81 284 ARG B N 1
ATOM 4987 C CA . ARG B 1 284 ? 24.859 -31.312 -33.312 1 91.81 284 ARG B CA 1
ATOM 4988 C C . ARG B 1 284 ? 26.016 -32.25 -33.625 1 91.81 284 ARG B C 1
ATOM 4990 O O . ARG B 1 284 ? 25.859 -33.469 -33.562 1 91.81 284 ARG B O 1
ATOM 4997 N N . ASN B 1 285 ? 27.109 -31.609 -33.969 1 90.88 285 ASN B N 1
ATOM 4998 C CA . ASN B 1 285 ? 28.266 -32.438 -34.344 1 90.88 285 ASN B CA 1
ATOM 4999 C C . ASN B 1 285 ? 29.062 -32.875 -33.125 1 90.88 285 ASN B C 1
ATOM 5001 O O . ASN B 1 285 ? 30.016 -33.625 -33.219 1 90.88 285 ASN B O 1
ATOM 5005 N N . SER B 1 286 ? 28.703 -32.375 -31.969 1 90.38 286 SER B N 1
ATOM 5006 C CA . SER B 1 286 ? 29.344 -32.781 -30.734 1 90.38 286 SER B CA 1
ATOM 5007 C C . SER B 1 286 ? 28.719 -34.062 -30.203 1 90.38 286 SER B C 1
ATOM 5009 O O . SER B 1 286 ? 27.562 -34.062 -29.766 1 90.38 286 SER B O 1
ATOM 5011 N N . GLU B 1 287 ? 29.516 -35.062 -30.297 1 87.31 287 GLU B N 1
ATOM 5012 C CA . GLU B 1 287 ? 29 -36.375 -29.906 1 87.31 287 GLU B CA 1
ATOM 5013 C C . GLU B 1 287 ? 28.672 -36.438 -28.422 1 87.31 287 GLU B C 1
ATOM 5015 O O . GLU B 1 287 ? 29.484 -36 -27.578 1 87.31 287 GLU B O 1
ATOM 5020 N N . ASN B 1 288 ? 27.562 -36.969 -28.062 1 92.38 288 ASN B N 1
ATOM 5021 C CA . ASN B 1 288 ? 27.094 -37.156 -26.688 1 92.38 288 ASN B CA 1
ATOM 5022 C C . ASN B 1 288 ? 27.203 -35.875 -25.859 1 92.38 288 ASN B C 1
ATOM 5024 O O . ASN B 1 288 ? 27.688 -35.906 -24.734 1 92.38 288 ASN B O 1
ATOM 5028 N N . ILE B 1 289 ? 26.812 -34.812 -26.438 1 94 289 ILE B N 1
ATOM 5029 C CA . ILE B 1 289 ? 26.891 -33.531 -25.766 1 94 289 ILE B CA 1
ATOM 5030 C C . ILE B 1 289 ? 25.906 -33.5 -24.594 1 94 289 ILE B C 1
ATOM 5032 O O . ILE B 1 289 ? 24.766 -33.938 -24.734 1 94 289 ILE B O 1
ATOM 5036 N N . PRO B 1 290 ? 26.375 -33.062 -23.375 1 95.81 290 PRO B N 1
ATOM 5037 C CA . PRO B 1 290 ? 25.469 -32.906 -22.234 1 95.81 290 PRO B CA 1
ATOM 5038 C C . PRO B 1 290 ? 24.391 -31.844 -22.453 1 95.81 290 PRO B C 1
ATOM 5040 O O . PRO B 1 290 ? 24.688 -30.766 -22.984 1 95.81 290 PRO B O 1
ATOM 5043 N N . VAL B 1 291 ? 23.203 -32.219 -22.188 1 95.12 291 VAL B N 1
ATOM 5044 C CA . VAL B 1 291 ? 22.062 -31.312 -22.234 1 95.12 291 VAL B CA 1
ATOM 5045 C C . VAL B 1 291 ? 21.5 -31.141 -20.828 1 95.12 291 VAL B C 1
ATOM 5047 O O . VAL B 1 291 ? 20.922 -32.062 -20.266 1 95.12 291 VAL B O 1
ATOM 5050 N N . ILE B 1 292 ? 21.625 -29.984 -20.25 1 94.94 292 ILE B N 1
ATOM 5051 C CA . ILE B 1 292 ? 21.188 -29.672 -18.891 1 94.94 292 ILE B CA 1
ATOM 5052 C C . ILE B 1 292 ? 19.891 -28.875 -18.938 1 94.94 292 ILE B C 1
ATOM 5054 O O . ILE B 1 292 ? 19.859 -27.766 -19.484 1 94.94 292 ILE B O 1
ATOM 5058 N N . VAL B 1 293 ? 18.812 -29.469 -18.406 1 94 293 VAL B N 1
ATOM 5059 C CA . VAL B 1 293 ? 17.484 -28.859 -18.422 1 94 293 VAL B CA 1
ATOM 5060 C C . VAL B 1 293 ? 17.203 -28.188 -17.078 1 94 293 VAL B C 1
ATOM 5062 O O . VAL B 1 293 ? 17.375 -28.812 -16.016 1 94 293 VAL B O 1
ATOM 5065 N N . PHE B 1 294 ? 16.859 -26.922 -17.125 1 90.12 294 PHE B N 1
ATOM 5066 C CA . PHE B 1 294 ? 16.578 -26.234 -15.867 1 90.12 294 PHE B CA 1
ATOM 5067 C C . PHE B 1 294 ? 15.281 -25.453 -15.945 1 90.12 294 PHE B C 1
ATOM 5069 O O . PHE B 1 294 ? 14.766 -25.203 -17.047 1 90.12 294 PHE B O 1
ATOM 5076 N N . ALA B 1 295 ? 14.617 -25.25 -14.812 1 82.75 295 ALA B N 1
ATOM 5077 C CA . ALA B 1 295 ? 13.453 -24.406 -14.609 1 82.75 295 ALA B CA 1
ATOM 5078 C C . ALA B 1 295 ? 13.555 -23.641 -13.289 1 82.75 295 ALA B C 1
ATOM 5080 O O . ALA B 1 295 ? 14 -24.203 -12.281 1 82.75 295 ALA B O 1
ATOM 5081 N N . ASP B 1 296 ? 13.25 -22.391 -13.344 1 75.69 296 ASP B N 1
ATOM 5082 C CA . ASP B 1 296 ? 13.32 -21.547 -12.148 1 75.69 296 ASP B CA 1
ATOM 5083 C C . ASP B 1 296 ? 14.703 -21.609 -11.516 1 75.69 296 ASP B C 1
ATOM 5085 O O . ASP B 1 296 ? 14.828 -21.75 -10.297 1 75.69 296 ASP B O 1
ATOM 5089 N N . ASN B 1 297 ? 15.719 -21.766 -12.367 1 79.62 297 ASN B N 1
ATOM 5090 C CA . ASN B 1 297 ? 17.141 -21.703 -12.023 1 79.62 297 ASN B CA 1
ATOM 5091 C C . ASN B 1 297 ? 17.578 -22.953 -11.273 1 79.62 297 ASN B C 1
ATOM 5093 O O . ASN B 1 297 ? 18.609 -22.953 -10.586 1 79.62 297 ASN B O 1
ATOM 5097 N N . ILE B 1 298 ? 16.766 -23.906 -11.352 1 81.44 298 ILE B N 1
ATOM 5098 C CA . ILE B 1 298 ? 17.109 -25.203 -10.758 1 81.44 298 ILE B CA 1
ATOM 5099 C C . ILE B 1 298 ? 17.203 -26.266 -11.852 1 81.44 298 ILE B C 1
ATOM 5101 O O . ILE B 1 298 ? 16.312 -26.359 -12.703 1 81.44 298 ILE B O 1
ATOM 5105 N N . VAL B 1 299 ? 18.281 -27 -11.875 1 89.25 299 VAL B N 1
ATOM 5106 C CA . VAL B 1 299 ? 18.453 -28.078 -12.844 1 89.25 299 VAL B CA 1
ATOM 5107 C C . VAL B 1 299 ? 17.469 -29.219 -12.531 1 89.25 299 VAL B C 1
ATOM 5109 O O . VAL B 1 299 ? 17.406 -29.703 -11.398 1 89.25 299 VAL B O 1
ATOM 5112 N N . ARG B 1 300 ? 16.688 -29.5 -13.484 1 86.62 300 ARG B N 1
ATOM 5113 C CA . ARG B 1 300 ? 15.625 -30.484 -13.289 1 86.62 300 ARG B CA 1
ATOM 5114 C C . ARG B 1 300 ? 16.031 -31.828 -13.867 1 86.62 300 ARG B C 1
ATOM 5116 O O . ARG B 1 300 ? 15.578 -32.875 -13.383 1 86.62 300 ARG B O 1
ATOM 5123 N N . ALA B 1 301 ? 16.781 -31.812 -14.922 1 90.19 301 ALA B N 1
ATOM 5124 C CA . ALA B 1 301 ? 17.219 -33.031 -15.578 1 90.19 301 ALA B CA 1
ATOM 5125 C C . ALA B 1 301 ? 18.5 -32.812 -16.375 1 90.19 301 ALA B C 1
ATOM 5127 O O . ALA B 1 301 ? 18.844 -31.656 -16.688 1 90.19 301 ALA B O 1
ATOM 5128 N N . ALA B 1 302 ? 19.234 -33.812 -16.594 1 94.62 302 ALA B N 1
ATOM 5129 C CA . ALA B 1 302 ? 20.453 -33.812 -17.422 1 94.62 302 ALA B CA 1
ATOM 5130 C C . ALA B 1 302 ? 20.484 -35 -18.359 1 94.62 302 ALA B C 1
ATOM 5132 O O . ALA B 1 302 ? 20.297 -36.156 -17.938 1 94.62 302 ALA B O 1
ATOM 5133 N N . TYR B 1 303 ? 20.641 -34.656 -19.625 1 95.12 303 TYR B N 1
ATOM 5134 C CA . TYR B 1 303 ? 20.656 -35.688 -20.656 1 95.12 303 TYR B CA 1
ATOM 5135 C C . TYR B 1 303 ? 21.969 -35.656 -21.422 1 95.12 303 TYR B C 1
ATOM 5137 O O . TYR B 1 303 ? 22.766 -34.719 -21.297 1 95.12 303 TYR B O 1
ATOM 5145 N N . ARG B 1 304 ? 22.234 -36.75 -22.219 1 95.06 304 ARG B N 1
ATOM 5146 C CA . ARG B 1 304 ? 23.234 -36.781 -23.281 1 95.06 304 ARG B CA 1
ATOM 5147 C C . ARG B 1 304 ? 22.594 -37 -24.641 1 95.06 304 ARG B C 1
ATOM 5149 O O . ARG B 1 304 ? 21.906 -37.969 -24.875 1 95.06 304 ARG B O 1
ATOM 5156 N N . ALA B 1 305 ? 22.781 -35.969 -25.484 1 94.5 305 ALA B N 1
ATOM 5157 C CA . ALA B 1 305 ? 22.172 -36.031 -26.812 1 94.5 305 ALA B CA 1
ATOM 5158 C C . ALA B 1 305 ? 22.938 -37.031 -27.703 1 94.5 305 ALA B C 1
ATOM 5160 O O . ALA B 1 305 ? 24.125 -36.875 -27.938 1 94.5 305 ALA B O 1
ATOM 5161 N N . LYS B 1 306 ? 22.281 -38.031 -28.234 1 93.5 306 LYS B N 1
ATOM 5162 C CA . LYS B 1 306 ? 22.891 -39.031 -29.094 1 93.5 306 LYS B CA 1
ATOM 5163 C C . LYS B 1 306 ? 22.688 -38.719 -30.562 1 93.5 306 LYS B C 1
ATOM 5165 O O . LYS B 1 306 ? 23.562 -38.969 -31.391 1 93.5 306 LYS B O 1
ATOM 5170 N N . SER B 1 307 ? 21.516 -38.188 -30.875 1 94.38 307 SER B N 1
ATOM 5171 C CA . SER B 1 307 ? 21.219 -37.875 -32.281 1 94.38 307 SER B CA 1
ATOM 5172 C C . SER B 1 307 ? 20.25 -36.688 -32.344 1 94.38 307 SER B C 1
ATOM 5174 O O . SER B 1 307 ? 19.625 -36.312 -31.359 1 94.38 307 SER B O 1
ATOM 5176 N N . TRP B 1 308 ? 20.203 -36.094 -33.562 1 93.38 308 TRP B N 1
ATOM 5177 C CA . TRP B 1 308 ? 19.359 -34.938 -33.812 1 93.38 308 TRP B CA 1
ATOM 5178 C C . TRP B 1 308 ? 18.469 -35.188 -35.031 1 93.38 308 TRP B C 1
ATOM 5180 O O . TRP B 1 308 ? 18.922 -35.75 -36.031 1 93.38 308 TRP B O 1
ATOM 5190 N N . SER B 1 309 ? 17.25 -34.938 -34.875 1 91.88 309 SER B N 1
ATOM 5191 C CA . SER B 1 309 ? 16.312 -35.062 -36 1 91.88 309 SER B CA 1
ATOM 5192 C C . SER B 1 309 ? 15.742 -33.688 -36.375 1 91.88 309 SER B C 1
ATOM 5194 O O . SER B 1 309 ? 15.312 -32.906 -35.531 1 91.88 309 SER B O 1
ATOM 5196 N N . GLY B 1 310 ? 15.844 -33.375 -37.594 1 88.88 310 GLY B N 1
ATOM 5197 C CA . GLY B 1 310 ? 15.344 -32.094 -38.094 1 88.88 310 GLY B CA 1
ATOM 5198 C C . GLY B 1 310 ? 13.828 -32.062 -38.156 1 88.88 310 GLY B C 1
ATOM 5199 O O . GLY B 1 310 ? 13.18 -33.062 -38.469 1 88.88 310 GLY B O 1
ATOM 5200 N N . VAL B 1 311 ? 13.273 -31 -37.594 1 84.31 311 VAL B N 1
ATOM 5201 C CA . VAL B 1 311 ? 11.836 -30.797 -37.688 1 84.31 311 VAL B CA 1
ATOM 5202 C C . VAL B 1 311 ? 11.531 -29.75 -38.75 1 84.31 311 VAL B C 1
ATOM 5204 O O . VAL B 1 311 ? 12.164 -28.688 -38.781 1 84.31 311 VAL B O 1
ATOM 5207 N N . ALA B 1 312 ? 10.758 -30.156 -39.812 1 72.69 312 ALA B N 1
ATOM 5208 C CA . ALA B 1 312 ? 10.43 -29.328 -40.969 1 72.69 312 ALA B CA 1
ATOM 5209 C C . ALA B 1 312 ? 9.523 -28.172 -40.594 1 72.69 312 ALA B C 1
ATOM 5211 O O . ALA B 1 312 ? 8.594 -28.344 -39.812 1 72.69 312 ALA B O 1
ATOM 5212 N N . ARG B 1 313 ? 9.875 -26.953 -40.5 1 66.94 313 ARG B N 1
ATOM 5213 C CA . ARG B 1 313 ? 8.953 -25.828 -40.438 1 66.94 313 ARG B CA 1
ATOM 5214 C C . ARG B 1 313 ? 8.812 -25.141 -41.781 1 66.94 313 ARG B C 1
ATOM 5216 O O . ARG B 1 313 ? 9.758 -25.109 -42.562 1 66.94 313 ARG B O 1
ATOM 5223 N N . PRO B 1 314 ? 7.453 -24.812 -42.125 1 59.88 314 PRO B N 1
ATOM 5224 C CA . PRO B 1 314 ? 7.301 -23.938 -43.281 1 59.88 314 PRO B CA 1
ATOM 5225 C C . PRO B 1 314 ? 7.996 -22.594 -43.094 1 59.88 314 PRO B C 1
ATOM 5227 O O . PRO B 1 314 ? 7.766 -21.906 -42.094 1 59.88 314 PRO B O 1
ATOM 5230 N N . GLY B 1 315 ? 9.195 -22.188 -43.844 1 58.44 315 GLY B N 1
ATOM 5231 C CA . GLY B 1 315 ? 10.031 -21.016 -43.906 1 58.44 315 GLY B CA 1
ATOM 5232 C C . GLY B 1 315 ? 11.477 -21.281 -43.531 1 58.44 315 GLY B C 1
ATOM 5233 O O . GLY B 1 315 ? 11.938 -22.422 -43.594 1 58.44 315 GLY B O 1
ATOM 5234 N N . ASP B 1 316 ? 12.289 -20.25 -42.812 1 59.12 316 ASP B N 1
ATOM 5235 C CA . ASP B 1 316 ? 13.742 -20.125 -42.781 1 59.12 316 ASP B CA 1
ATOM 5236 C C . ASP B 1 316 ? 14.359 -21.188 -41.875 1 59.12 316 ASP B C 1
ATOM 5238 O O . ASP B 1 316 ? 15.148 -22.016 -42.312 1 59.12 316 ASP B O 1
ATOM 5242 N N . ALA B 1 317 ? 14.688 -20.891 -40.531 1 64.69 317 ALA B N 1
ATOM 5243 C CA . ALA B 1 317 ? 15.773 -21.516 -39.781 1 64.69 317 ALA B CA 1
ATOM 5244 C C . ALA B 1 317 ? 15.359 -22.875 -39.25 1 64.69 317 ALA B C 1
ATOM 5246 O O . ALA B 1 317 ? 14.258 -23.031 -38.719 1 64.69 317 ALA B O 1
ATOM 5247 N N . GLN B 1 318 ? 15.828 -24.016 -39.75 1 78.12 318 GLN B N 1
ATOM 5248 C CA . GLN B 1 318 ? 15.641 -25.422 -39.406 1 78.12 318 GLN B CA 1
ATOM 5249 C C . GLN B 1 318 ? 15.805 -25.625 -37.906 1 78.12 318 GLN B C 1
ATOM 5251 O O . GLN B 1 318 ? 16.734 -25.094 -37.281 1 78.12 318 GLN B O 1
ATOM 5256 N N . LEU B 1 319 ? 14.695 -26.141 -37.25 1 88.94 319 LEU B N 1
ATOM 5257 C CA . LEU B 1 319 ? 14.781 -26.5 -35.844 1 88.94 319 LEU B CA 1
ATOM 5258 C C . LEU B 1 319 ? 15.078 -27.984 -35.688 1 88.94 319 LEU B C 1
ATOM 5260 O O . LEU B 1 319 ? 14.914 -28.766 -36.625 1 88.94 319 LEU B O 1
ATOM 5264 N N . TRP B 1 320 ? 15.648 -28.312 -34.594 1 92.44 320 TRP B N 1
ATOM 5265 C CA . TRP B 1 320 ? 16.125 -29.672 -34.375 1 92.44 320 TRP B CA 1
ATOM 5266 C C . TRP B 1 320 ? 15.602 -30.234 -33.062 1 92.44 320 TRP B C 1
ATOM 5268 O O . TRP B 1 320 ? 15.461 -29.484 -32.094 1 92.44 320 TRP B O 1
ATOM 5278 N N . LYS B 1 321 ? 15.281 -31.547 -33.062 1 94.38 321 LYS B N 1
ATOM 5279 C CA . LYS B 1 321 ? 14.977 -32.312 -31.859 1 94.38 321 LYS B CA 1
ATOM 5280 C C . LYS B 1 321 ? 16.094 -33.281 -31.516 1 94.38 321 LYS B C 1
ATOM 5282 O O . LYS B 1 321 ? 16.609 -33.969 -32.406 1 94.38 321 LYS B O 1
ATOM 5287 N N . PHE B 1 322 ? 16.453 -33.312 -30.234 1 94.25 322 PHE B N 1
ATOM 5288 C CA . PHE B 1 322 ? 17.5 -34.281 -29.875 1 94.25 322 PHE B CA 1
ATOM 5289 C C . PHE B 1 322 ? 16.891 -35.531 -29.297 1 94.25 322 PHE B C 1
ATOM 5291 O O . PHE B 1 322 ? 15.766 -35.531 -28.797 1 94.25 322 PHE B O 1
ATOM 5298 N N . THR B 1 323 ? 17.516 -36.625 -29.578 1 94.12 323 THR B N 1
ATOM 5299 C CA . THR B 1 323 ? 17.25 -37.906 -28.891 1 94.12 323 THR B CA 1
ATOM 5300 C C . THR B 1 323 ? 18.406 -38.25 -27.969 1 94.12 323 THR B C 1
ATOM 5302 O O . THR B 1 323 ? 19.578 -38.25 -28.391 1 94.12 323 THR B O 1
ATOM 5305 N N . GLY B 1 324 ? 18.094 -38.406 -26.766 1 92.75 324 GLY B N 1
ATOM 5306 C CA . GLY B 1 324 ? 19.125 -38.719 -25.781 1 92.75 324 GLY B CA 1
ATOM 5307 C C . GLY B 1 324 ? 18.594 -39.375 -24.547 1 92.75 324 GLY B C 1
ATOM 5308 O O . GLY B 1 324 ? 17.375 -39.531 -24.375 1 92.75 324 GLY B O 1
ATOM 5309 N N . ASP B 1 325 ? 19.547 -39.906 -23.734 1 91 325 ASP B N 1
ATOM 5310 C CA . ASP B 1 325 ? 19.188 -40.594 -22.5 1 91 325 ASP B CA 1
ATOM 5311 C C . ASP B 1 325 ? 19.609 -39.781 -21.281 1 91 325 ASP B C 1
ATOM 5313 O O . ASP B 1 325 ? 20.5 -38.906 -21.391 1 91 325 ASP B O 1
ATOM 5317 N N . LEU B 1 326 ? 18.891 -40.125 -20.219 1 91.94 326 LEU B N 1
ATOM 5318 C CA . LEU B 1 326 ? 19.312 -39.562 -18.953 1 91.94 326 LEU B CA 1
ATOM 5319 C C . LEU B 1 326 ? 20.734 -40 -18.594 1 91.94 326 LEU B C 1
ATOM 5321 O O . LEU B 1 326 ? 21.094 -41.156 -18.781 1 91.94 326 LEU B O 1
ATOM 5325 N N . ASP B 1 327 ? 21.562 -39.094 -18.25 1 91.06 327 ASP B N 1
ATOM 5326 C CA . ASP B 1 327 ? 22.922 -39.406 -17.766 1 91.06 327 ASP B CA 1
ATOM 5327 C C . ASP B 1 327 ? 22.969 -39.375 -16.25 1 91.06 327 ASP B C 1
ATOM 5329 O O . ASP B 1 327 ? 22.875 -38.312 -15.625 1 91.06 327 ASP B O 1
ATOM 5333 N N . PRO B 1 328 ? 23.094 -40.531 -15.664 1 89.44 328 PRO B N 1
ATOM 5334 C CA . PRO B 1 328 ? 23.078 -40.625 -14.203 1 89.44 328 PRO B CA 1
ATOM 5335 C C . PRO B 1 328 ? 24.188 -39.781 -13.547 1 89.44 328 PRO B C 1
ATOM 5337 O O . PRO B 1 328 ? 23.969 -39.219 -12.484 1 89.44 328 PRO B O 1
ATOM 5340 N N . ASP B 1 329 ? 25.344 -39.812 -14.148 1 90.88 329 ASP B N 1
ATOM 5341 C CA . ASP B 1 329 ? 26.453 -39.031 -13.586 1 90.88 329 ASP B CA 1
ATOM 5342 C C . ASP B 1 329 ? 26.141 -37.531 -13.617 1 90.88 329 ASP B C 1
ATOM 5344 O O . ASP B 1 329 ? 26.375 -36.812 -12.633 1 90.88 329 ASP B O 1
ATOM 5348 N N . LEU B 1 330 ? 25.688 -37.125 -14.719 1 92 330 LEU B N 1
ATOM 5349 C CA . LEU B 1 330 ? 25.328 -35.688 -14.836 1 92 330 LEU B CA 1
ATOM 5350 C C . LEU B 1 330 ? 24.188 -35.344 -13.898 1 92 330 LEU B C 1
ATOM 5352 O O . LEU B 1 330 ? 24.156 -34.281 -13.305 1 92 330 LEU B O 1
ATOM 5356 N N . GLU B 1 331 ? 23.219 -36.188 -13.812 1 88.81 331 GLU B N 1
ATOM 5357 C CA . GLU B 1 331 ? 22.094 -35.969 -12.914 1 88.81 331 GLU B CA 1
ATOM 5358 C C . GLU B 1 331 ? 22.547 -35.812 -11.469 1 88.81 331 GLU B C 1
ATOM 5360 O O . GLU B 1 331 ? 22.094 -34.906 -10.773 1 88.81 331 GLU B O 1
ATOM 5365 N N . ALA B 1 332 ? 23.391 -36.656 -11.086 1 87.56 332 ALA B N 1
ATOM 5366 C CA . ALA B 1 332 ? 23.906 -36.625 -9.719 1 87.56 332 ALA B CA 1
ATOM 5367 C C . ALA B 1 332 ? 24.672 -35.312 -9.469 1 87.56 332 ALA B C 1
ATOM 5369 O O . ALA B 1 332 ? 24.641 -34.781 -8.359 1 87.56 332 ALA B O 1
ATOM 5370 N N . GLN B 1 333 ? 25.266 -34.844 -10.492 1 88.62 333 GLN B N 1
ATOM 5371 C CA . GLN B 1 333 ? 26.125 -33.656 -10.336 1 88.62 333 GLN B CA 1
ATOM 5372 C C . GLN B 1 333 ? 25.312 -32.375 -10.43 1 88.62 333 GLN B C 1
ATOM 5374 O O . GLN B 1 333 ? 25.625 -31.391 -9.742 1 88.62 333 GLN B O 1
ATOM 5379 N N . PHE B 1 334 ? 24.359 -32.406 -11.25 1 89.5 334 PHE B N 1
ATOM 5380 C CA . PHE B 1 334 ? 23.797 -31.125 -11.609 1 89.5 334 PHE B CA 1
ATOM 5381 C C . PHE B 1 334 ? 22.344 -31.016 -11.164 1 89.5 334 PHE B C 1
ATOM 5383 O O . PHE B 1 334 ? 21.844 -29.922 -10.906 1 89.5 334 PHE B O 1
ATOM 5390 N N . VAL B 1 335 ? 21.625 -32.156 -11.078 1 85.31 335 VAL B N 1
ATOM 5391 C CA . VAL B 1 335 ? 20.188 -32.094 -10.844 1 85.31 335 VAL B CA 1
ATOM 5392 C C . VAL B 1 335 ? 19.922 -31.562 -9.43 1 85.31 335 VAL B C 1
ATOM 5394 O O . VAL B 1 335 ? 20.609 -31.922 -8.484 1 85.31 335 VAL B O 1
ATOM 5397 N N . ASN B 1 336 ? 18.922 -30.719 -9.273 1 77 336 ASN B N 1
ATOM 5398 C CA . ASN B 1 336 ? 18.469 -30.078 -8.047 1 77 336 ASN B CA 1
ATOM 5399 C C . ASN B 1 336 ? 19.453 -29.031 -7.559 1 77 336 ASN B C 1
ATOM 5401 O O . ASN B 1 336 ? 19.438 -28.641 -6.391 1 77 336 ASN B O 1
ATOM 5405 N N . LYS B 1 337 ? 20.422 -28.75 -8.422 1 81.56 337 LYS B N 1
ATOM 5406 C CA . LYS B 1 337 ? 21.344 -27.672 -8.125 1 81.56 337 LYS B CA 1
ATOM 5407 C C . LYS B 1 337 ? 20.953 -26.391 -8.875 1 81.56 337 LYS B C 1
ATOM 5409 O O . LYS B 1 337 ? 20.219 -26.453 -9.867 1 81.56 337 LYS B O 1
ATOM 5414 N N . ARG B 1 338 ? 21.469 -25.328 -8.383 1 82.19 338 ARG B N 1
ATOM 5415 C CA . ARG B 1 338 ? 21.078 -24.016 -8.906 1 82.19 338 ARG B CA 1
ATOM 5416 C C . ARG B 1 338 ? 22.016 -23.562 -10.023 1 82.19 338 ARG B C 1
ATOM 5418 O O . ARG B 1 338 ? 23.234 -23.703 -9.914 1 82.19 338 ARG B O 1
ATOM 5425 N N . ILE B 1 339 ? 21.359 -23.094 -11.062 1 84.44 339 ILE B N 1
ATOM 5426 C CA . ILE B 1 339 ? 22.125 -22.547 -12.172 1 84.44 339 ILE B CA 1
ATOM 5427 C C . ILE B 1 339 ? 21.75 -21.078 -12.398 1 84.44 339 ILE B C 1
ATOM 5429 O O . ILE B 1 339 ? 20.578 -20.719 -12.312 1 84.44 339 ILE B O 1
ATOM 5433 N N . VAL B 1 340 ? 22.844 -20.234 -12.531 1 80.81 340 VAL B N 1
ATOM 5434 C CA . VAL B 1 340 ? 22.625 -18.812 -12.773 1 80.81 340 VAL B CA 1
ATOM 5435 C C . VAL B 1 340 ? 23.266 -18.406 -14.102 1 80.81 340 VAL B C 1
ATOM 5437 O O . VAL B 1 340 ? 24.234 -19.031 -14.547 1 80.81 340 VAL B O 1
ATOM 5440 N N . PRO B 1 341 ? 22.641 -17.375 -14.727 1 83.88 341 PRO B N 1
ATOM 5441 C CA . PRO B 1 341 ? 23.156 -16.969 -16.031 1 83.88 341 PRO B CA 1
ATOM 5442 C C . PRO B 1 341 ? 24.641 -16.609 -16.016 1 83.88 341 PRO B C 1
ATOM 5444 O O . PRO B 1 341 ? 25.344 -16.812 -17 1 83.88 341 PRO B O 1
ATOM 5447 N N . ALA B 1 342 ? 25.062 -16.219 -14.961 1 79.19 342 ALA B N 1
ATOM 5448 C CA . ALA B 1 342 ? 26.453 -15.789 -14.852 1 79.19 342 ALA B CA 1
ATOM 5449 C C . ALA B 1 342 ? 27.422 -16.938 -15.117 1 79.19 342 ALA B C 1
ATOM 5451 O O . ALA B 1 342 ? 28.531 -16.734 -15.586 1 79.19 342 ALA B O 1
ATOM 5452 N N . GLN B 1 343 ? 27.016 -18.109 -14.914 1 81.5 343 GLN B N 1
ATOM 5453 C CA . GLN B 1 343 ? 27.859 -19.281 -15.086 1 81.5 343 GLN B CA 1
ATOM 5454 C C . GLN B 1 343 ? 28.141 -19.547 -16.562 1 81.5 343 GLN B C 1
ATOM 5456 O O . GLN B 1 343 ? 29.109 -20.234 -16.906 1 81.5 343 GLN B O 1
ATOM 5461 N N . VAL B 1 344 ? 27.344 -18.953 -17.406 1 83.88 344 VAL B N 1
ATOM 5462 C CA . VAL B 1 344 ? 27.562 -19.109 -18.828 1 83.88 344 VAL B CA 1
ATOM 5463 C C . VAL B 1 344 ? 27.766 -17.734 -19.469 1 83.88 344 VAL B C 1
ATOM 5465 O O . VAL B 1 344 ? 27.469 -17.531 -20.656 1 83.88 344 VAL B O 1
ATOM 5468 N N . ASN B 1 345 ? 28.172 -16.75 -18.656 1 80.44 345 ASN B N 1
ATOM 5469 C CA . ASN B 1 345 ? 28.531 -15.398 -19.078 1 80.44 345 ASN B CA 1
ATOM 5470 C C . ASN B 1 345 ? 27.344 -14.648 -19.656 1 80.44 345 ASN B C 1
ATOM 5472 O O . ASN B 1 345 ? 27.453 -13.969 -20.672 1 80.44 345 ASN B O 1
ATOM 5476 N N . LEU B 1 346 ? 26.234 -14.875 -19.078 1 83 346 LEU B N 1
ATOM 5477 C CA . LEU B 1 346 ? 25.016 -14.164 -19.453 1 83 346 LEU B CA 1
ATOM 5478 C C . LEU B 1 346 ? 24.516 -13.289 -18.312 1 83 346 LEU B C 1
ATOM 5480 O O . LEU B 1 346 ? 24.75 -13.609 -17.141 1 83 346 LEU B O 1
ATOM 5484 N N . LYS B 1 347 ? 23.969 -12.141 -18.641 1 78.12 347 LYS B N 1
ATOM 5485 C CA . LYS B 1 347 ? 23.359 -11.273 -17.641 1 78.12 347 LYS B CA 1
ATOM 5486 C C . LYS B 1 347 ? 21.969 -11.766 -17.25 1 78.12 347 LYS B C 1
ATOM 5488 O O . LYS B 1 347 ? 21.594 -11.703 -16.078 1 78.12 347 LYS B O 1
ATOM 5493 N N . LYS B 1 348 ? 21.266 -12.25 -18.266 1 81.44 348 LYS B N 1
ATOM 5494 C CA . LYS B 1 348 ? 19.922 -12.812 -18.094 1 81.44 348 LYS B CA 1
ATOM 5495 C C . LYS B 1 348 ? 19.703 -14.008 -19 1 81.44 348 LYS B C 1
ATOM 5497 O O . LYS B 1 348 ? 20.406 -14.156 -20.016 1 81.44 348 LYS B O 1
ATOM 5502 N N . TRP B 1 349 ? 18.766 -14.852 -18.531 1 85.31 349 TRP B N 1
ATOM 5503 C CA . TRP B 1 349 ? 18.469 -15.984 -19.391 1 85.31 349 TRP B CA 1
ATOM 5504 C C . TRP B 1 349 ? 17.734 -15.539 -20.641 1 85.31 349 TRP B C 1
ATOM 5506 O O . TRP B 1 349 ? 16.859 -14.664 -20.594 1 85.31 349 TRP B O 1
ATOM 5516 N N . PRO B 1 350 ? 18.156 -16.062 -21.75 1 86.38 350 PRO B N 1
ATOM 5517 C CA . PRO B 1 350 ? 17.406 -15.742 -22.969 1 86.38 350 PRO B CA 1
ATOM 5518 C C . PRO B 1 350 ? 15.977 -16.266 -22.953 1 86.38 350 PRO B C 1
ATOM 5520 O O . PRO B 1 350 ? 15.719 -17.328 -22.391 1 86.38 350 PRO B O 1
ATOM 5523 N N . SER B 1 351 ? 15.062 -15.586 -23.641 1 84.25 351 SER B N 1
ATOM 5524 C CA . SER B 1 351 ? 13.648 -15.938 -23.656 1 84.25 351 SER B CA 1
ATOM 5525 C C . SER B 1 351 ? 13.398 -17.234 -24.422 1 84.25 351 SER B C 1
ATOM 5527 O O . SER B 1 351 ? 12.445 -17.953 -24.125 1 84.25 351 SER B O 1
ATOM 5529 N N . HIS B 1 352 ? 14.273 -17.5 -25.422 1 85.25 352 HIS B N 1
ATOM 5530 C CA . HIS B 1 352 ? 14.078 -18.703 -26.234 1 85.25 352 HIS B CA 1
ATOM 5531 C C . HIS B 1 352 ? 14.539 -19.953 -25.484 1 85.25 352 HIS B C 1
ATOM 5533 O O . HIS B 1 352 ? 14.297 -21.078 -25.938 1 85.25 352 HIS B O 1
ATOM 5539 N N . GLY B 1 353 ? 15.227 -19.875 -24.422 1 88.88 353 GLY B N 1
ATOM 5540 C CA . GLY B 1 353 ? 15.523 -20.969 -23.5 1 88.88 353 GLY B CA 1
ATOM 5541 C C . GLY B 1 353 ? 16.719 -21.797 -23.922 1 88.88 353 GLY B C 1
ATOM 5542 O O . GLY B 1 353 ? 17.156 -22.688 -23.188 1 88.88 353 GLY B O 1
ATOM 5543 N N . TRP B 1 354 ? 17.219 -21.641 -25.188 1 91.31 354 TRP B N 1
ATOM 5544 C CA . TRP B 1 354 ? 18.359 -22.375 -25.734 1 91.31 354 TRP B CA 1
ATOM 5545 C C . TRP B 1 354 ? 19.672 -21.641 -25.469 1 91.31 354 TRP B C 1
ATOM 5547 O O . TRP B 1 354 ? 19.844 -20.5 -25.938 1 91.31 354 TRP B O 1
ATOM 5557 N N . VAL B 1 355 ? 20.594 -22.359 -24.672 1 92.88 355 VAL B N 1
ATOM 5558 C CA . VAL B 1 355 ? 21.859 -21.734 -24.328 1 92.88 355 VAL B CA 1
ATOM 5559 C C . VAL B 1 355 ? 23.016 -22.703 -24.562 1 92.88 355 VAL B C 1
ATOM 5561 O O . VAL B 1 355 ? 23.344 -23.516 -23.688 1 92.88 355 VAL B O 1
ATOM 5564 N N . PRO B 1 356 ? 23.672 -22.594 -25.75 1 92.06 356 PRO B N 1
ATOM 5565 C CA . PRO B 1 356 ? 24.844 -23.422 -26 1 92.06 356 PRO B CA 1
ATOM 5566 C C . PRO B 1 356 ? 26.094 -22.906 -25.297 1 92.06 356 PRO B C 1
ATOM 5568 O O . PRO B 1 356 ? 26.328 -21.703 -25.25 1 92.06 356 PRO B O 1
ATOM 5571 N N . HIS B 1 357 ? 26.75 -23.781 -24.625 1 90.5 357 HIS B N 1
ATOM 5572 C CA . HIS B 1 357 ? 28.016 -23.484 -23.969 1 90.5 357 HIS B CA 1
ATOM 5573 C C . HIS B 1 357 ? 29.141 -24.328 -24.578 1 90.5 357 HIS B C 1
ATOM 5575 O O . HIS B 1 357 ? 29.453 -25.406 -24.062 1 90.5 357 HIS B O 1
ATOM 5581 N N . LEU B 1 358 ? 29.797 -23.844 -25.703 1 86.56 358 LEU B N 1
ATOM 5582 C CA . LEU B 1 358 ? 30.719 -24.656 -26.5 1 86.56 358 LEU B CA 1
ATOM 5583 C C . LEU B 1 358 ? 32.156 -24.281 -26.234 1 86.56 358 LEU B C 1
ATOM 5585 O O . LEU B 1 358 ? 33.062 -25.062 -26.469 1 86.56 358 LEU B O 1
ATOM 5589 N N . THR B 1 359 ? 32.562 -22.953 -26 1 72.5 359 THR B N 1
ATOM 5590 C CA . THR B 1 359 ? 33.969 -22.547 -25.875 1 72.5 359 THR B CA 1
ATOM 5591 C C . THR B 1 359 ? 34.312 -22.25 -24.406 1 72.5 359 THR B C 1
ATOM 5593 O O . THR B 1 359 ? 33.438 -21.891 -23.625 1 72.5 359 THR B O 1
ATOM 5596 N N . GLN B 1 360 ? 35.406 -22.812 -23.859 1 54.53 360 GLN B N 1
ATOM 5597 C CA . GLN B 1 360 ? 35.969 -22.375 -22.578 1 54.53 360 GLN B CA 1
ATOM 5598 C C . GLN B 1 360 ? 36.344 -20.906 -22.625 1 54.53 360 GLN B C 1
ATOM 5600 O O . GLN B 1 360 ? 37.031 -20.453 -23.562 1 54.53 360 GLN B O 1
ATOM 5605 N N . ALA B 1 361 ? 35.812 -19.953 -22.281 1 43.94 361 ALA B N 1
ATOM 5606 C CA . ALA B 1 361 ? 36.406 -18.625 -22.188 1 43.94 361 ALA B CA 1
ATOM 5607 C C . ALA B 1 361 ? 37.781 -18.656 -21.516 1 43.94 361 ALA B C 1
ATOM 5609 O O . ALA B 1 361 ? 37.906 -19.156 -20.391 1 43.94 361 ALA B O 1
ATOM 5610 N N . ARG B 1 362 ? 38.844 -18.781 -22.188 1 36.34 362 ARG B N 1
ATOM 5611 C CA . ARG B 1 362 ? 40.188 -18.547 -21.609 1 36.34 362 ARG B CA 1
ATOM 5612 C C . ARG B 1 362 ? 40.219 -17.219 -20.859 1 36.34 362 ARG B C 1
ATOM 5614 O O . ARG B 1 362 ? 39.75 -16.203 -21.359 1 36.34 362 ARG B O 1
ATOM 5621 N N . PRO B 1 363 ? 40.281 -17.297 -19.469 1 36.62 363 PRO B N 1
ATOM 5622 C CA . PRO B 1 363 ? 40.625 -16.031 -18.828 1 36.62 363 PRO B CA 1
ATOM 5623 C C . PRO B 1 363 ? 41.656 -15.227 -19.609 1 36.62 363 PRO B C 1
ATOM 5625 O O . PRO B 1 363 ? 42.469 -15.805 -20.328 1 36.62 363 PRO B O 1
ATOM 5628 N N . GLY B 1 364 ? 41.25 -14.094 -20.172 1 24.95 364 GLY B N 1
ATOM 5629 C CA . GLY B 1 364 ? 42.344 -13.344 -20.766 1 24.95 364 GLY B CA 1
ATOM 5630 C C . GLY B 1 364 ? 43.656 -13.523 -20.031 1 24.95 364 GLY B C 1
ATOM 5631 O O . GLY B 1 364 ? 43.719 -13.508 -18.797 1 24.95 364 GLY B O 1
ATOM 5632 N N . ARG B 1 365 ? 44.781 -14.109 -20.719 1 22.33 365 ARG B N 1
ATOM 5633 C CA . ARG B 1 365 ? 46.156 -13.68 -20.375 1 22.33 365 ARG B CA 1
ATOM 5634 C C . ARG B 1 365 ? 46.281 -12.164 -20.484 1 22.33 365 ARG B C 1
ATOM 5636 O O . ARG B 1 365 ? 45.781 -11.562 -21.422 1 22.33 365 ARG B O 1
#

InterPro domains:
  IPR054739 LEM-3-like, GIY-YIG domain [PF22945] (124-220)
  IPR060772 LEM-3-like, GIY-YIG domain, bacteria [cd10440] (113-219)

Secondary structure (DSSP, 8-state):
-EEEEE--TTHHHHHHH-HHHHHHHH-S--TTS-S-HHHHHHHHHHHHHHHHHTTT-EESSHHHHHHHHHTTSTT---HHHHHHHHHHTEEEE-SPPPPPPPPPHHHHHHH-EEEEEEEETTTTEEEEEEEES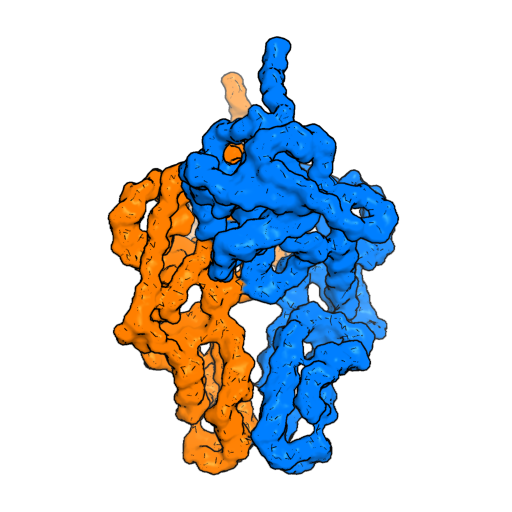TTGGGHHHHHHTT-HHHHTT-SS-----HHHHHHHHHHHHHHHHTT--PEEEEEEEEE-TTTTHHHHHHHHHHHHHTTSTT---GGGGG-SGGG--EEHHHHHHHHHS-B--SPPSSEEEEE-GGGGSTT--HHHHHHHHT--B---HHHHTSTTEEEEEEETTEEEEEEEEEEEEEE--SSSS-EEEEEEEE-HHHHHHHTT-B--GGGGT-SS--TT-EEEE-S------/-EEEEE--TTHHHHHHH-HHHHHHHH-S--TTS-S-HHHHHHHHHHHHHHHHHTTT-EESSHHHHHHHHHTTSTT---HHHHHHHHHHTEEEE-SPPPPPPPPPHHHHHHH-EEEEEEEETTTTEEEEEEEESTTGGGHHHHHHTT-HHHHTT-SS-----HHHHHHHHHHHHHHHHTT--PEEEEEEEEE-TTTTHHHHHHHHHHHHHTTSTT---GGGGG-SGGG--EEHHHHHHHHHS-B--SPPSSEEEEE-GGGGSTT--HHHHHHHHT--B---HHHHTSTTEEEEEEETTEEEEEEEEEEEEEE--SSSS-EEEEEEEE-HHHHHHHTT-B--GGGGT-SS--TT-EEEE-S------

Solvent-accessible surface area (backbone atoms only — not comparable to full-atom values): 39906 Å² total; per-residue (Å²): 109,44,65,25,39,41,34,43,66,58,41,66,62,53,52,60,67,30,66,64,53,43,47,58,70,50,46,72,76,51,92,74,49,65,70,47,50,56,58,46,46,50,44,50,39,54,47,51,52,34,53,62,74,40,46,53,43,54,24,79,41,73,66,58,42,46,48,73,53,44,66,82,45,83,93,58,71,43,64,68,59,52,51,47,53,53,59,71,26,50,41,80,27,70,59,72,56,77,80,85,72,81,69,61,69,61,28,23,61,66,34,34,36,24,22,32,37,37,28,41,70,55,54,35,37,61,31,38,68,42,66,40,48,58,64,44,88,48,42,60,58,27,57,53,68,65,37,58,79,62,49,68,68,51,86,70,78,84,85,64,53,69,51,20,49,50,47,44,31,52,50,52,44,38,40,31,63,60,45,37,61,79,43,52,26,40,36,45,59,61,40,63,79,90,64,52,46,43,55,55,32,36,40,27,39,49,8,53,53,62,63,29,71,85,54,61,47,22,69,42,59,70,53,57,76,88,44,46,44,37,47,44,69,59,48,41,62,39,45,55,23,50,65,42,63,89,72,65,76,51,26,33,39,33,53,40,67,68,57,60,43,88,86,62,46,74,64,54,40,48,60,61,64,30,42,74,36,82,66,49,69,73,59,71,68,36,78,58,31,39,35,40,32,23,22,82,41,25,22,68,42,28,30,27,33,72,46,74,45,78,46,91,58,96,84,72,86,70,28,28,28,50,44,62,47,78,32,67,68,52,28,72,60,32,38,64,12,13,53,57,40,62,82,74,78,30,93,59,77,63,90,82,22,77,44,80,40,69,74,78,79,70,73,81,129,108,45,65,25,39,41,33,44,68,60,41,65,61,52,54,59,65,30,64,63,51,43,47,59,71,48,45,70,77,46,91,64,47,67,68,46,50,56,60,44,46,51,45,50,38,53,47,51,53,35,50,61,75,41,47,52,42,56,27,78,40,73,65,57,41,45,49,73,52,45,65,82,45,82,91,56,71,44,63,66,59,51,51,45,53,53,59,70,25,49,41,80,27,70,58,72,56,77,79,84,73,81,68,59,69,62,29,24,61,67,34,34,37,25,23,34,36,38,29,40,70,57,53,33,38,59,30,38,68,44,66,40,49,59,63,43,87,48,41,61,59,28,58,52,67,64,37,58,79,63,50,69,69,51,87,69,77,84,85,64,53,68,50,21,50,51,46,44,30,52,51,51,45,39,41,32,62,61,44,38,63,80,43,53,28,39,35,44,58,60,40,58,81,77,80,52,47,45,54,54,31,38,38,29,40,50,8,54,52,62,64,30,70,85,53,60,48,21,70,42,59,70,54,56,75,89,42,45,43,38,49,45,71,59,48,42,62,39,43,55,24,50,65,42,63,88,72,64,77,51,25,32,39,34,53,41,68,68,58,61,44,89,86,61,46,73,65,55,40,47,59,61,64,30,44,75,36,80,66,49,69,73,60,72,69,36,79,56,31,39,34,40,33,24,21,83,40,26,23,68,41,27,29,27,33,72,48,74,45,79,45,91,59,100,75,85,86,68,29,28,28,50,45,61,47,77,33,68,69,51,28,70,61,32,39,62,11,13,52,58,40,61,81,74,79,31,94,60,76,62,91,86,22,77,41,81,40,70,73,76,78,70,72,83,129

Foldseek 3Di:
DAKKFAQFQCNLVLLVVQPLLVCQLPDCDDDQDDNDSVVSVVLVVLLSVLSNLQQLFMGRDLVVVCCSRWVPDPPGHTPSSSVSNRVSRMDDADDQDDQDDFDDPVVQVVFDKFKKFKAQPRNRATAEIDIATGRVLRQLVCVLVVVVVVNVPGPDDDPADPQLSVLSSVSQNRSRSRVHHIDMGTPGGPDDPPPCVNVVVRLQVLAVLVVDPPRNHSSCRVDQPPRHDDDPVLVCLQVVAAAFPQDDAWAKFFEDACLPPPPQDPVNQLVRQQDQALDDPLRQVDAQHKYFYDHSQFTAFIWTFHHWDWDDDPDDRITIGTDTDGDPVCCVRGHSHGHDVVSQPDPDQDPRRIDTRHDDPPPDD/DAKKFAQFQCNLVLLVVQPLLVCQLPDCDDPQDDNDSVVSVVLVVLLSVLSNLQQLFMGRDLVVVCCSRWVPDPPGHTPSSSVSSRVSRMDDADDQDDQDDFDDPVVQVVFDKFKKFKAQPRNGATAEIDIATGRVLRQLVCVLVVVVVVNVPGPDDDPADPQLSVLSSVSQNRSRSRNHHIDMGTPGGPDDPPDCVNVVVRLQVLAVLVVDPPRNHSSCRVDQPPRHDDDVVLVCLQVVAAAFPQDDAWAKFFEDACLPPPPQDPVNQLVRQQDQALDDPLRQVDAQHKYFYDHSQFTAFIWTFHHWDWDDDDDDRITIGTDTDGDPVCCVRGHSHGHDPVSQPDPDQDPRRIDTRHDDPPPDD

Sequence (730 aa):
MATVWTIPIDITSRWLDSAEVQAFLASNDLDNASPDPLVRFAQFSDVTKSLQRNIGHTYSSVQGAATALFDGIDGGVPVALKLAALRLILREVYQTRRAPEPFPKRVGDELGSYVYALLDPRNRSVFYVGKGRGTRVYGYVWEALAVDEHRKTLEDSEKDAPEVTAATIARIREIYDSGHEVEHYIVAHRLNATGDVAEAISDGLIGALGLLEGSVLTNLAAGAGEHRAVPVDDLVLQYAAEPVPNLPTPCVLLEVPRAAERGVTPDDIYERARGPWAAGAAVRNSENIPVIVFADNIVRAAYRAKSWSGVARPGDAQLWKFTGDLDPDLEAQFVNKRIVPAQVNLKKWPSHGWVPHLTQARPGRMATVWTIPIDITSRWLDSAEVQAFLASNDLDNASPDPLVRFAQFSDVTKSLQRNIGHTYSSVQGAATALFDGIDGGVPVALKLAALRLILREVYQTRRAPEPFPKRVGDELGSYVYALLDPRNRSVFYVGKGRGTRVYGYVWEALAVDEHRKTLEDSEKDAPEVTAATIARIREIYDSGHEVEHYIVAHRLNATGDVAEAISDGLIGALGLLEGSVLTNLAAGAGEHRAVPVDDLVLQYAAEPVPNLPTPCVLLEVPRAAERGVTPDDIYERARGPWAAGAAVRNSENIPVIVFADNIVRAAYRAKSWSGVARPGDAQLWKFTGDLDPDLEAQFVNKRIVPAQVNLKKWPSHGWVPHLTQARPGR